Protein 2QSF (pdb70)

InterPro domains:
  IPR004583 DNA repair protein Rad4 [PTHR12135] (301-686)
  IPR018026 DNA repair protein Rad4-like [TIGR00605] (32-667)
  IPR018325 Rad4/PNGase transglutaminase-like fold [PF03835] (285-425)
  IPR018326 Rad4 beta-hairpin domain 1 [PF10403] (432-487)
  IPR018326 Rad4 beta-hairpin domain 1 [SM01030] (430-488)
  IPR018327 Rad4 beta-hairpin domain 2 [SM01031] (490-543)
  IPR018328 Rad4 beta-hairpin domain 3 [PF10405] (551-624)
  IPR018328 Rad4 beta-hairpin domain 3 [SM01032] (551-626)
  IPR036985 Transglutaminase-like superfamily [G3DSA:3.90.260.10] (126-432)
  IPR038765 Papain-like cysteine peptidase superfamily [SSF54001] (144-445)
  IPR042488 Rad4, beta-hairpin domain 3 superfamily [G3DSA:3.30.70.2460] (557-632)

Organism: Saccharomyces cerevisiae (strain ATCC 204508 / S288c) (NCBI:txid559292)

GO terms:
  GO:0005634 nucleus (C, IDA)
  GO:0005829 cytosol (C, IDA)
  GO:0003684 damaged DNA binding (F, IDA)
  GO:0000111 nucleotide-excision repair factor 2 complex (C, IDA)
  GO:0006265 DNA topological change (P, IDA)
  GO:1990165 single-strand break-containing DNA binding (F, IDA)
  GO:0043161 proteasome-mediated ubiquitin-dependent protein catabolic process (P, IMP)
  GO:0006289 nucleotide-excision repair (P, IMP)
  GO:0000122 negative regulation of transcription by RNA polymerase II (P, IMP)
  GO:0005515 protein binding (F, IPI)

Radius of gyration: 29.07 Å; Cα contacts (8 Å, |Δi|>4): 944; chains: 2; bounding box: 72×81×65 Å

Nearest PDB structures (foldseek):
  2qsf-assembly1_A  TM=1.002E+00  e=3.451E-100  Saccharomyces cerevisiae
  6uin-assembly1_A  TM=9.090E-01  e=3.561E-88  Saccharomyces cerevisiae
  6cfi-assembly1_A  TM=8.829E-01  e=2.215E-89  Saccharomyces cerevisiae S288C
  6ug1-assembly1_A  TM=8.942E-01  e=3.935E-86  Saccharomyces cerevisiae S288C
  6ubf-assembly1_A  TM=8.724E-01  e=1.276E-83  Saccharomyces cerevisiae

Sequence (590 aa):
RTSRNVCSNEERKRRKYFHMLYLVCLMVHGFIRNEWINSKRLSRKLSNLVPEKVFELLHPQKDEELPLRSTRKLLDGLKKCMELWQKHWKITKKYDNEGLYMRTWKEIEMSANNKRKFKTLKRSDFLRAVSKGHGDPDISVQGFVAMLRACNVNARLIMSCQPPDFTNMKIDTSLNAYKDMVKYPIFWCEVWDKFSKKWITVDPVNLKTIEQVRLHSKLAPKGVACCERNMLRYVIAYDRKYGCRDVTRRYAQWMNSKVRKRRITKDDFGEKWFRKVITALHHRKRTKIDDYEDQYFFQRDESEGIPDSVQDLKNHPYYVLEQDIKQTQIVKPGCKECGYLKVHGKVGKVLKVYAKRDIADLKSARQWYMNGRILKTGSRCKKVIKRDERLYSFEDTELYIPPLASASGEITKNTFGNIEVFAPTMIPGNCCLVENPVAIKAARFLGVEFAPAVTSFKFKPVLSGIVVAKWLREAIETAIDGIEFIIGLTVEDLLSLRQVVSGNPEALAPLLENISARYPQLREHIMANPEVFVSMLLEAVGSFQVDYTPEDDQAISRLCELGFERDLVIQVYFACDKNEEAAANILFSD

Structure (mmCIF, N/CA/C/O backbone):
data_2QSF
#
_entry.id   2QSF
#
_cell.length_a   83.167
_cell.length_b   115.711
_cell.length_c   113.947
_cell.angle_alpha   90.00
_cell.angle_beta   105.70
_cell.angle_gamma   90.00
#
_symmetry.space_group_name_H-M   'C 1 2 1'
#
loop_
_entity.id
_entity.type
_entity.pdbx_description
1 polymer 'DNA repair protein RAD4'
2 polymer 'UV excision repair protein RAD23'
3 water water
#
loop_
_atom_site.group_PDB
_atom_site.id
_atom_site.type_symbol
_atom_site.label_atom_id
_atom_site.label_alt_id
_atom_site.label_comp_id
_atom_site.label_asym_id
_atom_site.label_entity_id
_atom_site.label_seq_id
_atom_site.pdbx_PDB_ins_code
_atom_site.Cartn_x
_atom_site.Cartn_y
_atom_site.Cartn_z
_atom_site.occupancy
_atom_site.B_iso_or_equiv
_atom_site.auth_seq_id
_atom_site.auth_comp_id
_atom_site.auth_asym_id
_atom_site.auth_atom_id
_atom_site.pdbx_PDB_model_num
ATOM 1 N N . ARG A 1 27 ? 35.213 39.441 61.712 1.00 77.81 126 ARG A N 1
ATOM 2 C CA . ARG A 1 27 ? 35.709 39.104 60.343 1.00 79.86 126 ARG A CA 1
ATOM 3 C C . ARG A 1 27 ? 35.565 40.282 59.376 1.00 77.40 126 ARG A C 1
ATOM 4 O O . ARG A 1 27 ? 36.327 40.400 58.417 1.00 77.47 126 ARG A O 1
ATOM 12 N N . THR A 1 28 ? 34.593 41.155 59.628 1.00 72.95 127 THR A N 1
ATOM 13 C CA . THR A 1 28 ? 34.387 42.307 58.757 1.00 69.12 127 THR A CA 1
ATOM 14 C C . THR A 1 28 ? 34.067 43.594 59.522 1.00 62.79 127 THR A C 1
ATOM 15 O O . THR A 1 28 ? 33.523 43.552 60.632 1.00 56.10 127 THR A O 1
ATOM 19 N N . SER A 1 29 ? 34.423 44.731 58.924 1.00 56.50 128 SER A N 1
ATOM 20 C CA . SER A 1 29 ? 34.157 46.037 59.519 1.00 51.80 128 SER A CA 1
ATOM 21 C C . SER A 1 29 ? 32.653 46.274 59.596 1.00 54.21 128 SER A C 1
ATOM 22 O O . SER A 1 29 ? 31.910 45.894 58.693 1.00 58.68 128 SER A O 1
ATOM 25 N N . ARG A 1 30 ? 32.202 46.921 60.662 1.00 50.89 129 ARG A N 1
ATOM 26 C CA . ARG A 1 30 ? 30.774 47.164 60.839 1.00 48.76 129 ARG A CA 1
ATOM 27 C C . ARG A 1 30 ? 30.145 48.184 59.888 1.00 45.54 129 ARG A C 1
ATOM 28 O O . ARG A 1 30 ? 28.929 48.341 59.871 1.00 46.38 129 ARG A O 1
ATOM 36 N N . ASN A 1 31 ? 30.956 48.879 59.100 1.00 48.84 130 ASN A N 1
ATOM 37 C CA . ASN A 1 31 ? 30.413 49.881 58.184 1.00 54.56 130 ASN A CA 1
ATOM 38 C C . ASN A 1 31 ? 30.595 49.513 56.719 1.00 55.09 130 ASN A C 1
ATOM 39 O O . ASN A 1 31 ? 30.668 50.380 55.850 1.00 59.18 130 ASN A O 1
ATOM 44 N N . VAL A 1 32 ? 30.647 48.215 56.459 1.00 58.45 131 VAL A N 1
ATOM 45 C CA . VAL A 1 32 ? 30.836 47.682 55.118 1.00 52.45 131 VAL A CA 1
ATOM 46 C C . VAL A 1 32 ? 29.509 47.091 54.629 1.00 49.04 131 VAL A C 1
ATOM 47 O O . VAL A 1 32 ? 28.719 46.585 55.424 1.00 52.76 131 VAL A O 1
ATOM 51 N N . CYS A 1 33 ? 29.255 47.158 53.328 1.00 43.31 132 CYS A N 1
ATOM 52 C CA . CYS A 1 33 ? 28.013 46.619 52.781 1.00 43.78 132 CYS A CA 1
ATOM 53 C C . CYS A 1 33 ? 27.886 45.112 52.965 1.00 42.17 132 CYS A C 1
ATOM 54 O O . CYS A 1 33 ? 28.866 44.407 53.225 1.00 41.73 132 CYS A O 1
ATOM 57 N N . SER A 1 34 ? 26.662 44.626 52.809 1.00 43.82 133 SER A N 1
ATOM 58 C CA . SER A 1 34 ? 26.360 43.209 52.941 1.00 44.25 133 SER A CA 1
ATOM 59 C C . SER A 1 34 ? 27.244 42.381 52.024 1.00 49.39 133 SER A C 1
ATOM 60 O O . SER A 1 34 ? 28.058 42.917 51.266 1.00 52.70 133 SER A O 1
ATOM 63 N N . ASN A 1 35 ? 27.071 41.065 52.086 1.00 51.62 134 ASN A N 1
ATOM 64 C CA . ASN A 1 35 ? 27.842 40.162 51.250 1.00 49.44 134 ASN A CA 1
ATOM 65 C C . ASN A 1 35 ? 27.205 40.040 49.874 1.00 48.16 134 ASN A C 1
ATOM 66 O O . ASN A 1 35 ? 27.896 39.860 48.875 1.00 45.85 134 ASN A O 1
ATOM 71 N N . GLU A 1 36 ? 25.881 40.139 49.828 1.00 48.74 135 GLU A N 1
ATOM 72 C CA . GLU A 1 36 ? 25.162 40.055 48.568 1.00 52.20 135 GLU A CA 1
ATOM 73 C C . GLU A 1 36 ? 25.544 41.272 47.742 1.00 52.15 135 GLU A C 1
ATOM 74 O O . GLU A 1 36 ? 25.861 41.158 46.558 1.00 55.85 135 GLU A O 1
ATOM 80 N N . GLU A 1 37 ? 25.520 42.438 48.385 1.00 50.31 136 GLU A N 1
ATOM 81 C CA . GLU A 1 37 ? 25.862 43.686 47.721 1.00 43.10 136 GLU A CA 1
ATOM 82 C C . GLU A 1 37 ? 27.292 43.646 47.209 1.00 39.41 136 GLU A C 1
ATOM 83 O O . GLU A 1 37 ? 27.574 44.118 46.109 1.00 41.05 136 GLU A O 1
AT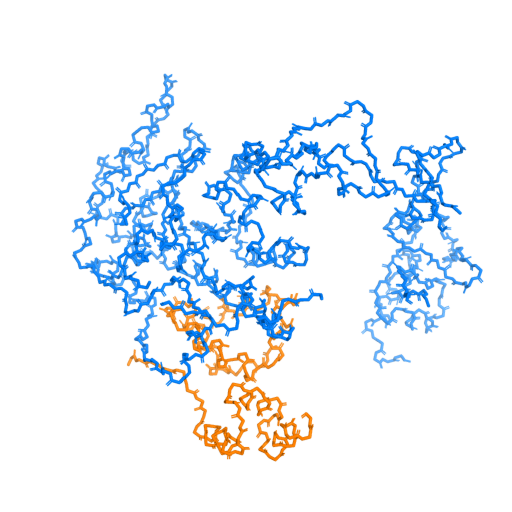OM 89 N N . ARG A 1 38 ? 28.203 43.082 47.992 1.00 38.73 137 ARG A N 1
ATOM 90 C CA . ARG A 1 38 ? 29.585 43.002 47.543 1.00 38.38 137 ARG A CA 1
ATOM 91 C C . ARG A 1 38 ? 29.643 42.216 46.227 1.00 41.79 137 ARG A C 1
ATOM 92 O O . ARG A 1 38 ? 30.408 42.558 45.318 1.00 39.01 137 ARG A O 1
ATOM 100 N N . LYS A 1 39 ? 28.825 41.168 46.138 1.00 40.70 138 LYS A N 1
ATOM 101 C CA . LYS A 1 39 ? 28.760 40.315 44.951 1.00 44.88 138 LYS A CA 1
ATOM 102 C C . LYS A 1 39 ? 28.024 40.997 43.795 1.00 43.48 138 LYS A C 1
ATOM 103 O O . LYS A 1 39 ? 28.435 40.897 42.636 1.00 44.15 138 LYS A O 1
ATOM 109 N N . ARG A 1 40 ? 26.922 41.669 44.110 1.00 34.98 139 ARG A N 1
ATOM 110 C CA . ARG A 1 40 ? 26.158 42.384 43.095 1.00 32.99 139 ARG A CA 1
ATOM 111 C C . ARG A 1 40 ? 27.050 43.443 42.427 1.00 36.90 139 ARG A C 1
ATOM 112 O O . ARG A 1 40 ? 26.921 43.693 41.230 1.00 39.64 139 ARG A O 1
ATOM 120 N N . ARG A 1 41 ? 27.967 44.040 43.195 1.00 30.20 140 ARG A N 1
ATOM 121 C CA . ARG A 1 41 ? 28.861 45.074 42.676 1.00 30.47 140 ARG A CA 1
ATOM 122 C C . ARG A 1 41 ? 29.929 44.521 41.753 1.00 37.03 140 ARG A C 1
ATOM 123 O O . ARG A 1 41 ? 30.336 45.181 40.796 1.00 42.42 140 ARG A O 1
ATOM 131 N N . LYS A 1 42 ? 30.386 43.307 42.042 1.00 39.23 141 LYS A N 1
ATOM 132 C CA . LYS A 1 42 ? 31.404 42.649 41.225 1.00 35.65 141 LYS A CA 1
ATOM 133 C C . LYS A 1 42 ? 30.759 42.387 39.853 1.00 31.82 141 LYS A C 1
ATOM 134 O O . LYS A 1 42 ? 31.301 42.745 38.811 1.00 35.99 141 LYS A O 1
ATOM 140 N N . TYR A 1 43 ? 29.583 41.774 39.885 1.00 24.88 142 TYR A N 1
ATOM 141 C CA . TYR A 1 43 ? 28.800 41.450 38.705 1.00 29.93 142 TYR A CA 1
ATOM 142 C C . TYR A 1 43 ? 28.438 42.684 37.883 1.00 39.27 142 TYR A C 1
ATOM 143 O O . TYR A 1 43 ? 28.626 42.705 36.662 1.00 42.01 142 TYR A O 1
ATOM 152 N N . PHE A 1 44 ? 27.899 43.703 38.550 1.00 38.63 143 PHE A N 1
ATOM 153 C CA . PHE A 1 44 ? 27.516 44.928 37.862 1.00 36.26 143 PHE A CA 1
ATOM 154 C C . PHE A 1 44 ? 28.760 45.555 37.264 1.00 31.96 143 PHE A C 1
ATOM 155 O O . PHE A 1 44 ? 28.724 46.098 36.165 1.00 39.17 143 PHE A O 1
ATOM 163 N N . HIS A 1 45 ? 29.865 45.471 37.990 1.00 29.62 144 HIS A N 1
ATOM 164 C CA . HIS A 1 45 ? 31.133 46.015 37.515 1.00 28.76 144 HIS A CA 1
ATOM 165 C C . HIS A 1 45 ? 31.527 45.307 36.236 1.00 31.10 144 HIS A C 1
ATOM 166 O O . HIS A 1 45 ? 32.052 45.911 35.304 1.00 37.84 144 HIS A O 1
ATOM 173 N N . MET A 1 46 ? 31.290 44.004 36.201 1.00 41.04 145 MET A N 1
ATOM 174 C CA . MET A 1 46 ? 31.657 43.206 35.044 1.00 38.19 145 MET A CA 1
ATOM 175 C C . MET A 1 46 ? 30.745 43.495 33.865 1.00 34.72 145 MET A C 1
ATOM 176 O O . MET A 1 46 ? 31.208 43.673 32.736 1.00 32.62 145 MET A O 1
ATOM 181 N N . LEU A 1 47 ? 29.450 43.547 34.144 1.00 27.82 146 LEU A N 1
ATOM 182 C CA . LEU A 1 47 ? 28.441 43.813 33.135 1.00 33.06 146 LEU A CA 1
ATOM 183 C C . LEU A 1 47 ? 28.717 45.164 32.469 1.00 40.05 146 LEU A C 1
ATOM 184 O O . LEU A 1 47 ? 28.708 45.286 31.241 1.00 42.76 146 LEU A O 1
ATOM 189 N N . TYR A 1 48 ? 28.971 46.171 33.298 1.00 36.49 147 TYR A N 1
ATOM 190 C CA . TYR A 1 48 ? 29.255 47.536 32.845 1.00 34.36 147 TYR A CA 1
ATOM 191 C C . TYR A 1 48 ? 30.547 47.587 32.026 1.00 26.22 147 TYR A C 1
ATOM 192 O O . TYR A 1 48 ? 30.620 48.253 31.001 1.00 34.13 147 TYR A O 1
ATOM 201 N N . LEU A 1 49 ? 31.565 46.869 32.486 1.00 32.44 148 LEU A N 1
ATOM 202 C CA . LEU A 1 49 ? 32.864 46.806 31.811 1.00 31.37 148 LEU A CA 1
ATOM 203 C C . LEU A 1 49 ? 32.765 46.272 30.382 1.00 33.98 148 LEU A C 1
ATOM 204 O O . LEU A 1 49 ? 33.321 46.860 29.457 1.00 37.04 148 LEU A O 1
ATOM 209 N N . VAL A 1 50 ? 32.095 45.133 30.216 1.00 34.61 149 VAL A N 1
ATOM 210 C CA . VAL A 1 50 ? 31.954 44.517 28.898 1.00 37.42 149 VAL A CA 1
ATOM 211 C C . VAL A 1 50 ? 31.360 45.530 27.948 1.00 31.05 149 VAL A C 1
ATOM 212 O O . VAL A 1 50 ? 31.920 45.810 26.897 1.00 35.60 149 VAL A O 1
ATOM 216 N N . CYS A 1 51 ? 30.221 46.085 28.341 1.00 36.84 150 CYS A N 1
ATOM 217 C CA . CYS A 1 51 ? 29.519 47.082 27.542 1.00 32.23 150 CYS A CA 1
ATOM 218 C C . CYS A 1 51 ? 30.407 48.242 27.113 1.00 29.47 150 CYS A C 1
ATOM 219 O O . CYS A 1 51 ? 30.365 48.663 25.955 1.00 38.72 150 CYS A O 1
ATOM 222 N N . LEU A 1 52 ? 31.222 48.751 28.031 1.00 30.18 151 LEU A N 1
ATOM 223 C CA . LEU A 1 52 ? 32.121 49.857 27.700 1.00 27.61 151 LEU A CA 1
ATOM 224 C C . LEU A 1 52 ? 33.181 49.443 26.695 1.00 28.92 151 LEU A C 1
ATOM 225 O O . LEU A 1 52 ? 33.596 50.243 25.856 1.00 33.23 151 LEU A O 1
ATOM 230 N N . MET A 1 53 ? 33.636 48.195 26.795 1.00 35.75 152 MET A N 1
ATOM 231 C CA . MET A 1 53 ? 34.668 47.680 25.902 1.00 35.20 152 MET A CA 1
ATOM 232 C C . MET A 1 53 ? 34.045 47.379 24.544 1.00 36.03 152 MET A C 1
ATOM 233 O O . MET A 1 53 ? 34.694 47.517 23.505 1.00 29.32 152 MET A O 1
ATOM 238 N N . VAL A 1 54 ? 32.781 46.969 24.562 1.00 34.17 153 VAL A N 1
ATOM 239 C CA . VAL A 1 54 ? 32.068 46.714 23.330 1.00 35.17 153 VAL A CA 1
ATOM 240 C C . VAL A 1 54 ? 31.846 48.077 22.690 1.00 38.65 153 VAL A C 1
ATOM 241 O O . VAL A 1 54 ? 32.016 48.235 21.476 1.00 45.33 153 VAL A O 1
ATOM 245 N N . HIS A 1 55 ? 31.480 49.071 23.501 1.00 34.15 154 HIS A N 1
ATOM 246 C CA . HIS A 1 55 ? 31.284 50.414 22.964 1.00 30.87 154 HIS A CA 1
ATOM 247 C C . HIS A 1 55 ? 32.533 50.912 22.270 1.00 26.20 154 HIS A C 1
ATOM 248 O O . HIS A 1 55 ? 32.462 51.462 21.182 1.00 32.09 154 HIS A O 1
ATOM 255 N N . GLY A 1 56 ? 33.686 50.737 22.904 1.00 29.22 155 GLY A N 1
ATOM 256 C CA . GLY A 1 56 ? 34.916 51.202 22.288 1.00 26.05 155 GLY A CA 1
ATOM 257 C C . GLY A 1 56 ? 35.225 50.471 20.997 1.00 31.33 155 GLY A C 1
ATOM 258 O O . GLY A 1 56 ? 35.864 51.005 20.087 1.00 30.61 155 GLY A O 1
ATOM 259 N N . PHE A 1 57 ? 34.782 49.225 20.928 1.00 37.98 156 PHE A N 1
ATOM 260 C CA . PHE A 1 57 ? 35.001 48.409 19.750 1.00 41.02 156 PHE A CA 1
ATOM 261 C C . PHE A 1 57 ? 34.199 48.968 18.585 1.00 41.40 156 PHE A C 1
ATOM 262 O O . PHE A 1 57 ? 34.731 49.166 17.496 1.00 41.67 156 PHE A O 1
ATOM 270 N N . ILE A 1 58 ? 32.910 49.198 18.820 1.00 35.02 157 ILE A N 1
ATOM 271 C CA . ILE A 1 58 ? 32.027 49.718 17.785 1.00 32.08 157 ILE A CA 1
ATOM 272 C C . ILE A 1 58 ? 32.451 51.107 17.355 1.00 38.73 157 ILE A C 1
ATOM 273 O O . ILE A 1 58 ? 32.420 51.432 16.166 1.00 37.57 157 ILE A O 1
ATOM 278 N N . ARG A 1 59 ? 32.840 51.929 18.328 1.00 40.00 158 ARG A N 1
ATOM 279 C CA . ARG A 1 59 ? 33.259 53.289 18.037 1.00 35.67 158 ARG A CA 1
ATOM 280 C C . ARG A 1 59 ? 34.504 53.241 17.173 1.00 34.06 158 ARG A C 1
ATOM 281 O O . ARG A 1 59 ? 34.738 54.125 16.352 1.00 43.97 158 ARG A O 1
ATOM 289 N N . ASN A 1 60 ? 35.295 52.189 17.354 1.00 40.93 159 ASN A N 1
ATOM 290 C CA . ASN A 1 60 ? 36.528 52.021 16.597 1.00 37.70 159 ASN A CA 1
ATOM 291 C C . ASN A 1 60 ? 36.188 51.759 15.133 1.00 38.58 159 ASN A C 1
ATOM 292 O O . ASN A 1 60 ? 36.909 52.198 14.248 1.00 39.95 159 ASN A O 1
ATOM 297 N N . GLU A 1 61 ? 35.092 51.040 14.891 1.00 42.44 160 GLU A N 1
ATOM 298 C CA . GLU A 1 61 ? 34.626 50.753 13.530 1.00 39.48 160 GLU A CA 1
ATOM 299 C C . GLU A 1 61 ? 34.142 52.035 12.883 1.00 37.39 160 GLU A C 1
ATOM 300 O O . GLU A 1 61 ? 34.482 52.317 11.742 1.00 41.74 160 GLU A O 1
ATOM 306 N N . TRP A 1 62 ? 33.334 52.804 13.608 1.00 37.63 161 TRP A N 1
ATOM 307 C CA . TRP A 1 62 ? 32.850 54.069 13.085 1.00 35.71 161 TRP A CA 1
ATOM 308 C C . TRP A 1 62 ? 34.034 54.918 12.657 1.00 39.13 161 TRP A C 1
ATOM 309 O O . TRP A 1 62 ? 33.994 55.556 11.610 1.00 45.03 161 TRP A O 1
ATOM 320 N N . ILE A 1 63 ? 35.097 54.923 13.453 1.00 42.41 162 ILE A N 1
ATOM 321 C CA . ILE A 1 63 ? 36.282 55.711 13.111 1.00 40.96 162 ILE A CA 1
ATOM 322 C C . ILE A 1 63 ? 36.905 55.322 11.758 1.00 39.51 162 ILE A C 1
ATOM 323 O O . ILE A 1 63 ? 37.560 56.140 11.118 1.00 38.49 162 ILE A O 1
ATOM 328 N N . ASN A 1 64 ? 36.702 54.081 11.324 1.00 45.01 163 ASN A N 1
ATOM 329 C CA . ASN A 1 64 ? 37.234 53.620 10.040 1.00 48.50 163 ASN A CA 1
ATOM 330 C C . ASN A 1 64 ? 36.312 53.916 8.854 1.00 52.11 163 ASN A C 1
ATOM 331 O O . ASN A 1 64 ? 36.521 53.396 7.759 1.00 57.76 163 ASN A O 1
ATOM 336 N N . SER A 1 65 ? 35.294 54.743 9.072 1.00 51.88 164 SER A N 1
ATOM 337 C CA . SER A 1 65 ? 34.359 55.107 8.013 1.00 48.63 164 SER A CA 1
ATOM 338 C C . SER A 1 65 ? 35.057 55.619 6.758 1.00 47.13 164 SER A C 1
ATOM 339 O O . SER A 1 65 ? 35.901 56.517 6.819 1.00 39.93 164 SER A O 1
ATOM 342 N N . LYS A 1 66 ? 34.682 55.054 5.614 1.00 52.79 165 LYS A N 1
ATOM 343 C CA . LYS A 1 66 ? 35.259 55.451 4.331 1.00 52.26 165 LYS A CA 1
ATOM 344 C C . LYS A 1 66 ? 34.876 56.891 4.013 1.00 49.53 165 LYS A C 1
ATOM 345 O O . LYS A 1 66 ? 35.711 57.697 3.596 1.00 48.42 165 LYS A O 1
ATOM 351 N N . ARG A 1 67 ? 33.602 57.205 4.214 1.00 48.55 166 ARG A N 1
ATOM 352 C CA . ARG A 1 67 ? 33.109 58.545 3.952 1.00 51.83 166 ARG A CA 1
ATOM 353 C C . ARG A 1 67 ? 33.897 59.537 4.792 1.00 50.44 166 ARG A C 1
ATOM 354 O O . ARG A 1 67 ? 34.241 60.625 4.330 1.00 56.92 166 ARG A O 1
ATOM 362 N N . LEU A 1 68 ? 34.199 59.156 6.028 1.00 52.10 167 LEU A N 1
ATOM 363 C CA . LEU A 1 68 ? 34.940 60.042 6.909 1.00 47.89 167 LEU A CA 1
ATOM 364 C C . LEU A 1 68 ? 36.369 60.263 6.448 1.00 47.02 167 LEU A C 1
ATOM 365 O O . LEU A 1 68 ? 36.813 61.403 6.325 1.00 43.76 167 LEU A O 1
ATOM 370 N N . SER A 1 69 ? 37.088 59.176 6.179 1.00 45.25 168 SER A N 1
ATOM 371 C CA . SER A 1 69 ? 38.477 59.295 5.762 1.00 49.40 168 SER A CA 1
ATOM 372 C C . SER A 1 69 ? 38.657 60.220 4.573 1.00 53.63 168 SER A C 1
ATOM 373 O O . SER A 1 69 ? 39.456 61.152 4.637 1.00 57.24 168 SER A O 1
ATOM 376 N N . ARG A 1 70 ? 37.916 59.983 3.496 1.00 53.56 169 ARG A N 1
ATOM 377 C CA . ARG A 1 70 ? 38.061 60.820 2.312 1.00 58.77 169 ARG A CA 1
ATOM 378 C C . ARG A 1 70 ? 37.845 62.301 2.611 1.00 55.80 169 ARG A C 1
ATOM 379 O O . ARG A 1 70 ? 38.351 63.162 1.896 1.00 57.89 169 ARG A O 1
ATOM 387 N N . LYS A 1 71 ? 37.100 62.598 3.667 1.00 55.64 170 LYS A N 1
ATOM 388 C CA . LYS A 1 71 ? 36.840 63.989 4.020 1.00 58.23 170 LYS A CA 1
ATOM 389 C C . LYS A 1 71 ? 37.935 64.588 4.910 1.00 60.35 170 LYS A C 1
ATOM 390 O O . LYS A 1 71 ? 38.307 65.751 4.748 1.00 60.24 170 LYS A O 1
ATOM 396 N N . LEU A 1 72 ? 38.451 63.793 5.843 1.00 59.05 171 LEU A N 1
ATOM 397 C CA . LEU A 1 72 ? 39.502 64.257 6.747 1.00 55.45 171 LEU A CA 1
ATOM 398 C C . LEU A 1 72 ? 40.868 64.268 6.060 1.00 55.48 171 LEU A C 1
ATOM 399 O O . LEU A 1 72 ? 41.779 64.968 6.499 1.00 59.15 171 LEU A O 1
ATOM 404 N N . SER A 1 73 ? 41.011 63.494 4.989 1.00 55.83 172 SER A N 1
ATOM 405 C CA . SER A 1 73 ? 42.272 63.451 4.252 1.00 57.62 172 SER A CA 1
ATOM 406 C C . SER A 1 73 ? 42.633 64.826 3.708 1.00 53.70 172 SER A C 1
ATOM 407 O O . SER A 1 73 ? 43.803 65.151 3.551 1.00 56.12 172 SER A O 1
ATOM 410 N N . ASN A 1 74 ? 41.617 65.631 3.432 1.00 56.66 173 ASN A N 1
ATOM 411 C CA . ASN A 1 74 ? 41.799 66.980 2.902 1.00 60.55 173 ASN A CA 1
ATOM 412 C C . ASN A 1 74 ? 42.343 68.007 3.894 1.00 59.72 173 ASN A C 1
ATOM 413 O O . ASN A 1 74 ? 42.685 69.126 3.506 1.00 61.87 173 ASN A O 1
ATOM 418 N N . LEU A 1 75 ? 42.426 67.637 5.166 1.00 58.35 174 LEU A N 1
ATOM 419 C CA . LEU A 1 75 ? 42.916 68.557 6.189 1.00 56.51 174 LEU A CA 1
ATOM 420 C C . LEU A 1 75 ? 44.429 68.522 6.394 1.00 54.58 174 LEU A C 1
ATOM 421 O O . LEU A 1 75 ? 44.988 69.425 7.011 1.00 54.83 174 LEU A O 1
ATOM 426 N N . VAL A 1 76 ? 45.080 67.485 5.872 1.00 53.64 175 VAL A N 1
ATOM 427 C CA . VAL A 1 76 ? 46.524 67.304 6.030 1.00 55.66 175 VAL A CA 1
ATOM 428 C C . VAL A 1 76 ? 47.361 67.714 4.811 1.00 58.57 175 VAL A C 1
ATOM 429 O O . VAL A 1 76 ? 47.295 67.069 3.762 1.00 56.08 175 VAL A O 1
ATOM 433 N N . PRO A 1 77 ? 48.170 68.787 4.940 1.00 58.74 176 PRO A N 1
ATOM 434 C CA . PRO A 1 77 ? 49.015 69.257 3.837 1.00 60.10 176 PRO A CA 1
ATOM 435 C C . PRO A 1 77 ? 49.940 68.138 3.370 1.00 62.98 176 PRO A C 1
ATOM 436 O O . PRO A 1 77 ? 50.163 67.168 4.095 1.00 64.70 176 PRO A O 1
ATOM 440 N N . GLU A 1 78 ? 50.479 68.270 2.165 1.00 62.39 177 GLU A N 1
ATOM 441 C CA . GLU A 1 78 ? 51.363 67.242 1.634 1.00 63.88 177 GLU A CA 1
ATOM 442 C C . GLU A 1 78 ? 52.684 67.182 2.396 1.00 61.25 177 GLU A C 1
ATOM 443 O O . GLU A 1 78 ? 53.279 66.117 2.533 1.00 56.36 177 GLU A O 1
ATOM 449 N N . LYS A 1 79 ? 53.137 68.324 2.904 1.00 65.22 178 LYS A N 1
ATOM 450 C CA . LYS A 1 79 ? 54.390 68.365 3.656 1.00 65.68 178 LYS A CA 1
ATOM 451 C C . LYS A 1 79 ? 54.243 67.573 4.950 1.00 61.46 178 LYS A C 1
ATOM 452 O O . LYS A 1 79 ? 55.125 66.802 5.318 1.00 61.03 178 LYS A O 1
ATOM 458 N N . VAL A 1 80 ? 53.119 67.769 5.633 1.00 61.11 179 VAL A N 1
ATOM 459 C CA . VAL A 1 80 ? 52.848 67.078 6.885 1.00 53.71 179 VAL A CA 1
ATOM 460 C C . VAL A 1 80 ? 52.651 65.587 6.648 1.00 53.70 179 VAL A C 1
ATOM 461 O O . VAL A 1 80 ? 53.069 64.762 7.461 1.00 53.15 179 VAL A O 1
ATOM 465 N N . PHE A 1 81 ? 52.019 65.235 5.534 1.00 50.14 180 PHE A N 1
ATOM 466 C CA . PHE A 1 81 ? 51.798 63.827 5.240 1.00 52.28 180 PHE A CA 1
ATOM 467 C C . PHE A 1 81 ? 53.138 63.104 5.170 1.00 54.96 180 PHE A C 1
ATOM 468 O O . PHE A 1 81 ? 53.256 61.949 5.579 1.00 57.61 180 PHE A O 1
ATOM 476 N N . GLU A 1 82 ? 54.143 63.795 4.636 1.00 60.12 181 GLU A N 1
ATOM 477 C CA . GLU A 1 82 ? 55.489 63.239 4.490 1.00 61.42 181 GLU A CA 1
ATOM 478 C C . GLU A 1 82 ? 56.139 62.983 5.840 1.00 59.41 181 GLU A C 1
ATOM 479 O O . GLU A 1 82 ? 56.696 61.906 6.070 1.00 56.40 181 GLU A O 1
ATOM 485 N N . LEU A 1 83 ? 56.078 63.979 6.721 1.00 52.05 182 LEU A N 1
ATOM 486 C CA . LEU A 1 83 ? 56.640 63.836 8.056 1.00 49.97 182 LEU A CA 1
ATOM 487 C C . LEU A 1 83 ? 56.057 62.600 8.737 1.00 51.34 182 LEU A C 1
ATOM 488 O O . LEU A 1 83 ? 56.758 61.901 9.460 1.00 56.90 182 LEU A O 1
ATOM 493 N N . LEU A 1 84 ? 54.779 62.318 8.483 1.00 52.47 183 LEU A N 1
ATOM 494 C CA . LEU A 1 84 ? 54.116 61.163 9.087 1.00 48.80 183 LEU A CA 1
ATOM 495 C C . LEU A 1 84 ? 54.596 59.832 8.506 1.00 44.19 183 LEU A C 1
ATOM 496 O O . LEU A 1 84 ? 54.258 58.768 9.029 1.00 45.55 183 LEU A O 1
ATOM 501 N N . HIS A 1 85 ? 55.370 59.900 7.425 1.00 45.55 184 HIS A N 1
ATOM 502 C CA . HIS A 1 85 ? 55.928 58.712 6.766 1.00 52.29 184 HIS A CA 1
ATOM 503 C C . HIS A 1 85 ? 57.380 58.973 6.371 1.00 56.34 184 HIS A C 1
ATOM 504 O O . HIS A 1 85 ? 57.709 59.028 5.187 1.00 61.44 184 HIS A O 1
ATOM 511 N N . PRO A 1 86 ? 58.271 59.129 7.364 1.00 61.69 185 PRO A N 1
ATOM 512 C CA . PRO A 1 86 ? 59.692 59.392 7.121 1.00 63.91 185 PRO A CA 1
ATOM 513 C C . PRO A 1 86 ? 60.402 58.266 6.380 1.00 69.57 185 PRO A C 1
ATOM 514 O O . PRO A 1 86 ? 59.919 57.131 6.321 1.00 66.55 185 PRO A O 1
ATOM 518 N N . GLN A 1 87 ? 61.562 58.591 5.822 1.00 78.63 186 GLN A N 1
ATOM 519 C CA . GLN A 1 87 ? 62.370 57.608 5.115 1.00 84.45 186 GLN A CA 1
ATOM 520 C C . GLN A 1 87 ? 63.375 57.080 6.132 1.00 85.35 186 GLN A C 1
ATOM 521 O O . GLN A 1 87 ? 63.788 57.810 7.030 1.00 80.30 186 GLN A O 1
ATOM 527 N N . LYS A 1 88 ? 63.753 55.813 6.007 1.00 92.12 187 LYS A N 1
ATOM 528 C CA . LYS A 1 88 ? 64.727 55.223 6.922 1.00 99.80 187 LYS A CA 1
ATOM 529 C C . LYS A 1 88 ? 66.049 55.995 6.885 1.00 103.38 187 LYS A C 1
ATOM 530 O O . LYS A 1 88 ? 66.775 55.946 5.888 1.00 102.33 187 LYS A O 1
ATOM 536 N N . ASP A 1 89 ? 66.353 56.710 7.969 1.00 109.26 188 ASP A N 1
ATOM 537 C CA . ASP A 1 89 ? 67.593 57.486 8.064 1.00 111.39 188 ASP A CA 1
ATOM 538 C C . ASP A 1 89 ? 68.713 56.567 8.533 1.00 111.45 188 ASP A C 1
ATOM 539 O O . ASP A 1 89 ? 68.827 56.252 9.718 1.00 107.89 188 ASP A O 1
ATOM 544 N N . GLU A 1 90 ? 69.534 56.137 7.584 1.00 115.98 189 GLU A N 1
ATOM 545 C CA . GLU A 1 90 ? 70.638 55.233 7.867 1.00 119.47 189 GLU A CA 1
ATOM 546 C C . GLU A 1 90 ? 71.516 55.698 9.025 1.00 120.23 189 GLU A C 1
ATOM 547 O O . GLU A 1 90 ? 71.818 54.929 9.943 1.00 119.72 189 GLU A O 1
ATOM 553 N N . GLU A 1 91 ? 71.925 56.962 8.969 1.00 120.23 190 GLU A N 1
ATOM 554 C CA . GLU A 1 91 ? 72.797 57.532 9.987 1.00 119.01 190 GLU A CA 1
ATOM 555 C C . GLU A 1 91 ? 72.256 57.374 11.411 1.00 116.24 190 GLU A C 1
ATOM 556 O O . GLU A 1 91 ? 72.898 56.744 12.256 1.00 118.59 190 GLU A O 1
ATOM 562 N N . LEU A 1 92 ? 71.075 57.929 11.677 1.00 108.31 191 LEU A N 1
ATOM 563 C CA . LEU A 1 92 ? 70.496 57.850 13.014 1.00 100.32 191 LEU A CA 1
ATOM 564 C C . LEU A 1 92 ? 68.972 57.740 13.020 1.00 95.45 191 LEU A C 1
ATOM 565 O O . LEU A 1 92 ? 68.273 58.736 12.856 1.00 96.62 191 LEU A O 1
ATOM 570 N N . PRO A 1 93 ? 68.440 56.524 13.233 1.00 89.99 192 PRO A N 1
ATOM 571 C CA . PRO A 1 93 ? 66.990 56.300 13.259 1.00 87.43 192 PRO A CA 1
ATOM 572 C C . PRO A 1 93 ? 66.266 57.356 14.094 1.00 84.98 192 PRO A C 1
ATOM 573 O O . PRO A 1 93 ? 65.118 5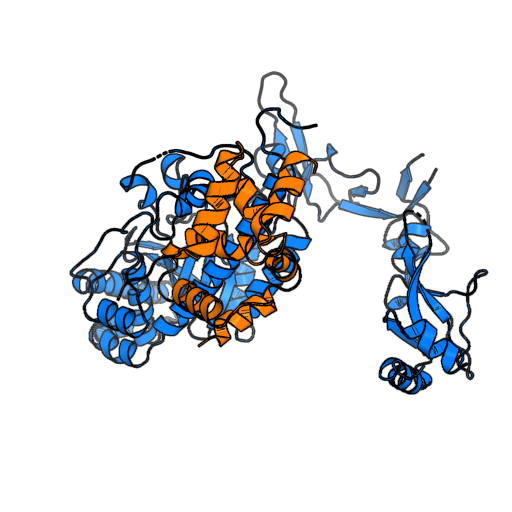7.712 13.816 1.00 83.57 192 PRO A O 1
ATOM 577 N N . LEU A 1 94 ? 66.954 57.846 15.121 1.00 82.06 193 LEU A N 1
ATOM 578 C CA . LEU A 1 94 ? 66.416 58.854 16.028 1.00 75.48 193 LEU A CA 1
ATOM 579 C C . LEU A 1 94 ? 65.939 60.124 15.304 1.00 72.03 193 LEU A C 1
ATOM 580 O O . LEU A 1 94 ? 65.027 60.804 15.781 1.00 73.28 193 LEU A O 1
ATOM 585 N N . ARG A 1 95 ? 66.550 60.447 14.162 1.00 68.17 194 ARG A N 1
ATOM 586 C CA . ARG A 1 95 ? 66.169 61.641 13.402 1.00 68.25 194 ARG A CA 1
ATOM 587 C C . ARG A 1 95 ? 64.948 61.470 12.499 1.00 65.37 194 ARG A C 1
ATOM 588 O O . ARG A 1 95 ? 64.449 62.450 11.940 1.00 58.85 194 ARG A O 1
ATOM 596 N N . SER A 1 96 ? 64.483 60.232 12.342 1.00 60.97 195 SER A N 1
ATOM 597 C CA . SER A 1 96 ? 63.312 59.951 11.521 1.00 64.03 195 SER A CA 1
ATOM 598 C C . SER A 1 96 ? 62.113 59.863 12.464 1.00 63.78 195 SER A C 1
ATOM 599 O O . SER A 1 96 ? 61.009 60.315 12.142 1.00 63.65 195 SER A O 1
ATOM 602 N N . THR A 1 97 ? 62.335 59.275 13.636 1.00 59.10 196 THR A N 1
ATOM 603 C CA . THR A 1 97 ? 61.283 59.182 14.631 1.00 52.66 196 THR A CA 1
ATOM 604 C C . THR A 1 97 ? 60.912 60.627 14.911 1.00 54.43 196 THR A C 1
ATOM 605 O O . THR A 1 97 ? 59.746 60.955 15.118 1.00 62.66 196 THR A O 1
ATOM 609 N N . ARG A 1 98 ? 61.920 61.491 14.875 1.00 50.08 197 ARG A N 1
ATOM 610 C CA . ARG A 1 98 ? 61.739 62.915 15.135 1.00 51.61 197 ARG A CA 1
ATOM 611 C C . ARG A 1 98 ? 60.824 63.596 14.122 1.00 53.13 197 ARG A C 1
ATOM 612 O O . ARG A 1 98 ? 60.081 64.518 14.467 1.00 53.23 197 ARG A O 1
ATOM 620 N N . LYS A 1 99 ? 60.886 63.159 12.869 1.00 56.65 198 LYS A N 1
ATOM 621 C CA . LYS A 1 99 ? 60.043 63.747 11.833 1.00 59.39 198 LYS A CA 1
ATOM 622 C C . LYS A 1 99 ? 58.609 63.258 12.029 1.00 55.04 198 LYS A C 1
ATOM 623 O O . LYS A 1 99 ? 57.658 63.999 11.769 1.00 51.76 198 LYS A O 1
ATOM 629 N N . LEU A 1 100 ? 58.471 62.017 12.503 1.00 51.73 199 LEU A N 1
ATOM 630 C CA . LEU A 1 100 ? 57.164 61.414 12.776 1.00 52.33 199 LEU A CA 1
ATOM 631 C C . LEU A 1 100 ? 56.495 62.255 13.862 1.00 55.06 199 LEU A C 1
ATOM 632 O O . LEU A 1 100 ? 55.344 62.669 13.728 1.00 56.24 199 LEU A O 1
ATOM 637 N N . LEU A 1 101 ? 57.238 62.495 14.940 1.00 53.11 200 LEU A N 1
ATOM 638 C CA . LEU A 1 101 ? 56.759 63.283 16.071 1.00 55.07 200 LEU A CA 1
ATOM 639 C C . LEU A 1 101 ? 56.468 64.709 15.626 1.00 54.30 200 LEU A C 1
ATOM 640 O O . LEU A 1 101 ? 55.575 65.374 16.149 1.00 53.16 200 LEU A O 1
ATOM 645 N N . ASP A 1 102 ? 57.239 65.173 14.654 1.00 57.22 201 ASP A N 1
ATOM 646 C CA . ASP A 1 102 ? 57.075 66.514 14.127 1.00 58.75 201 ASP A CA 1
ATOM 647 C C . ASP A 1 102 ? 55.771 66.542 13.322 1.00 60.45 201 ASP A C 1
ATOM 648 O O . ASP A 1 102 ? 55.052 67.546 13.304 1.00 56.92 201 ASP A O 1
ATOM 653 N N . GLY A 1 103 ? 55.476 65.424 12.662 1.00 52.25 202 GLY A N 1
ATOM 654 C CA . GLY A 1 103 ? 54.263 65.333 11.880 1.00 52.47 202 GLY A CA 1
ATOM 655 C C . GLY A 1 103 ? 53.053 65.316 12.794 1.00 55.42 202 GLY A C 1
ATOM 656 O O . GLY A 1 103 ? 52.084 66.053 12.578 1.00 56.56 202 GLY A O 1
ATOM 657 N N . LEU A 1 104 ? 53.111 64.477 13.823 1.00 47.53 203 LEU A N 1
ATOM 658 C CA . LEU A 1 104 ? 52.022 64.373 14.779 1.00 45.25 203 LEU A CA 1
ATOM 659 C C . LEU A 1 104 ? 51.775 65.732 15.425 1.00 45.21 203 LEU A C 1
ATOM 660 O O . LEU A 1 104 ? 50.637 66.174 15.559 1.00 48.28 203 LEU A O 1
ATOM 665 N N . LYS A 1 105 ? 52.841 66.409 15.822 1.00 46.38 204 LYS A N 1
ATOM 666 C CA . LYS A 1 105 ? 52.667 67.712 16.435 1.00 52.98 204 LYS A CA 1
ATOM 667 C C . LYS A 1 105 ? 51.927 68.610 15.438 1.00 53.64 204 LYS A C 1
ATOM 668 O O . LYS A 1 105 ? 51.051 69.384 15.817 1.00 57.74 204 LYS A O 1
ATOM 674 N N . LYS A 1 106 ? 52.276 68.494 14.161 1.00 55.60 205 LYS A N 1
ATOM 675 C CA . LYS A 1 106 ? 51.631 69.284 13.113 1.00 59.96 205 LYS A CA 1
ATOM 676 C C . LYS A 1 106 ? 50.129 68.981 13.027 1.00 57.68 205 LYS A C 1
ATOM 677 O O . LYS A 1 106 ? 49.300 69.894 12.986 1.00 51.66 205 LYS A O 1
ATOM 683 N N . CYS A 1 107 ? 49.793 67.694 12.993 1.00 51.78 206 CYS A N 1
ATOM 684 C CA . CYS A 1 107 ? 48.405 67.252 12.932 1.00 50.30 206 CYS A CA 1
ATOM 685 C C . CYS A 1 107 ? 47.632 67.732 14.155 1.00 53.72 206 CYS A C 1
ATOM 686 O O . CYS A 1 107 ? 46.464 68.112 14.065 1.00 52.41 206 CYS A O 1
ATOM 689 N N . MET A 1 108 ? 48.292 67.692 15.304 1.00 51.90 207 MET A N 1
ATOM 690 C CA . MET A 1 108 ? 47.683 68.114 16.552 1.00 52.36 207 MET A CA 1
ATOM 691 C C . MET A 1 108 ? 47.261 69.579 16.484 1.00 48.86 207 MET A C 1
ATOM 692 O O . MET A 1 108 ? 46.220 69.960 17.012 1.00 45.02 207 MET A O 1
ATOM 697 N N . GLU A 1 109 ? 48.067 70.386 15.805 1.00 52.80 208 GLU A N 1
ATOM 698 C CA . GLU A 1 109 ? 47.803 71.816 15.669 1.00 59.01 208 GLU A CA 1
ATOM 699 C C . GLU A 1 109 ? 46.691 72.152 14.687 1.00 57.46 208 GLU A C 1
ATOM 700 O O . GLU A 1 109 ? 45.807 72.953 14.991 1.00 58.02 208 GLU A O 1
ATOM 706 N N . LEU A 1 110 ? 46.742 71.554 13.504 1.00 51.87 209 LEU A N 1
ATOM 707 C CA . LEU A 1 110 ? 45.729 71.828 12.502 1.00 57.75 209 LEU A CA 1
ATOM 708 C C . LEU A 1 110 ? 44.363 71.303 12.942 1.00 58.97 209 LEU A C 1
ATOM 709 O O . LEU A 1 110 ? 43.327 71.818 12.522 1.00 62.27 209 LEU A O 1
ATOM 714 N N . TRP A 1 111 ? 44.368 70.293 13.807 1.00 59.44 210 TRP A N 1
ATOM 715 C CA . TRP A 1 111 ? 43.130 69.706 14.299 1.00 54.01 210 TRP A CA 1
ATOM 716 C C . TRP A 1 111 ? 42.433 70.637 15.279 1.00 54.59 210 TRP A C 1
ATOM 717 O O . TRP A 1 111 ? 41.208 70.680 15.341 1.00 60.79 210 TRP A O 1
ATOM 728 N N . GLN A 1 112 ? 43.214 71.384 16.046 1.00 56.81 211 GLN A N 1
ATOM 729 C CA . GLN A 1 112 ? 42.647 72.336 16.996 1.00 58.77 211 GLN A CA 1
ATOM 730 C C . GLN A 1 112 ? 41.954 73.471 16.236 1.00 60.64 211 GLN A C 1
ATOM 731 O O . GLN A 1 112 ? 41.083 74.156 16.777 1.00 61.81 211 GLN A O 1
ATOM 737 N N . LYS A 1 113 ? 42.356 73.661 14.982 1.00 62.66 212 LYS A N 1
ATOM 738 C CA . LYS A 1 113 ? 41.788 74.698 14.127 1.00 64.65 212 LYS A CA 1
ATOM 739 C C . LYS A 1 113 ? 40.509 74.165 13.497 1.00 63.04 212 LYS A C 1
ATOM 740 O O . LYS A 1 113 ? 39.544 74.906 13.299 1.00 63.17 212 LYS A O 1
ATOM 746 N N . HIS A 1 114 ? 40.517 72.871 13.188 1.00 59.91 213 HIS A N 1
ATOM 747 C CA . HIS A 1 114 ? 39.370 72.205 12.587 1.00 54.52 213 HIS A CA 1
ATOM 748 C C . HIS A 1 114 ? 38.226 72.049 13.573 1.00 50.79 2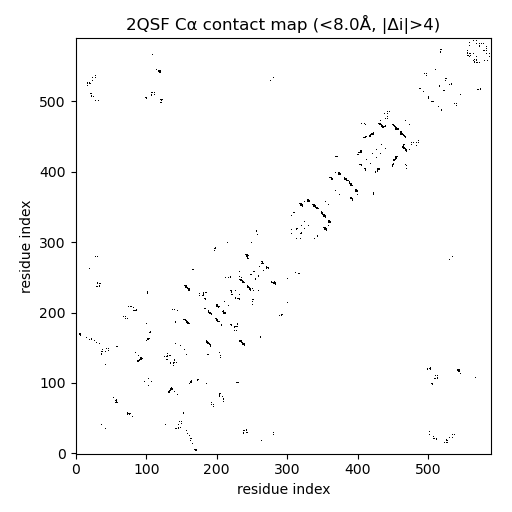13 HIS A C 1
ATOM 749 O O . HIS A 1 114 ? 37.065 72.143 13.200 1.00 50.49 213 HIS A O 1
ATOM 756 N N . TRP A 1 115 ? 38.561 71.792 14.832 1.00 52.21 214 TRP A N 1
ATOM 757 C CA . TRP A 1 115 ? 37.543 71.610 15.844 1.00 52.42 214 TRP A CA 1
ATOM 758 C C . TRP A 1 115 ? 37.102 72.973 16.349 1.00 57.48 214 TRP A C 1
ATOM 759 O O . TRP A 1 115 ? 37.655 73.508 17.308 1.00 59.19 214 TRP A O 1
ATOM 770 N N . LYS A 1 116 ? 36.095 73.523 15.678 1.00 62.94 215 LYS A N 1
ATOM 771 C CA . LYS A 1 116 ? 35.542 74.833 15.996 1.00 69.18 215 LYS A CA 1
ATOM 772 C C . LYS A 1 116 ? 34.815 74.863 17.331 1.00 72.53 215 LYS A C 1
ATOM 773 O O . LYS A 1 116 ? 35.206 75.587 18.246 1.00 75.36 215 LYS A O 1
ATOM 779 N N . ILE A 1 117 ? 33.752 74.072 17.435 1.00 74.67 216 ILE A N 1
ATOM 780 C CA . ILE A 1 117 ? 32.950 74.031 18.653 1.00 76.09 216 ILE A CA 1
ATOM 781 C C . ILE A 1 117 ? 33.259 72.848 19.559 1.00 71.61 216 ILE A C 1
ATOM 782 O O . ILE A 1 117 ? 33.220 71.694 19.131 1.00 66.13 216 ILE A O 1
ATOM 787 N N . THR A 1 118 ? 33.552 73.153 20.821 1.00 70.28 217 THR A N 1
ATOM 788 C CA . THR A 1 118 ? 33.860 72.135 21.817 1.00 71.01 217 THR A CA 1
ATOM 789 C C . THR A 1 118 ? 32.833 72.163 22.942 1.00 70.14 217 THR A C 1
ATOM 790 O O . THR A 1 118 ? 32.868 73.051 23.792 1.00 76.61 217 THR A O 1
ATOM 794 N N . LYS A 1 119 ? 31.924 71.193 22.956 1.00 68.48 218 LYS A N 1
ATOM 795 C CA . LYS A 1 119 ? 30.908 71.130 23.999 1.00 65.50 218 LYS A CA 1
ATOM 796 C C . LYS A 1 119 ? 31.406 70.404 25.240 1.00 62.68 218 LYS A C 1
ATOM 797 O O . LYS A 1 119 ? 32.335 69.604 25.180 1.00 64.09 218 LYS A O 1
ATOM 803 N N . LYS A 1 120 ? 30.797 70.712 26.376 1.00 61.21 219 LYS A N 1
ATOM 804 C CA . LYS A 1 120 ? 31.154 70.055 27.617 1.00 57.62 219 LYS A CA 1
ATOM 805 C C . LYS A 1 120 ? 30.308 68.797 27.668 1.00 56.94 219 LYS A C 1
ATOM 806 O O . LYS A 1 120 ? 29.398 68.626 26.858 1.00 60.32 219 LYS A O 1
ATOM 812 N N . TYR A 1 121 ? 30.604 67.907 28.603 1.00 58.81 220 TYR A N 1
ATOM 813 C CA . TYR A 1 121 ? 29.812 66.696 28.710 1.00 56.14 220 TYR A CA 1
ATOM 814 C C . TYR A 1 121 ? 28.506 67.095 29.368 1.00 55.45 220 TYR A C 1
ATOM 815 O O . TYR A 1 121 ? 28.516 67.859 30.330 1.00 54.94 220 TYR A O 1
ATOM 824 N N . ASP A 1 122 ? 27.393 66.593 28.837 1.00 56.25 221 ASP A N 1
ATOM 825 C CA . ASP A 1 122 ? 26.077 66.893 29.388 1.00 59.96 221 ASP A CA 1
ATOM 826 C C . ASP A 1 122 ? 26.170 66.696 30.894 1.00 65.76 221 ASP A C 1
ATOM 8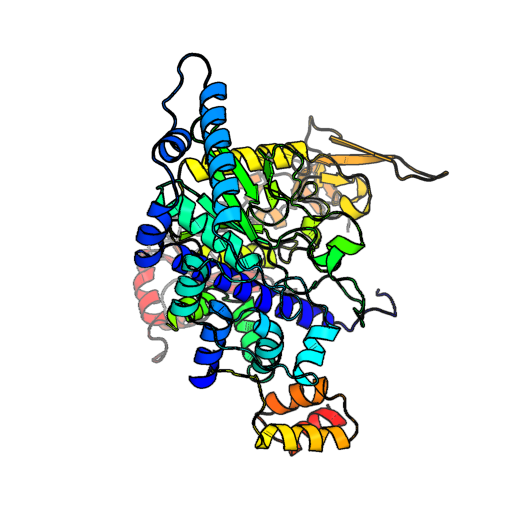27 O O . ASP A 1 122 ? 25.738 67.543 31.680 1.00 67.98 221 ASP A O 1
ATOM 832 N N . ASN A 1 123 ? 26.750 65.565 31.286 1.00 62.86 222 ASN A N 1
ATOM 833 C CA . ASN A 1 123 ? 26.897 65.238 32.692 1.00 59.87 222 ASN A CA 1
ATOM 834 C C . ASN A 1 123 ? 28.323 64.843 33.032 1.00 58.96 222 ASN A C 1
ATOM 835 O O . ASN A 1 123 ? 29.184 65.708 33.193 1.00 62.70 222 ASN A O 1
ATOM 840 N N . GLU A 1 124 ? 28.587 63.545 33.129 1.00 54.75 223 GLU A N 1
ATOM 841 C CA . GLU A 1 124 ? 29.932 63.104 33.476 1.00 50.44 223 GLU A CA 1
ATOM 842 C C . GLU A 1 124 ? 30.636 62.354 32.364 1.00 43.92 223 GLU A C 1
ATOM 843 O O . GLU A 1 124 ? 31.676 61.758 32.602 1.00 47.21 223 GLU A O 1
ATOM 849 N N . GLY A 1 125 ? 30.080 62.386 31.156 1.00 40.33 224 GLY A N 1
ATOM 850 C CA . GLY A 1 125 ? 30.696 61.674 30.046 1.00 35.38 224 GLY A CA 1
ATOM 851 C C . GLY A 1 125 ? 30.840 60.203 30.398 1.00 39.67 224 GLY A C 1
ATOM 852 O O . GLY A 1 125 ? 29.916 59.605 30.959 1.00 39.25 224 GLY A O 1
ATOM 853 N N . LEU A 1 126 ? 31.989 59.612 30.080 1.00 36.05 225 LEU A N 1
ATOM 854 C CA . LEU A 1 126 ? 32.215 58.209 30.406 1.00 34.10 225 LEU A CA 1
ATOM 855 C C . LEU A 1 126 ? 33.149 58.043 31.604 1.00 33.29 225 LEU A C 1
ATOM 856 O O . LEU A 1 126 ? 33.824 57.025 31.750 1.00 38.52 225 LEU A O 1
ATOM 861 N N . TYR A 1 127 ? 33.183 59.058 32.459 1.00 31.15 226 TYR A N 1
ATOM 862 C CA . TYR A 1 127 ? 33.984 59.009 33.672 1.00 30.39 226 TYR A CA 1
ATOM 863 C C . TYR A 1 127 ? 33.273 58.103 34.683 1.00 25.69 226 TYR A C 1
ATOM 864 O O . TYR A 1 127 ? 32.102 57.807 34.536 1.00 28.09 226 TYR A O 1
ATOM 873 N N . MET A 1 128 ? 33.975 57.665 35.718 1.00 28.89 227 MET A N 1
ATOM 874 C CA . MET A 1 128 ? 33.365 56.772 36.691 1.00 29.92 227 MET A CA 1
ATOM 875 C C . MET A 1 128 ? 32.228 57.383 37.504 1.00 33.01 227 MET A C 1
ATOM 876 O O . MET A 1 128 ? 32.309 58.512 37.958 1.00 37.64 227 MET A O 1
ATOM 881 N N . ARG A 1 129 ? 31.163 56.612 37.676 1.00 37.26 228 ARG A N 1
ATOM 882 C CA . ARG A 1 129 ? 30.010 57.034 38.451 1.00 32.96 228 ARG A CA 1
ATOM 883 C C . ARG A 1 129 ? 30.107 56.296 39.773 1.00 36.90 228 ARG A C 1
ATOM 884 O O . ARG A 1 129 ? 30.846 55.324 39.877 1.00 37.67 228 ARG A O 1
ATOM 892 N N . THR A 1 130 ? 29.376 56.760 40.783 1.00 38.86 229 THR A N 1
ATOM 893 C CA . THR A 1 130 ? 29.396 56.131 42.099 1.00 29.50 229 THR A CA 1
ATOM 894 C C . THR A 1 130 ? 28.236 55.160 42.167 1.00 33.07 229 THR A C 1
ATOM 895 O O . THR A 1 130 ? 27.328 55.217 41.338 1.00 34.07 229 THR A O 1
ATOM 899 N N . TRP A 1 131 ? 28.254 54.275 43.158 1.00 29.58 230 TRP A N 1
ATOM 900 C CA . TRP A 1 131 ? 27.176 53.315 43.300 1.00 31.36 230 TRP A CA 1
ATOM 901 C C . TRP A 1 131 ? 25.878 54.012 43.671 1.00 33.79 230 TRP A C 1
ATOM 902 O O . TRP A 1 131 ? 24.795 53.517 43.366 1.00 39.90 230 TRP A O 1
ATOM 913 N N . LYS A 1 132 ? 25.988 55.156 44.342 1.00 36.31 231 LYS A N 1
ATOM 914 C CA . LYS A 1 132 ? 24.810 55.920 44.752 1.00 39.59 231 LYS A CA 1
ATOM 915 C C . LYS A 1 132 ? 24.159 56.534 43.514 1.00 36.91 231 LYS A C 1
ATOM 916 O O . LYS A 1 132 ? 22.936 56.487 43.357 1.00 32.89 231 LYS A O 1
ATOM 922 N N . GLU A 1 133 ? 24.993 57.102 42.642 1.00 38.41 232 GLU A N 1
ATOM 923 C CA . GLU A 1 133 ? 24.539 57.703 41.389 1.00 44.25 232 GLU A CA 1
ATOM 924 C C . GLU A 1 133 ? 23.868 56.659 40.493 1.00 44.83 232 GLU A C 1
ATOM 925 O O . GLU A 1 133 ? 22.822 56.919 39.889 1.00 46.54 232 GLU A O 1
ATOM 931 N N . ILE A 1 134 ? 24.489 55.485 40.390 1.00 43.52 233 ILE A N 1
ATOM 932 C CA . ILE A 1 134 ? 23.949 54.408 39.566 1.00 39.52 233 ILE A CA 1
ATOM 933 C C . ILE A 1 134 ? 22.618 53.905 40.112 1.00 39.11 233 ILE A C 1
ATOM 934 O O . ILE A 1 134 ? 21.725 53.546 39.348 1.00 44.31 233 ILE A O 1
ATOM 939 N N . GLU A 1 135 ? 22.474 53.889 41.431 1.00 40.36 234 GLU A N 1
ATOM 940 C CA . GLU A 1 135 ? 21.226 53.438 42.044 1.00 41.87 234 GLU A CA 1
ATOM 941 C C . GLU A 1 135 ? 20.121 54.486 41.854 1.00 42.02 234 GLU A C 1
ATOM 942 O O . GLU A 1 135 ? 18.955 54.148 41.659 1.00 39.28 234 GLU A O 1
ATOM 948 N N . MET A 1 136 ? 20.492 55.762 41.916 1.00 42.94 235 MET A N 1
ATOM 949 C CA . MET A 1 136 ? 19.522 56.837 41.761 1.00 45.41 235 MET A CA 1
ATOM 950 C C . MET A 1 136 ? 19.177 57.161 40.310 1.00 50.82 235 MET A C 1
ATOM 951 O O . MET A 1 136 ? 18.221 57.889 40.057 1.00 53.88 235 MET A O 1
ATOM 956 N N . SER A 1 137 ? 19.936 56.627 39.357 1.00 49.83 236 SER A N 1
ATOM 957 C CA . SER A 1 137 ? 19.671 56.915 37.952 1.00 50.10 236 SER A CA 1
ATOM 958 C C . SER A 1 137 ? 18.253 56.539 37.522 1.00 53.17 236 SER A C 1
ATOM 959 O O . SER A 1 137 ? 17.802 56.933 36.449 1.00 53.18 236 SER A O 1
ATOM 962 N N . ALA A 1 138 ? 17.539 55.791 38.359 1.00 58.90 237 ALA A N 1
ATOM 963 C CA . ALA A 1 138 ? 16.163 55.413 38.038 1.00 60.70 237 ALA A CA 1
ATOM 964 C C . ALA A 1 138 ? 15.187 56.473 38.572 1.00 65.72 237 ALA A C 1
ATOM 965 O O . ALA A 1 138 ? 14.198 56.802 37.918 1.00 65.02 237 ALA A O 1
ATOM 967 N N . ASN A 1 139 ? 15.480 57.013 39.753 1.00 66.50 238 ASN A N 1
ATOM 968 C CA . ASN A 1 139 ? 14.634 58.035 40.370 1.00 70.40 238 ASN A CA 1
ATOM 969 C C . ASN A 1 139 ? 14.890 59.417 39.790 1.00 67.10 238 ASN A C 1
ATOM 970 O O . ASN A 1 139 ? 14.010 60.271 39.790 1.00 69.91 238 ASN A O 1
ATOM 975 N N . ASN A 1 140 ? 16.113 59.641 39.328 1.00 62.56 239 ASN A N 1
ATOM 976 C CA . ASN A 1 140 ? 16.493 60.912 38.730 1.00 58.25 239 ASN A CA 1
ATOM 977 C C . ASN A 1 140 ? 16.606 60.684 37.225 1.00 54.96 239 ASN A C 1
ATOM 978 O O . ASN A 1 140 ? 17.663 60.895 36.630 1.00 54.92 239 ASN A O 1
ATOM 983 N N . LYS A 1 141 ? 15.503 60.243 36.622 1.00 50.92 240 LYS A N 1
ATOM 984 C CA . LYS A 1 141 ? 15.467 59.964 35.194 1.00 47.53 240 LYS A CA 1
ATOM 985 C C . LYS A 1 141 ? 16.043 61.049 34.308 1.00 45.46 240 LYS A C 1
ATOM 986 O O . LYS A 1 141 ? 15.817 62.235 34.525 1.00 46.77 240 LYS A O 1
ATOM 992 N N . ARG A 1 142 ? 16.804 60.616 33.309 1.00 45.24 241 ARG A N 1
ATOM 993 C CA . ARG A 1 142 ? 17.399 61.510 32.338 1.00 39.56 241 ARG A CA 1
ATOM 994 C C . ARG A 1 142 ? 16.823 61.143 30.980 1.00 41.61 241 ARG A C 1
ATOM 995 O O . ARG A 1 142 ? 16.283 60.060 30.789 1.00 44.23 241 ARG A O 1
ATOM 1003 N N . LYS A 1 143 ? 16.924 62.079 30.053 1.00 43.19 242 LYS A N 1
ATOM 1004 C CA . LYS A 1 143 ? 16.434 61.916 28.698 1.00 42.06 242 LYS A CA 1
ATOM 1005 C C . LYS A 1 143 ? 17.740 61.894 27.904 1.00 39.95 242 LYS A C 1
ATOM 1006 O O . LYS A 1 143 ? 18.669 62.620 28.239 1.00 42.02 242 LYS A O 1
ATOM 1012 N N . PHE A 1 144 ? 17.824 61.065 26.872 1.00 37.98 243 PHE A N 1
ATOM 1013 C CA . PHE A 1 144 ? 19.038 60.997 26.084 1.00 33.78 243 PHE A CA 1
ATOM 1014 C C . PHE A 1 144 ? 18.747 61.293 24.621 1.00 41.06 243 PHE A C 1
ATOM 1015 O O . PHE A 1 144 ? 17.741 60.851 24.072 1.00 42.84 243 PHE A O 1
ATOM 1023 N N . LYS A 1 145 ? 19.645 62.050 24.002 1.00 43.70 244 LYS A N 1
ATOM 1024 C CA . LYS A 1 145 ? 19.541 62.417 22.598 1.00 47.40 244 LYS A CA 1
ATOM 1025 C C . LYS A 1 145 ? 20.108 61.272 21.747 1.00 39.76 244 LYS A C 1
ATOM 1026 O O . LYS A 1 145 ? 21.317 61.094 21.668 1.00 46.41 244 LYS A O 1
ATOM 1032 N N . THR A 1 146 ? 19.236 60.487 21.125 1.00 40.55 245 THR A N 1
ATOM 1033 C CA . THR A 1 146 ? 19.682 59.374 20.296 1.00 44.10 245 THR A CA 1
ATOM 1034 C C . THR A 1 146 ? 20.813 59.838 19.388 1.00 46.96 245 THR A C 1
ATOM 1035 O O . THR A 1 146 ? 20.713 60.885 18.751 1.00 54.54 245 THR A O 1
ATOM 1039 N N . LEU A 1 147 ? 21.892 59.064 19.340 1.00 45.54 246 LEU A N 1
ATOM 1040 C CA . LEU A 1 147 ? 23.038 59.414 18.509 1.00 43.14 246 LEU A CA 1
ATOM 1041 C C . LEU A 1 147 ? 23.423 58.196 17.677 1.00 41.35 246 LEU A C 1
ATOM 1042 O O . LEU A 1 147 ? 23.774 57.154 18.216 1.00 41.42 246 LEU A O 1
ATOM 1047 N N . LYS A 1 148 ? 23.336 58.330 16.359 1.00 42.66 247 LYS A N 1
ATOM 1048 C CA . LYS A 1 148 ? 23.652 57.234 15.456 1.00 39.91 247 LYS A CA 1
ATOM 1049 C C . LYS A 1 148 ? 24.961 57.443 14.711 1.00 40.49 247 LYS A C 1
ATOM 1050 O O . LYS A 1 148 ? 25.544 58.532 14.746 1.00 37.26 247 LYS A O 1
ATOM 1056 N N . ARG A 1 149 ? 25.408 56.387 14.030 1.00 32.76 248 ARG A N 1
ATOM 1057 C CA . ARG A 1 149 ? 26.647 56.406 13.265 1.00 33.65 248 ARG A CA 1
ATOM 1058 C C . ARG A 1 149 ? 26.774 57.632 12.366 1.00 38.91 248 ARG A C 1
ATOM 1059 O O . ARG A 1 149 ? 27.832 58.274 12.315 1.00 39.80 248 ARG A O 1
ATOM 1067 N N . SER A 1 150 ? 25.690 57.951 11.663 1.00 37.61 249 SER A N 1
ATOM 1068 C CA . SER A 1 150 ? 25.652 59.097 10.762 1.00 40.99 249 SER A CA 1
ATOM 1069 C C . SER A 1 150 ? 25.805 60.443 11.483 1.00 40.53 249 SER A C 1
ATOM 1070 O O . SER A 1 150 ? 26.299 61.403 10.900 1.00 46.62 249 SER A O 1
ATOM 1073 N N . ASP A 1 151 ? 25.385 60.524 12.742 1.00 41.86 250 ASP A N 1
ATOM 1074 C CA . ASP A 1 151 ? 25.516 61.774 13.497 1.00 49.01 250 ASP A CA 1
ATOM 1075 C C . ASP A 1 151 ? 26.966 61.956 13.944 1.00 50.01 250 ASP A C 1
ATOM 1076 O O . ASP A 1 151 ? 27.463 63.082 14.073 1.00 46.35 250 ASP A O 1
ATOM 1081 N N . PHE A 1 152 ? 27.638 60.834 14.181 1.00 44.67 251 PHE A N 1
ATOM 1082 C CA . PHE A 1 152 ? 29.025 60.869 14.594 1.00 43.11 251 PHE A CA 1
ATOM 1083 C C . PHE A 1 152 ? 29.848 61.363 13.417 1.00 44.03 251 PHE A C 1
ATOM 1084 O O . PHE A 1 152 ? 30.724 62.215 13.571 1.00 44.22 251 PHE A O 1
ATOM 1092 N N . LEU A 1 153 ? 29.558 60.837 12.232 1.00 45.58 252 LEU A N 1
ATOM 1093 C CA . LEU A 1 153 ? 30.292 61.249 11.041 1.00 45.27 252 LEU A CA 1
ATOM 1094 C C . LEU A 1 153 ? 30.092 62.736 10.763 1.00 45.74 252 LEU A C 1
ATOM 1095 O O . LEU A 1 153 ? 31.037 63.443 10.429 1.00 47.45 252 LEU A O 1
ATOM 1100 N N . ARG A 1 154 ? 28.861 63.209 10.914 1.00 46.81 253 ARG A N 1
ATOM 1101 C CA . ARG A 1 154 ? 28.559 64.615 10.682 1.00 50.08 253 ARG A CA 1
ATOM 1102 C C . ARG A 1 154 ? 29.321 65.485 11.661 1.00 44.72 253 ARG A C 1
ATOM 1103 O O . ARG A 1 154 ? 29.953 66.457 11.268 1.00 47.72 253 ARG A O 1
ATOM 1111 N N . ALA A 1 155 ? 29.238 65.127 12.940 1.00 46.37 254 ALA A N 1
ATOM 1112 C CA . ALA A 1 155 ? 29.893 65.861 14.014 1.00 41.98 254 ALA A CA 1
ATOM 1113 C C . ALA A 1 155 ? 31.394 65.983 13.819 1.00 42.53 254 ALA A C 1
ATOM 1114 O O . ALA A 1 155 ? 31.967 67.049 14.044 1.00 45.37 254 ALA A O 1
ATOM 1116 N N . VAL A 1 156 ? 32.025 64.893 13.396 1.00 42.80 255 VAL A N 1
ATOM 1117 C CA . VAL A 1 156 ? 33.470 64.880 13.185 1.00 46.21 255 VAL A CA 1
ATOM 1118 C C . VAL A 1 156 ? 33.889 65.719 11.980 1.00 47.36 255 VAL A C 1
ATOM 1119 O O . VAL A 1 156 ? 34.887 66.434 12.037 1.00 46.96 255 VAL A O 1
ATOM 1123 N N . SER A 1 157 ? 33.117 65.642 10.899 1.00 52.47 256 SER A N 1
ATOM 1124 C CA . SER A 1 157 ? 33.421 66.403 9.688 1.00 52.57 256 SER A CA 1
ATOM 1125 C C . SER A 1 157 ? 33.184 67.911 9.855 1.00 52.44 256 SER A C 1
ATOM 1126 O O . SER A 1 157 ? 33.856 68.724 9.216 1.00 52.66 256 SER A O 1
ATOM 1129 N N . LYS A 1 158 ? 32.236 68.284 10.711 1.00 48.50 257 LYS A N 1
ATOM 1130 C CA . LYS A 1 158 ? 31.951 69.693 10.963 1.00 52.51 257 LYS A CA 1
ATOM 1131 C C . LYS A 1 158 ? 32.833 70.212 12.092 1.00 52.27 257 LYS A C 1
ATOM 1132 O O . LYS A 1 158 ? 33.018 71.419 12.245 1.00 52.56 257 LYS A O 1
ATOM 1138 N N . GLY A 1 159 ? 33.370 69.299 12.893 1.00 50.58 258 GLY A N 1
ATOM 1139 C CA . GLY A 1 159 ? 34.225 69.712 13.989 1.00 40.98 258 GLY A CA 1
ATOM 1140 C C . GLY A 1 159 ? 33.472 70.217 15.203 1.00 47.09 258 GLY A C 1
ATOM 1141 O O . GLY A 1 159 ? 33.892 71.188 15.832 1.00 54.21 258 GLY A O 1
ATOM 1142 N N . HIS A 1 160 ? 32.369 69.555 15.547 1.00 48.76 259 HIS A N 1
ATOM 1143 C CA . HIS A 1 160 ? 31.550 69.937 16.699 1.00 55.91 259 HIS A CA 1
ATOM 1144 C C . HIS A 1 160 ? 31.284 68.723 17.586 1.00 55.02 259 HIS A C 1
ATOM 1145 O O . HIS A 1 160 ? 30.890 67.664 17.093 1.00 60.76 259 HIS A O 1
ATOM 1152 N N . GLY A 1 161 ? 31.478 68.881 18.891 1.00 51.64 260 GLY A N 1
ATOM 1153 C CA . GLY A 1 161 ? 31.246 67.774 19.804 1.00 47.75 260 GLY A CA 1
ATOM 1154 C C . GLY A 1 161 ? 32.087 67.812 21.068 1.00 46.76 260 GLY A C 1
ATOM 1155 O O . GLY A 1 161 ? 32.998 68.639 21.187 1.00 46.46 260 GLY A O 1
ATOM 1156 N N . ASP A 1 162 ? 31.785 66.921 22.016 1.00 46.52 261 ASP A N 1
ATOM 1157 C CA . ASP A 1 162 ? 32.534 66.869 23.272 1.00 44.14 261 ASP A CA 1
ATOM 1158 C C . ASP A 1 162 ? 33.983 66.399 23.044 1.00 43.87 261 ASP A C 1
ATOM 1159 O O . ASP A 1 162 ? 34.358 66.004 21.929 1.00 43.26 261 ASP A O 1
ATOM 1164 N N . PRO A 1 163 ? 34.825 66.470 24.087 1.00 39.04 262 PRO A N 1
ATOM 1165 C CA . PRO A 1 163 ? 36.220 66.047 23.951 1.00 40.00 262 PRO A CA 1
ATOM 1166 C C . PRO A 1 163 ? 36.421 64.594 23.517 1.00 37.25 262 PRO A C 1
ATOM 1167 O O . PRO A 1 163 ? 37.428 64.276 22.902 1.00 37.25 262 PRO A O 1
ATOM 1171 N N . ASP A 1 164 ? 35.474 63.714 23.831 1.00 38.32 263 ASP A N 1
ATOM 1172 C CA . ASP A 1 164 ? 35.594 62.312 23.436 1.00 39.46 263 ASP A CA 1
ATOM 1173 C C . ASP A 1 164 ? 35.482 62.163 21.932 1.00 38.55 263 ASP A C 1
ATOM 1174 O O . ASP A 1 164 ? 36.257 61.451 21.310 1.00 45.85 263 ASP A O 1
ATOM 1179 N N . ILE A 1 165 ? 34.490 62.825 21.355 1.00 41.60 264 ILE A N 1
ATOM 1180 C CA . ILE A 1 165 ? 34.265 62.754 19.926 1.00 36.45 264 ILE A CA 1
ATOM 1181 C C . ILE A 1 165 ? 35.400 63.425 19.177 1.00 37.03 264 ILE A C 1
ATOM 1182 O O . ILE A 1 165 ? 35.768 62.999 18.082 1.00 39.61 264 ILE A O 1
ATOM 1187 N N . SER A 1 166 ? 35.967 64.467 19.771 1.00 37.26 265 SER A N 1
ATOM 1188 C CA . SER A 1 166 ? 37.070 65.175 19.131 1.00 35.15 265 SER A CA 1
ATOM 1189 C C . SER A 1 166 ? 38.291 64.294 18.930 1.00 35.04 265 SER A C 1
ATOM 1190 O O . SER A 1 166 ? 38.911 64.330 17.868 1.00 42.66 265 SER A O 1
ATOM 1193 N N . VAL A 1 167 ? 38.645 63.504 19.942 1.00 39.90 266 VAL A N 1
ATOM 1194 C CA . VAL A 1 167 ? 39.813 62.631 19.827 1.00 37.69 266 VAL A CA 1
ATOM 1195 C C . VAL A 1 167 ? 39.528 61.536 18.835 1.00 34.76 266 VAL A C 1
ATOM 1196 O O . VAL A 1 167 ? 40.352 61.239 17.980 1.00 45.78 266 VAL A O 1
ATOM 1200 N N . GLN A 1 168 ? 38.361 60.917 18.977 1.00 31.88 267 GLN A N 1
ATOM 1201 C CA . GLN A 1 168 ? 37.963 59.834 18.096 1.00 31.83 267 GLN A CA 1
ATOM 1202 C C . GLN A 1 168 ? 38.091 60.286 16.640 1.00 40.37 267 GLN A C 1
ATOM 1203 O O . GLN A 1 168 ? 38.486 59.506 15.765 1.00 43.20 267 GLN A O 1
ATOM 1209 N N . GLY A 1 169 ? 37.783 61.557 16.388 1.00 38.18 268 GLY A N 1
ATOM 1210 C CA . GLY A 1 169 ? 37.886 62.072 15.039 1.00 34.69 268 GLY A CA 1
ATOM 1211 C C . GLY A 1 169 ? 39.346 62.217 14.667 1.00 43.25 268 GLY A C 1
ATOM 1212 O O . GLY A 1 169 ? 39.739 61.951 13.519 1.00 42.95 268 GLY A O 1
ATOM 1213 N N . PHE A 1 170 ? 40.157 62.640 15.637 1.00 38.29 269 PHE A N 1
ATOM 1214 C CA . PHE A 1 170 ? 41.588 62.819 15.404 1.00 35.11 269 PHE A CA 1
ATOM 1215 C C . PHE A 1 170 ? 42.187 61.509 14.923 1.00 33.29 269 PHE A C 1
ATOM 1216 O O . PHE A 1 170 ? 42.974 61.488 13.977 1.00 37.95 269 PHE A O 1
ATOM 1224 N N . VAL A 1 171 ? 41.820 60.414 15.579 1.00 32.11 270 VAL A N 1
ATOM 1225 C CA . VAL A 1 171 ? 42.320 59.100 15.186 1.00 33.68 270 VAL A CA 1
ATOM 1226 C C . VAL A 1 171 ? 41.885 58.799 13.759 1.00 33.95 270 VAL A C 1
ATOM 1227 O O . VAL A 1 171 ? 42.657 58.247 12.975 1.00 37.13 270 VAL A O 1
ATOM 1231 N N . ALA A 1 172 ? 40.646 59.162 13.424 1.00 40.18 271 ALA A N 1
ATOM 1232 C CA . ALA A 1 172 ? 40.117 58.932 12.074 1.00 36.68 271 ALA A CA 1
ATOM 1233 C C . ALA A 1 172 ? 40.971 59.658 11.045 1.00 35.06 271 ALA A C 1
ATOM 1234 O O . ALA A 1 172 ? 41.306 59.098 10.005 1.00 37.88 271 ALA A O 1
ATOM 1236 N N . MET A 1 173 ? 41.332 60.904 11.339 1.00 35.68 272 MET A N 1
ATOM 1237 C CA . MET A 1 173 ? 42.166 61.675 10.425 1.00 35.51 272 MET A CA 1
ATOM 1238 C C . MET A 1 173 ? 43.520 61.017 10.199 1.00 37.02 272 MET A C 1
ATOM 1239 O O . MET A 1 173 ? 43.968 60.916 9.068 1.00 48.18 272 MET A O 1
ATOM 1244 N N . LEU A 1 174 ? 44.184 60.580 11.265 1.00 40.91 273 LEU A N 1
ATOM 1245 C CA . LEU A 1 174 ? 45.482 59.920 11.111 1.00 41.31 273 LEU A CA 1
ATOM 1246 C C . LEU A 1 174 ? 45.318 58.640 10.308 1.00 39.46 273 LEU A C 1
ATOM 1247 O O . LEU A 1 174 ? 46.167 58.308 9.479 1.00 41.93 273 LEU A O 1
ATOM 1252 N N . ARG A 1 175 ? 44.239 57.906 10.554 1.00 36.89 274 ARG A N 1
ATOM 1253 C CA . ARG A 1 175 ? 44.023 56.685 9.793 1.00 40.62 274 ARG A CA 1
ATOM 1254 C C . ARG A 1 175 ? 43.756 57.011 8.318 1.00 46.36 274 ARG A C 1
ATOM 1255 O O . ARG A 1 175 ? 44.043 56.192 7.440 1.00 47.30 274 ARG A O 1
ATOM 1263 N N . ALA A 1 176 ? 43.223 58.206 8.052 1.00 44.91 275 ALA A N 1
ATOM 1264 C CA . ALA A 1 176 ? 42.942 58.650 6.683 1.00 45.72 275 ALA A CA 1
ATOM 1265 C C . ALA A 1 176 ? 44.259 58.903 5.953 1.00 50.30 275 ALA A C 1
ATOM 1266 O O . ALA A 1 176 ? 44.324 58.865 4.722 1.00 52.27 275 ALA A O 1
ATOM 1268 N N . CYS A 1 177 ? 45.308 59.168 6.726 1.00 46.32 276 CYS A N 1
ATOM 1269 C CA . CYS A 1 177 ? 46.629 59.417 6.170 1.00 38.87 276 CYS A CA 1
ATOM 1270 C C . CYS A 1 177 ? 47.427 58.125 6.223 1.00 42.74 276 CYS A C 1
ATOM 1271 O O . CYS A 1 177 ? 48.637 58.114 6.026 1.00 49.40 276 CYS A O 1
ATOM 1274 N N . ASN A 1 178 ? 46.739 57.031 6.515 1.00 41.40 277 ASN A N 1
ATOM 1275 C CA . ASN A 1 178 ? 47.379 55.730 6.561 1.00 45.83 277 ASN A CA 1
ATOM 1276 C C . ASN A 1 178 ? 48.462 55.569 7.638 1.00 52.13 277 ASN A C 1
ATOM 1277 O O . ASN A 1 178 ? 49.519 54.988 7.376 1.00 56.08 277 ASN A O 1
ATOM 1282 N N . VAL A 1 179 ? 48.223 56.089 8.842 1.00 49.72 278 VAL A N 1
ATOM 1283 C CA . VAL A 1 179 ? 49.198 55.904 9.911 1.00 44.95 278 VAL A CA 1
ATOM 1284 C C . VAL A 1 179 ? 48.543 54.924 10.868 1.00 41.53 278 VAL A C 1
ATOM 1285 O O . VAL A 1 179 ? 47.351 55.022 11.147 1.00 42.14 278 VAL A O 1
ATOM 1289 N N . ASN A 1 180 ? 49.307 53.949 11.334 1.00 40.38 279 ASN A N 1
ATOM 1290 C CA . ASN A 1 180 ? 48.769 52.967 12.257 1.00 43.86 279 ASN A CA 1
ATOM 1291 C C . ASN A 1 180 ? 48.502 53.692 13.585 1.00 48.34 279 ASN A C 1
ATOM 1292 O O . ASN A 1 180 ? 49.382 53.780 14.451 1.00 46.22 279 ASN A O 1
ATOM 1297 N N . ALA A 1 181 ? 47.291 54.230 13.730 1.00 42.62 280 ALA A N 1
ATOM 1298 C CA . ALA A 1 181 ? 46.933 54.963 14.932 1.00 39.39 280 ALA A CA 1
ATOM 1299 C C . ALA A 1 181 ? 45.792 54.298 15.679 1.00 37.99 280 ALA A C 1
ATOM 1300 O O . ALA A 1 181 ? 44.707 54.120 15.139 1.00 45.83 280 ALA A O 1
ATOM 1302 N N . ARG A 1 182 ? 46.056 53.943 16.932 1.00 39.38 281 ARG A N 1
ATOM 1303 C CA . ARG A 1 182 ? 45.088 53.290 17.801 1.00 38.36 281 ARG A CA 1
ATOM 1304 C C . ARG A 1 182 ? 44.178 54.260 18.528 1.00 39.87 281 ARG A C 1
ATOM 1305 O O . ARG A 1 182 ? 44.526 55.425 18.722 1.00 40.49 281 ARG A O 1
ATOM 1313 N N . LEU A 1 183 ? 43.017 53.748 18.930 1.00 36.55 282 LEU A N 1
ATOM 1314 C CA . LEU A 1 183 ? 42.061 54.501 19.721 1.00 38.12 282 LEU A CA 1
ATOM 1315 C C . LEU A 1 183 ? 42.243 53.915 21.113 1.00 36.20 282 LEU A C 1
ATOM 1316 O O . LEU A 1 183 ? 42.101 52.706 21.303 1.00 36.92 282 LEU A O 1
ATOM 1321 N N . ILE A 1 184 ? 42.579 54.762 22.074 1.00 36.39 283 ILE A N 1
ATOM 1322 C CA . ILE A 1 184 ? 42.774 54.315 23.446 1.00 34.12 283 ILE A CA 1
ATOM 1323 C C . ILE A 1 184 ? 41.589 54.760 24.280 1.00 31.02 283 ILE A C 1
ATOM 1324 O O . ILE A 1 184 ? 41.176 55.918 24.217 1.00 36.88 283 ILE A O 1
ATOM 1329 N N . MET A 1 185 ? 41.035 53.839 25.051 1.00 25.65 284 MET A N 1
ATOM 1330 C CA . MET A 1 185 ? 39.911 54.147 25.911 1.00 26.31 284 MET A CA 1
ATOM 1331 C C . MET A 1 185 ? 40.181 53.616 27.309 1.00 29.01 284 MET A C 1
ATOM 1332 O O . MET A 1 185 ? 40.442 52.433 27.478 1.00 35.48 284 MET A O 1
ATOM 1337 N N . SER A 1 186 ? 40.121 54.485 28.309 1.00 33.45 285 SER A N 1
ATOM 1338 C CA . SER A 1 186 ? 40.319 54.051 29.686 1.00 30.46 285 SER A CA 1
ATOM 1339 C C . SER A 1 186 ? 38.921 53.843 30.251 1.00 33.68 285 SER A C 1
ATOM 1340 O O . SER A 1 186 ? 38.212 54.800 30.561 1.00 38.51 285 SER A O 1
ATOM 1343 N N . CYS A 1 187 ? 38.531 52.580 30.372 1.00 31.14 286 CYS A N 1
ATOM 1344 C CA . CYS A 1 187 ? 37.209 52.218 30.856 1.00 31.38 286 CYS A CA 1
ATOM 1345 C C . CYS A 1 187 ? 37.015 52.488 32.342 1.00 34.28 286 CYS A C 1
ATOM 1346 O O . CYS A 1 187 ? 37.855 52.130 33.179 1.00 33.41 286 CYS A O 1
ATOM 1349 N N . GLN A 1 188 ? 35.884 53.105 32.655 1.00 24.47 287 GLN A N 1
ATOM 1350 C CA . GLN A 1 188 ? 35.574 53.479 34.020 1.00 21.86 287 GLN A CA 1
ATOM 1351 C C . GLN A 1 188 ? 34.289 52.917 34.586 1.00 27.23 287 GLN A C 1
ATOM 1352 O O . GLN A 1 188 ? 33.320 53.646 34.790 1.00 33.39 287 GLN A O 1
ATOM 1358 N N . PRO A 1 189 ? 34.249 51.603 34.827 1.00 29.48 288 PRO A N 1
ATOM 1359 C CA . PRO A 1 189 ? 33.029 51.033 35.392 1.00 24.88 288 PRO A CA 1
ATOM 1360 C C . PRO A 1 189 ? 33.037 51.424 36.865 1.00 28.23 288 PRO A C 1
ATOM 1361 O O . PRO A 1 189 ? 34.039 51.929 37.366 1.00 25.71 288 PRO A O 1
ATOM 1365 N N . PRO A 1 190 ? 31.922 51.226 37.576 1.00 27.05 289 PRO A N 1
ATOM 1366 C CA . PRO A 1 190 ? 31.978 51.607 38.983 1.00 23.58 289 PRO A CA 1
ATOM 1367 C C . PRO A 1 190 ? 32.951 50.684 39.729 1.00 37.66 289 PRO A C 1
ATOM 1368 O O . PRO A 1 190 ? 33.158 49.542 39.317 1.00 43.02 289 PRO A O 1
ATOM 1372 N N . ASP A 1 191 ? 33.547 51.184 40.812 1.00 40.40 290 ASP A N 1
ATOM 1373 C CA . ASP A 1 191 ? 34.543 50.452 41.606 1.00 34.48 290 ASP A CA 1
ATOM 1374 C C . ASP A 1 191 ? 33.979 49.359 42.496 1.00 37.35 290 ASP A C 1
ATOM 1375 O O . ASP A 1 191 ? 33.405 49.633 43.553 1.00 35.39 290 ASP A O 1
ATOM 1380 N N . PHE A 1 192 ? 34.181 48.110 42.081 1.00 38.07 291 PHE A N 1
ATOM 1381 C CA . PHE A 1 192 ? 33.662 46.966 42.832 1.00 41.81 291 PHE A CA 1
ATOM 1382 C C . PHE A 1 192 ? 34.424 46.658 44.124 1.00 40.56 291 PHE A C 1
ATOM 1383 O O . PHE A 1 192 ? 33.937 45.901 44.955 1.00 35.48 291 PHE A O 1
ATOM 1391 N N . THR A 1 193 ? 35.615 47.228 44.292 1.00 38.85 292 THR A N 1
ATOM 1392 C CA . THR A 1 193 ? 36.386 47.001 45.513 1.00 39.41 292 THR A CA 1
ATOM 1393 C C . THR A 1 193 ? 35.955 48.019 46.577 1.00 44.31 292 THR A C 1
ATOM 1394 O O . THR A 1 193 ? 36.462 48.016 47.700 1.00 46.96 292 THR A O 1
ATOM 1398 N N . ASN A 1 194 ? 35.030 48.900 46.211 1.00 44.50 293 ASN A N 1
ATOM 1399 C CA . ASN A 1 194 ? 34.523 49.903 47.135 1.00 38.89 293 ASN A CA 1
ATOM 1400 C C . ASN A 1 194 ? 33.402 49.235 47.931 1.00 43.32 293 ASN A C 1
ATOM 1401 O O . ASN A 1 194 ? 32.336 48.942 47.394 1.00 44.68 293 ASN A O 1
ATOM 1406 N N . MET A 1 195 ? 33.647 48.999 49.214 1.00 46.81 294 MET A N 1
ATOM 1407 C CA . MET A 1 195 ? 32.673 48.344 50.072 1.00 51.41 294 MET A CA 1
ATOM 1408 C C . MET A 1 195 ? 31.829 49.303 50.910 1.00 51.29 294 MET A C 1
ATOM 1409 O O . MET A 1 195 ? 30.994 48.871 51.702 1.00 49.33 294 MET A O 1
ATOM 1414 N N . LYS A 1 196 ? 32.035 50.603 50.721 1.00 50.41 295 LYS A N 1
ATOM 1415 C CA . LYS A 1 196 ? 31.279 51.609 51.462 1.00 53.25 295 LYS A CA 1
ATOM 1416 C C . LYS A 1 196 ? 29.817 51.624 51.039 1.00 55.00 295 LYS A C 1
ATOM 1417 O O . LYS A 1 196 ? 29.503 51.703 49.851 1.00 56.79 295 LYS A O 1
ATOM 1423 N N . ILE A 1 197 ? 28.925 51.564 52.019 1.00 59.96 296 ILE A N 1
ATOM 1424 C CA . ILE A 1 197 ? 27.499 51.560 51.744 1.00 67.76 296 ILE A CA 1
ATOM 1425 C C . ILE A 1 197 ? 27.046 52.874 51.130 1.00 67.94 296 ILE A C 1
ATOM 1426 O O . ILE A 1 197 ? 25.888 53.017 50.767 1.00 71.39 296 ILE A O 1
ATOM 1431 N N . ASP A 1 198 ? 27.944 53.843 51.019 1.00 74.12 297 ASP A N 1
ATOM 1432 C CA . ASP A 1 198 ? 27.561 55.103 50.401 1.00 80.73 297 ASP A CA 1
ATOM 1433 C C . ASP A 1 198 ? 28.726 55.866 49.806 1.00 89.10 297 ASP A C 1
ATOM 1434 O O . ASP A 1 198 ? 29.523 56.468 50.527 1.00 88.96 297 ASP A O 1
ATOM 1439 N N . THR A 1 199 ? 28.804 55.840 48.478 1.00 98.65 298 THR A N 1
ATOM 1440 C CA . THR A 1 199 ? 29.860 56.521 47.735 1.00 107.27 298 THR A CA 1
ATOM 1441 C C . THR A 1 199 ? 29.312 57.809 47.130 1.00 109.49 298 THR A C 1
ATOM 1442 O O . THR A 1 199 ? 28.661 57.785 46.084 1.00 114.34 298 THR A O 1
ATOM 1446 N N . SER A 1 200 ? 29.577 58.932 47.786 1.00 109.86 299 SER A N 1
ATOM 1447 C CA . SER A 1 200 ? 29.104 60.216 47.293 1.00 109.35 299 SER A CA 1
ATOM 1448 C C . SER A 1 200 ? 30.285 61.158 47.063 1.00 110.48 299 SER A C 1
ATOM 1449 O O . SER A 1 200 ? 31.440 60.754 47.190 1.00 109.87 299 SER A O 1
ATOM 1452 N N . LEU A 1 201 ? 29.998 62.407 46.709 1.00 111.63 300 LEU A N 1
ATOM 1453 C CA . LEU A 1 201 ? 31.052 63.388 46.468 1.00 113.14 300 LEU A CA 1
ATOM 1454 C C . LEU A 1 201 ? 30.607 64.782 46.911 1.00 113.13 300 LEU A C 1
ATOM 1455 O O . LEU A 1 201 ? 30.994 65.265 47.973 1.00 111.82 300 LEU A O 1
ATOM 1460 N N . ASN A 1 205 ? 34.209 66.769 44.128 1.00 103.16 304 ASN A N 1
ATOM 1461 C CA . ASN A 1 205 ? 33.050 66.931 43.256 1.00 104.62 304 ASN A CA 1
ATOM 1462 C C . ASN A 1 205 ? 33.149 68.244 42.471 1.00 99.84 304 ASN A C 1
ATOM 1463 O O . ASN A 1 205 ? 32.416 69.202 42.738 1.00 104.17 304 ASN A O 1
ATOM 1468 N N . ALA A 1 206 ? 34.066 68.278 41.504 1.00 90.01 305 ALA A N 1
ATOM 1469 C CA . ALA A 1 206 ? 34.280 69.466 40.673 1.00 82.61 305 ALA A CA 1
ATOM 1470 C C . ALA A 1 206 ? 34.541 69.084 39.217 1.00 79.02 305 ALA A C 1
ATOM 1471 O O . ALA A 1 206 ? 35.301 68.157 38.934 1.00 77.51 305 ALA A O 1
ATOM 1473 N N . TYR A 1 207 ? 33.930 69.824 38.294 1.00 73.73 306 TYR A N 1
ATOM 1474 C CA . TYR A 1 207 ? 34.065 69.522 36.872 1.00 66.36 306 TYR A CA 1
ATOM 1475 C C . TYR A 1 207 ? 35.479 69.678 36.348 1.00 69.04 306 TYR A C 1
ATOM 1476 O O . TYR A 1 207 ? 35.937 68.887 35.527 1.00 72.17 306 TYR A O 1
ATOM 1485 N N . LYS A 1 208 ? 36.173 70.702 36.819 1.00 69.46 307 LYS A N 1
ATOM 1486 C CA . LYS A 1 208 ? 37.530 70.967 36.378 1.00 70.77 307 LYS A CA 1
ATOM 1487 C C . LYS A 1 208 ? 38.490 69.841 36.732 1.00 68.64 307 LYS A C 1
ATOM 1488 O O . LYS A 1 208 ? 39.474 69.626 36.030 1.00 63.70 307 LYS A O 1
ATOM 1494 N N . ASP A 1 209 ? 38.213 69.132 37.824 1.00 67.58 308 ASP A N 1
ATOM 1495 C CA . ASP A 1 209 ? 39.086 68.044 38.259 1.00 64.73 308 ASP A CA 1
ATOM 1496 C C . ASP A 1 209 ? 38.867 66.782 37.449 1.00 56.06 308 ASP A C 1
ATOM 1497 O O . ASP A 1 209 ? 39.813 66.093 37.083 1.00 51.10 308 ASP A O 1
ATOM 1502 N N . MET A 1 210 ? 37.603 66.484 37.182 1.00 49.23 309 MET A N 1
ATOM 1503 C CA . MET A 1 210 ? 37.235 65.305 36.422 1.00 42.95 309 MET A CA 1
ATOM 1504 C C . MET A 1 210 ? 37.912 65.308 35.053 1.00 45.30 309 MET A C 1
ATOM 1505 O O . MET A 1 210 ? 38.530 64.324 34.653 1.00 56.77 309 MET A O 1
ATOM 1510 N N . VAL A 1 211 ? 37.825 66.434 34.357 1.00 44.43 310 VAL A N 1
ATOM 1511 C CA . VAL A 1 211 ? 38.368 66.560 33.014 1.00 45.13 310 VAL A CA 1
ATOM 1512 C C . VAL A 1 211 ? 39.861 66.875 32.910 1.00 40.99 310 VAL A C 1
ATOM 1513 O O . VAL A 1 211 ? 40.358 67.148 31.821 1.00 50.08 310 VAL A O 1
ATOM 1517 N N . LYS A 1 212 ? 40.592 66.822 34.015 1.00 46.11 311 LYS A N 1
ATOM 1518 C CA . LYS A 1 212 ? 42.019 67.121 33.949 1.00 45.40 311 LYS A CA 1
ATOM 1519 C C . LYS A 1 212 ? 42.740 66.059 33.121 1.00 40.34 311 LYS A C 1
ATOM 1520 O O . LYS A 1 212 ? 43.756 66.343 32.486 1.00 42.99 311 LYS A O 1
ATOM 1526 N N . TYR A 1 213 ? 42.195 64.843 33.129 1.00 41.89 312 TYR A N 1
ATOM 1527 C CA . TYR A 1 213 ? 42.748 63.718 32.382 1.00 37.77 312 TYR A CA 1
ATOM 1528 C C . TYR A 1 213 ? 41.652 63.084 31.542 1.00 38.11 312 TYR A C 1
ATOM 1529 O O . TYR A 1 213 ? 40.538 62.871 32.022 1.00 41.25 312 TYR A O 1
ATOM 1538 N N . PRO A 1 214 ? 41.969 62.744 30.282 1.00 35.45 313 PRO A N 1
ATOM 1539 C CA . PRO A 1 214 ? 41.058 62.137 29.314 1.00 31.03 313 PRO A CA 1
ATOM 1540 C C . PRO A 1 214 ? 40.696 60.683 29.525 1.00 31.85 313 PRO A C 1
ATOM 1541 O O . PRO A 1 214 ? 41.405 59.953 30.194 1.00 37.23 313 PRO A O 1
ATOM 1545 N N . ILE A 1 215 ? 39.567 60.291 28.940 1.00 30.69 314 ILE A N 1
ATOM 1546 C CA . ILE A 1 215 ? 39.084 58.924 28.977 1.00 27.59 314 ILE A CA 1
ATOM 1547 C C . ILE A 1 215 ? 39.562 58.279 27.681 1.00 31.97 314 ILE A C 1
ATOM 1548 O O . ILE A 1 215 ? 39.895 57.094 27.660 1.00 30.71 314 ILE A O 1
ATOM 1553 N N . PHE A 1 216 ? 39.599 59.073 26.607 1.00 28.58 315 PHE A N 1
ATOM 1554 C CA . PHE A 1 216 ? 40.036 58.598 25.294 1.00 24.34 315 PHE A CA 1
ATOM 1555 C C . PHE A 1 216 ? 41.275 59.311 24.811 1.00 28.34 315 PHE A C 1
ATOM 1556 O O . PHE A 1 216 ? 41.467 60.490 25.092 1.00 32.64 315 PHE A O 1
ATOM 1564 N N . TRP A 1 217 ? 42.114 58.600 24.067 1.00 30.95 316 TRP A N 1
ATOM 1565 C CA . TRP A 1 217 ? 43.272 59.241 23.467 1.00 29.87 316 TRP A CA 1
ATOM 1566 C C . TRP A 1 217 ? 43.823 58.438 22.301 1.00 30.48 316 TRP A C 1
ATOM 1567 O O . TRP A 1 217 ? 43.178 57.500 21.837 1.00 28.63 316 TRP A O 1
ATOM 1578 N N . CYS A 1 218 ? 44.997 58.813 21.813 1.00 31.88 317 CYS A N 1
ATOM 1579 C CA . CYS A 1 218 ? 45.564 58.159 20.646 1.00 33.17 317 CYS A CA 1
ATOM 1580 C C . CYS A 1 218 ? 46.944 57.562 20.846 1.00 38.80 317 CYS A C 1
ATOM 1581 O O . CYS A 1 218 ? 47.704 57.988 21.714 1.00 41.79 317 CYS A O 1
ATOM 1584 N N . GLU A 1 219 ? 47.258 56.566 20.026 1.00 43.20 318 GLU A N 1
ATOM 1585 C CA . GLU A 1 219 ? 48.555 55.913 20.068 1.00 40.90 318 GLU A CA 1
ATOM 1586 C C . GLU A 1 219 ? 49.002 55.620 18.638 1.00 46.58 318 GLU A C 1
ATOM 1587 O O . GLU A 1 219 ? 48.329 54.901 17.901 1.00 49.35 318 GLU A O 1
ATOM 1593 N N . VAL A 1 220 ? 50.132 56.198 18.247 1.00 47.48 319 VAL A N 1
ATOM 1594 C CA . VAL A 1 220 ? 50.681 56.019 16.909 1.00 46.31 319 VAL A CA 1
ATOM 1595 C C . VAL A 1 220 ? 51.913 55.118 16.957 1.00 49.98 319 VAL A C 1
ATOM 1596 O O . VAL A 1 220 ? 52.760 55.260 17.834 1.00 51.95 319 VAL A O 1
ATOM 1600 N N . TRP A 1 221 ? 52.017 54.197 16.006 1.00 50.41 320 TRP A N 1
ATOM 1601 C CA . TRP A 1 221 ? 53.157 53.287 15.971 1.00 50.02 320 TRP A CA 1
ATOM 1602 C C . TRP A 1 221 ? 54.394 53.850 15.275 1.00 49.73 320 TRP A C 1
ATOM 1603 O O . TRP A 1 221 ? 54.310 54.399 14.180 1.00 50.70 320 TRP A O 1
ATOM 1614 N N . ASP A 1 222 ? 55.545 53.697 15.924 1.00 52.38 321 ASP A N 1
ATOM 1615 C CA . ASP A 1 222 ? 56.822 54.176 15.392 1.00 53.39 321 ASP A CA 1
ATOM 1616 C C . ASP A 1 222 ? 57.685 52.992 14.948 1.00 52.95 321 ASP A C 1
ATOM 1617 O O . ASP A 1 222 ? 58.227 52.265 15.783 1.00 51.47 321 ASP A O 1
ATOM 1622 N N . LYS A 1 223 ? 57.802 52.814 13.634 1.00 53.39 322 LYS A N 1
ATOM 1623 C CA . LYS A 1 223 ? 58.576 51.726 13.035 1.00 60.96 322 LYS A CA 1
ATOM 1624 C C . LYS A 1 223 ? 60.074 51.853 13.314 1.00 60.61 322 LYS A C 1
ATOM 1625 O O . LYS A 1 223 ? 60.776 50.855 13.480 1.00 60.48 322 LYS A O 1
ATOM 1631 N N . PHE A 1 224 ? 60.559 53.088 13.346 1.00 61.88 323 PHE A N 1
ATOM 1632 C CA . PHE A 1 224 ? 61.970 53.349 13.578 1.00 62.48 323 PHE A CA 1
ATOM 1633 C C . PHE A 1 224 ? 62.446 52.983 14.982 1.00 63.96 323 PHE A C 1
ATOM 1634 O O . PHE A 1 224 ? 63.531 52.422 15.134 1.00 67.85 323 PHE A O 1
ATOM 1642 N N . SER A 1 225 ? 61.650 53.290 16.004 1.00 60.09 324 SER A N 1
ATOM 1643 C CA . SER A 1 225 ? 62.033 52.952 17.374 1.00 54.31 324 SER A CA 1
ATOM 1644 C C . SER A 1 225 ? 61.263 51.742 17.908 1.00 53.08 324 SER A C 1
ATOM 1645 O O . SER A 1 225 ? 61.510 51.283 19.022 1.00 50.94 324 SER A O 1
ATOM 1648 N N . LYS A 1 226 ? 60.333 51.227 17.108 1.00 51.13 325 LYS A N 1
ATOM 1649 C CA . LYS A 1 226 ? 59.536 50.070 17.505 1.00 52.60 325 LYS A CA 1
ATOM 1650 C C . LYS A 1 226 ? 58.772 50.303 18.807 1.00 50.94 325 LYS A C 1
ATOM 1651 O O . LYS A 1 226 ? 58.630 49.390 19.624 1.00 47.14 325 LYS A O 1
ATOM 1657 N N . LYS A 1 227 ? 58.269 51.519 18.990 1.00 53.08 326 LYS A N 1
ATOM 1658 C CA . LYS A 1 227 ? 57.519 51.866 20.195 1.00 54.44 326 LYS A CA 1
ATOM 1659 C C . LYS A 1 227 ? 56.238 52.611 19.843 1.00 51.63 326 LYS A C 1
ATOM 1660 O O . LYS A 1 227 ? 56.205 53.406 18.905 1.00 48.16 326 LYS A O 1
ATOM 1666 N N . TRP A 1 228 ? 55.186 52.361 20.6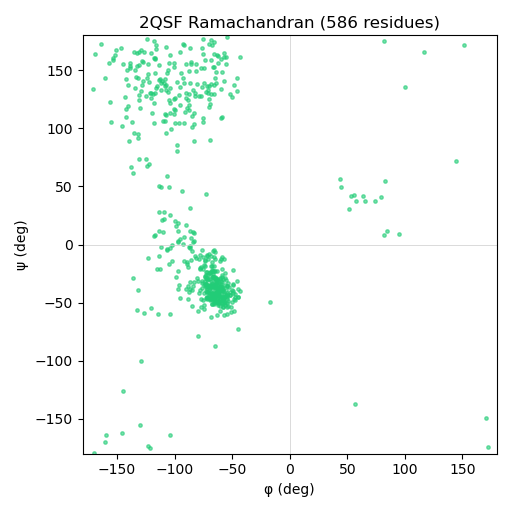13 1.00 47.62 327 TRP A N 1
ATOM 1667 C CA . TRP A 1 228 ? 53.927 53.051 20.412 1.00 41.61 327 TRP A CA 1
ATOM 1668 C C . TRP A 1 228 ? 54.054 54.433 21.044 1.00 42.74 327 TRP A C 1
ATOM 1669 O O . TRP A 1 228 ? 54.449 54.553 22.200 1.00 47.01 327 TRP A O 1
ATOM 1680 N N . ILE A 1 229 ? 53.744 55.475 20.286 1.00 41.20 328 ILE A N 1
ATOM 1681 C CA . ILE A 1 229 ? 53.820 56.837 20.804 1.00 42.30 328 ILE A CA 1
ATOM 1682 C C . ILE A 1 229 ? 52.446 57.281 21.312 1.00 40.89 328 ILE A C 1
ATOM 1683 O O . ILE A 1 229 ? 51.438 57.055 20.657 1.00 47.33 328 ILE A O 1
ATOM 1688 N N . THR A 1 230 ? 52.412 57.905 22.483 1.00 40.22 329 THR A N 1
ATOM 1689 C CA . THR A 1 230 ? 51.167 58.372 23.073 1.00 35.89 329 THR A CA 1
ATOM 1690 C C . THR A 1 230 ? 50.864 59.796 22.627 1.00 40.03 329 THR A C 1
ATOM 1691 O O . THR A 1 230 ? 51.717 60.679 22.712 1.00 44.47 329 THR A O 1
ATOM 1695 N N . VAL A 1 231 ? 49.638 60.011 22.154 1.00 41.98 330 VAL A N 1
ATOM 1696 C CA . VAL A 1 231 ? 49.203 61.319 21.665 1.00 37.95 330 VAL A CA 1
ATOM 1697 C C . VAL A 1 231 ? 47.860 61.756 22.243 1.00 42.87 330 VAL A C 1
ATOM 1698 O O . VAL A 1 231 ? 46.885 61.003 22.217 1.00 42.05 330 VAL A O 1
ATOM 1702 N N . ASP A 1 232 ? 47.820 62.970 22.782 1.00 43.86 331 ASP A N 1
ATOM 1703 C CA . ASP A 1 232 ? 46.582 63.533 23.301 1.00 44.97 331 ASP A CA 1
ATOM 1704 C C . ASP A 1 232 ? 46.496 64.932 22.707 1.00 44.61 331 ASP A C 1
ATOM 1705 O O . ASP A 1 232 ? 47.011 65.889 23.274 1.00 41.08 331 ASP A O 1
ATOM 1710 N N . PRO A 1 233 ? 45.846 65.059 21.542 1.00 46.36 332 PRO A N 1
ATOM 1711 C CA . PRO A 1 233 ? 45.680 66.327 20.828 1.00 45.99 332 PRO A CA 1
ATOM 1712 C C . PRO A 1 233 ? 44.593 67.236 21.368 1.00 47.42 332 PRO A C 1
ATOM 1713 O O . PRO A 1 233 ? 44.535 68.414 21.017 1.00 56.31 332 PRO A O 1
ATOM 1717 N N . VAL A 1 234 ? 43.756 66.688 22.239 1.00 49.52 333 VAL A N 1
ATOM 1718 C CA . VAL A 1 234 ? 42.620 67.413 22.788 1.00 44.96 333 VAL A CA 1
ATOM 1719 C C . VAL A 1 234 ? 42.741 67.926 24.226 1.00 50.46 333 VAL A C 1
ATOM 1720 O O . VAL A 1 234 ? 42.645 69.131 24.479 1.00 51.81 333 VAL A O 1
ATOM 1724 N N . ASN A 1 235 ? 42.945 67.014 25.167 1.00 53.30 334 ASN A N 1
ATOM 1725 C CA . ASN A 1 235 ? 43.027 67.383 26.576 1.00 53.86 334 ASN A CA 1
ATOM 1726 C C . ASN A 1 235 ? 44.378 67.966 27.021 1.00 54.27 334 ASN A C 1
ATOM 1727 O O . ASN A 1 235 ? 44.511 69.183 27.186 1.00 49.33 334 ASN A O 1
ATOM 1732 N N . LEU A 1 236 ? 45.365 67.095 27.229 1.00 50.44 335 LEU A N 1
ATOM 1733 C CA . LEU A 1 236 ? 46.693 67.526 27.660 1.00 48.89 335 LEU A CA 1
ATOM 1734 C C . LEU A 1 236 ? 47.452 68.157 26.499 1.00 54.34 335 LEU A C 1
ATOM 1735 O O . LEU A 1 236 ? 48.510 68.757 26.688 1.00 57.51 335 LEU A O 1
ATOM 1740 N N . LYS A 1 237 ? 46.899 68.010 25.296 1.00 58.29 336 LYS A N 1
ATOM 1741 C CA . LYS A 1 237 ? 47.481 68.574 24.083 1.00 53.30 336 LYS A CA 1
ATOM 1742 C C . LYS A 1 237 ? 48.985 68.369 24.026 1.00 56.75 336 LYS A C 1
ATOM 1743 O O . LYS A 1 237 ? 49.750 69.325 23.895 1.00 62.37 336 LYS A O 1
ATOM 1749 N N . THR A 1 238 ? 49.408 67.114 24.121 1.00 55.77 337 THR A N 1
ATOM 1750 C CA . THR A 1 238 ? 50.826 66.790 24.080 1.00 59.92 337 THR A CA 1
ATOM 1751 C C . THR A 1 238 ? 51.090 65.388 23.529 1.00 52.47 337 THR A C 1
ATOM 1752 O O . THR A 1 238 ? 50.189 64.557 23.461 1.00 50.28 337 THR A O 1
ATOM 1756 N N . ILE A 1 239 ? 52.339 65.151 23.132 1.00 51.37 338 ILE A N 1
ATOM 1757 C CA . ILE A 1 239 ? 52.793 63.878 22.571 1.00 50.51 338 ILE A CA 1
ATOM 1758 C C . ILE A 1 239 ? 53.927 63.347 23.447 1.00 55.08 338 ILE A C 1
ATOM 1759 O O . ILE A 1 239 ? 54.878 64.076 23.746 1.00 53.95 338 ILE A O 1
ATOM 1764 N N . GLU A 1 240 ? 53.843 62.087 23.860 1.00 51.19 339 GLU A N 1
ATOM 1765 C CA . GLU A 1 240 ? 54.901 61.542 24.694 1.00 55.40 339 GLU A CA 1
ATOM 1766 C C . GLU A 1 240 ? 55.258 60.100 24.399 1.00 53.64 339 GLU A C 1
ATOM 1767 O O . GLU A 1 240 ? 54.396 59.275 24.105 1.00 50.43 339 GLU A O 1
ATOM 1773 N N . GLN A 1 241 ? 56.553 59.811 24.494 1.00 56.42 340 GLN A N 1
ATOM 1774 C CA . GLN A 1 241 ? 57.070 58.470 24.272 1.00 53.06 340 GLN A CA 1
ATOM 1775 C C . GLN A 1 241 ? 57.245 57.804 25.632 1.00 49.77 340 GLN A C 1
ATOM 1776 O O . GLN A 1 241 ? 58.344 57.756 26.173 1.00 56.73 340 GLN A O 1
ATOM 1782 N N . VAL A 1 242 ? 56.149 57.291 26.180 1.00 50.51 341 VAL A N 1
ATOM 1783 C CA . VAL A 1 242 ? 56.156 56.645 27.488 1.00 51.18 341 VAL A CA 1
ATOM 1784 C C . VAL A 1 242 ? 57.232 55.583 27.684 1.00 55.04 341 VAL A C 1
ATOM 1785 O O . VAL A 1 242 ? 57.368 54.657 26.883 1.00 57.75 341 VAL A O 1
ATOM 1789 N N . ARG A 1 243 ? 58.000 55.737 28.758 1.00 54.06 342 ARG A N 1
ATOM 1790 C CA . ARG A 1 243 ? 59.041 54.785 29.102 1.00 53.91 342 ARG A CA 1
ATOM 1791 C C . ARG A 1 243 ? 58.705 54.251 30.485 1.00 56.48 342 ARG A C 1
ATOM 1792 O O . ARG A 1 243 ? 58.584 53.043 30.687 1.00 64.14 342 ARG A O 1
ATOM 1800 N N . LEU A 1 244 ? 58.527 55.154 31.438 1.00 57.22 343 LEU A N 1
ATOM 1801 C CA . LEU A 1 244 ? 58.197 54.741 32.790 1.00 60.17 343 LEU A CA 1
ATOM 1802 C C . LEU A 1 244 ? 57.094 55.609 33.364 1.00 58.45 343 LEU A C 1
ATOM 1803 O O . LEU A 1 244 ? 56.302 55.158 34.188 1.00 62.49 343 LEU A O 1
ATOM 1808 N N . HIS A 1 245 ? 57.018 56.851 32.908 1.00 61.73 344 HIS A N 1
ATOM 1809 C CA . HIS A 1 245 ? 55.994 57.755 33.410 1.00 63.74 344 HIS A CA 1
ATOM 1810 C C . HIS A 1 245 ? 55.132 58.348 32.298 1.00 60.94 344 HIS A C 1
ATOM 1811 O O . HIS A 1 245 ? 55.645 58.886 31.309 1.00 59.93 344 HIS A O 1
ATOM 1818 N N . SER A 1 246 ? 53.817 58.229 32.460 1.00 57.65 345 SER A N 1
ATOM 1819 C CA . SER A 1 246 ? 52.871 58.772 31.494 1.00 54.50 345 SER A CA 1
ATOM 1820 C C . SER A 1 246 ? 52.107 59.943 32.109 1.00 52.00 345 SER A C 1
ATOM 1821 O O . SER A 1 246 ? 51.618 59.855 33.238 1.00 43.61 345 SER A O 1
ATOM 1824 N N . LYS A 1 247 ? 52.016 61.039 31.361 1.00 52.80 346 LYS A N 1
ATOM 1825 C CA . LYS A 1 247 ? 51.301 62.232 31.812 1.00 52.40 346 LYS A CA 1
ATOM 1826 C C . LYS A 1 247 ? 49.781 62.033 31.771 1.00 48.45 346 LYS A C 1
ATOM 1827 O O . LYS A 1 247 ? 49.039 62.834 32.331 1.00 53.83 346 LYS A O 1
ATOM 1833 N N . LEU A 1 248 ? 49.319 60.975 31.107 1.00 44.51 347 LEU A N 1
ATOM 1834 C CA . LEU A 1 248 ? 47.881 60.732 30.975 1.00 43.76 347 LEU A CA 1
ATOM 1835 C C . LEU A 1 248 ? 47.222 59.976 32.109 1.00 39.90 347 LEU A C 1
ATOM 1836 O O . LEU A 1 248 ? 45.995 59.930 32.186 1.00 42.44 347 LEU A O 1
ATOM 1841 N N . ALA A 1 249 ? 48.021 59.372 32.980 1.00 43.28 348 ALA A N 1
ATOM 1842 C CA . ALA A 1 249 ? 47.470 58.636 34.114 1.00 39.67 348 ALA A CA 1
ATOM 1843 C C . ALA A 1 249 ? 47.042 59.671 35.149 1.00 42.30 348 ALA A C 1
ATOM 1844 O O . ALA A 1 249 ? 47.825 60.547 35.522 1.00 40.22 348 ALA A O 1
ATOM 1846 N N . PRO A 1 250 ? 45.791 59.591 35.622 1.00 41.37 349 PRO A N 1
ATOM 1847 C CA . PRO A 1 250 ? 45.296 60.548 36.615 1.00 43.33 349 PRO A CA 1
ATOM 1848 C C . PRO A 1 250 ? 46.124 60.619 37.907 1.00 48.85 349 PRO A C 1
ATOM 1849 O O . PRO A 1 250 ? 46.596 59.604 38.423 1.00 44.35 349 PRO A O 1
ATOM 1853 N N . LYS A 1 251 ? 46.287 61.836 38.419 1.00 51.89 350 LYS A N 1
ATOM 1854 C CA . LYS A 1 251 ? 47.057 62.073 39.634 1.00 56.47 350 LYS A CA 1
ATOM 1855 C C . LYS A 1 251 ? 46.335 63.020 40.588 1.00 57.24 350 LYS A C 1
ATOM 1856 O O . LYS A 1 251 ? 45.816 64.057 40.166 1.00 59.75 350 LYS A O 1
ATOM 1862 N N . GLY A 1 252 ? 46.315 62.664 41.871 1.00 55.87 351 GLY A N 1
ATOM 1863 C CA . GLY A 1 252 ? 45.658 63.497 42.862 1.00 60.47 351 GLY A CA 1
ATOM 1864 C C . GLY A 1 252 ? 44.278 62.998 43.246 1.00 64.55 351 GLY A C 1
ATOM 1865 O O . GLY A 1 252 ? 43.481 62.636 42.375 1.00 67.84 351 GLY A O 1
ATOM 1866 N N . VAL A 1 253 ? 43.988 62.992 44.545 1.00 60.57 352 VAL A N 1
ATOM 1867 C CA . VAL A 1 253 ? 42.702 62.523 45.055 1.00 61.94 352 VAL A CA 1
ATOM 1868 C C . VAL A 1 253 ? 41.493 63.034 44.275 1.00 61.40 352 VAL A C 1
ATOM 1869 O O . VAL A 1 253 ? 40.580 62.271 43.966 1.00 59.25 352 VAL A O 1
ATOM 1873 N N . ALA A 1 254 ? 41.495 64.325 43.964 1.00 60.22 353 ALA A N 1
ATOM 1874 C CA . ALA A 1 254 ? 40.385 64.940 43.248 1.00 59.56 353 ALA A CA 1
ATOM 1875 C C . ALA A 1 254 ? 40.208 64.414 41.829 1.00 62.11 353 ALA A C 1
ATOM 1876 O O . ALA A 1 254 ? 39.087 64.133 41.400 1.00 66.53 353 ALA A O 1
ATOM 1878 N N . CYS A 1 255 ? 41.317 64.291 41.104 1.00 62.00 354 CYS A N 1
ATOM 1879 C CA . CYS A 1 255 ? 41.305 63.820 39.720 1.00 57.17 354 CYS A CA 1
ATOM 1880 C C . CYS A 1 255 ? 41.031 62.333 39.555 1.00 54.75 354 CYS A C 1
ATOM 1881 O O . CYS A 1 255 ? 40.581 61.905 38.496 1.00 59.57 354 CYS A O 1
ATOM 1884 N N . CYS A 1 256 ? 41.310 61.544 40.588 1.00 51.87 355 CYS A N 1
ATOM 1885 C CA . CYS A 1 256 ? 41.090 60.104 40.526 1.00 49.18 355 CYS A CA 1
ATOM 1886 C C . CYS A 1 256 ? 39.713 59.728 41.053 1.00 48.57 355 CYS A C 1
ATOM 1887 O O . CYS A 1 256 ? 39.347 58.558 41.092 1.00 52.72 355 CYS A O 1
ATOM 1890 N N . GLU A 1 257 ? 38.953 60.733 41.455 1.00 47.55 356 GLU A N 1
ATOM 1891 C CA . GLU A 1 257 ? 37.620 60.523 42.008 1.00 52.96 356 GLU A CA 1
ATOM 1892 C C . GLU A 1 257 ? 36.693 59.843 40.996 1.00 48.22 356 GLU A C 1
ATOM 1893 O O . GLU A 1 257 ? 35.951 58.918 41.327 1.00 47.14 356 GLU A O 1
ATOM 1899 N N . ARG A 1 258 ? 36.749 60.311 39.757 1.00 41.96 357 ARG A N 1
ATOM 1900 C CA . ARG A 1 258 ? 35.936 59.753 38.691 1.00 38.99 357 ARG A CA 1
ATOM 1901 C C . ARG A 1 258 ? 36.835 59.138 37.618 1.00 38.33 357 ARG A C 1
ATOM 1902 O O . ARG A 1 258 ? 36.374 58.743 36.550 1.00 35.28 357 ARG A O 1
ATOM 1910 N N . ASN A 1 259 ? 38.126 59.058 37.908 1.00 33.55 358 ASN A N 1
ATOM 1911 C CA . ASN A 1 259 ? 39.056 58.486 36.962 1.00 32.74 358 ASN A CA 1
ATOM 1912 C C . ASN A 1 259 ? 40.083 57.612 37.666 1.00 35.61 358 ASN A C 1
ATOM 1913 O O . ASN A 1 259 ? 41.152 58.062 38.077 1.00 32.16 358 ASN A O 1
ATOM 1918 N N . MET A 1 260 ? 39.726 56.345 37.796 1.00 33.76 359 MET A N 1
ATOM 1919 C CA . MET A 1 260 ? 40.566 55.348 38.424 1.00 36.01 359 MET A CA 1
ATOM 1920 C C . MET A 1 260 ? 41.091 54.448 37.308 1.00 37.07 359 MET A C 1
ATOM 1921 O O . MET A 1 260 ? 40.411 53.506 36.890 1.00 44.10 359 MET A O 1
ATOM 1926 N N . LEU A 1 261 ? 42.292 54.744 36.821 1.00 33.08 360 LEU A N 1
ATOM 1927 C CA . LEU A 1 261 ? 42.906 53.981 35.732 1.00 38.02 360 LEU A CA 1
ATOM 1928 C C . LEU A 1 261 ? 43.088 52.495 36.085 1.00 40.63 360 LEU A C 1
ATOM 1929 O O . LEU A 1 261 ? 43.942 52.134 36.898 1.00 38.63 360 LEU A O 1
ATOM 1934 N N . ARG A 1 262 ? 42.285 51.649 35.443 1.00 39.03 361 ARG A N 1
ATOM 1935 C CA . ARG A 1 262 ? 42.281 50.206 35.674 1.00 34.94 361 ARG A CA 1
ATOM 1936 C C . ARG A 1 262 ? 42.333 49.351 34.408 1.00 37.50 361 ARG A C 1
ATOM 1937 O O . ARG A 1 262 ? 42.988 48.317 34.388 1.00 42.95 361 ARG A O 1
ATOM 1945 N N . TYR A 1 263 ? 41.627 49.773 33.364 1.00 38.65 362 TYR A N 1
ATOM 1946 C CA . TYR A 1 263 ? 41.582 49.039 32.100 1.00 28.27 362 TYR A CA 1
ATOM 1947 C C . TYR A 1 263 ? 41.751 49.987 30.935 1.00 28.83 362 TYR A C 1
ATOM 1948 O O . TYR A 1 263 ? 40.780 50.585 30.485 1.00 33.36 362 TYR A O 1
ATOM 1957 N N . VAL A 1 264 ? 42.971 50.115 30.433 1.00 30.28 363 VAL A N 1
ATOM 1958 C CA . VAL A 1 264 ? 43.239 50.988 29.310 1.00 23.66 363 VAL A CA 1
ATOM 1959 C C . VAL A 1 264 ? 43.304 50.075 28.080 1.00 38.25 363 VAL A C 1
ATOM 1960 O O . VAL A 1 264 ? 44.279 49.345 27.871 1.00 38.62 363 VAL A O 1
ATOM 1964 N N . ILE A 1 265 ? 42.235 50.118 27.285 1.00 38.32 364 ILE A N 1
ATOM 1965 C CA . ILE A 1 265 ? 42.086 49.302 26.083 1.00 37.15 364 ILE A CA 1
ATOM 1966 C C . ILE A 1 265 ? 42.448 50.054 24.800 1.00 33.35 364 ILE A C 1
ATOM 1967 O O . ILE A 1 265 ? 42.118 51.227 24.644 1.00 33.02 364 ILE A O 1
ATOM 1972 N N . ALA A 1 266 ? 43.119 49.367 23.879 1.00 32.25 365 ALA A N 1
ATOM 1973 C CA . ALA A 1 266 ? 43.521 49.967 22.605 1.00 32.86 365 ALA A CA 1
ATOM 1974 C C . ALA A 1 266 ? 42.930 49.228 21.399 1.00 32.89 365 ALA A C 1
ATOM 1975 O O . ALA A 1 266 ? 43.090 48.015 21.277 1.00 36.88 365 ALA A O 1
ATOM 1977 N N . TYR A 1 267 ? 42.249 49.959 20.517 1.00 34.45 366 TYR A N 1
ATOM 1978 C CA . TYR A 1 267 ? 41.661 49.363 19.309 1.00 32.15 366 TYR A CA 1
ATOM 1979 C C . TYR A 1 267 ? 42.397 49.874 18.075 1.00 33.42 366 TYR A C 1
ATOM 1980 O O . TYR A 1 267 ? 42.733 51.054 17.986 1.00 36.06 366 TYR A O 1
ATOM 1989 N N . ASP A 1 268 ? 42.656 48.991 17.119 1.00 39.84 367 ASP A N 1
ATOM 1990 C CA . ASP A 1 268 ? 43.371 49.405 15.917 1.00 38.30 367 ASP A CA 1
ATOM 1991 C C . ASP A 1 268 ? 42.587 49.251 14.614 1.00 39.89 367 ASP A C 1
ATOM 1992 O O . ASP A 1 268 ? 41.476 48.727 14.606 1.00 38.99 367 ASP A O 1
ATOM 1997 N N . ARG A 1 269 ? 43.190 49.719 13.522 1.00 42.11 368 ARG A N 1
ATOM 1998 C CA . ARG A 1 269 ? 42.611 49.665 12.175 1.00 46.02 368 ARG A CA 1
ATOM 1999 C C . ARG A 1 269 ? 42.097 48.300 11.767 1.00 46.50 368 ARG A C 1
ATOM 2000 O O . ARG A 1 269 ? 41.076 48.194 11.099 1.00 48.26 368 ARG A O 1
ATOM 2008 N N . LYS A 1 270 ? 42.832 47.261 12.141 1.00 46.00 369 LYS A N 1
ATOM 2009 C CA . LYS A 1 270 ? 42.480 45.900 11.773 1.00 45.44 369 LYS A CA 1
ATOM 2010 C C . LYS A 1 270 ? 41.581 45.200 12.780 1.00 49.43 369 LYS A C 1
ATOM 2011 O O . LYS A 1 270 ? 41.456 43.974 12.771 1.00 49.68 369 LYS A O 1
ATOM 2017 N N . TYR A 1 271 ? 40.960 45.990 13.652 1.00 47.33 370 TYR A N 1
ATOM 2018 C CA . TYR A 1 271 ? 40.040 45.482 14.667 1.00 44.82 370 TYR A CA 1
ATOM 2019 C C . TYR A 1 271 ? 40.669 44.590 15.733 1.00 43.48 370 TYR A C 1
ATOM 2020 O O . TYR A 1 271 ? 40.079 43.606 16.201 1.00 36.66 370 TYR A O 1
ATOM 2029 N N . GLY A 1 272 ? 41.880 44.963 16.119 1.00 43.99 371 GLY A N 1
ATOM 2030 C CA . GLY A 1 272 ? 42.568 44.258 17.173 1.00 45.38 371 GLY A CA 1
ATOM 2031 C C . GLY A 1 272 ? 42.187 44.956 18.473 1.00 49.68 371 GLY A C 1
ATOM 2032 O O . GLY A 1 272 ? 41.806 46.138 18.476 1.00 38.96 371 GLY A O 1
ATOM 2033 N N . CYS A 1 273 ? 42.275 44.222 19.577 1.00 49.21 372 CYS A N 1
ATOM 2034 C CA . CYS A 1 273 ? 41.942 44.754 20.885 1.00 44.56 372 CYS A CA 1
ATOM 2035 C C . CYS A 1 273 ? 42.901 44.214 21.935 1.00 45.70 372 CYS A C 1
ATOM 2036 O O . CYS A 1 273 ? 42.866 43.029 22.273 1.00 46.40 372 CYS A O 1
ATOM 2039 N N . ARG A 1 274 ? 43.768 45.082 22.443 1.00 44.06 373 ARG A N 1
ATOM 2040 C CA . ARG A 1 274 ? 44.719 44.671 23.466 1.00 45.89 373 ARG A CA 1
ATOM 2041 C C . ARG A 1 274 ? 44.589 45.524 24.721 1.00 45.08 373 ARG A C 1
ATOM 2042 O O . ARG A 1 274 ? 44.284 46.717 24.643 1.00 42.93 373 ARG A O 1
ATOM 2050 N N . ASP A 1 275 ? 44.831 44.904 25.872 1.00 42.92 374 ASP A N 1
ATOM 2051 C CA . ASP A 1 275 ? 44.808 45.597 27.154 1.00 36.55 374 ASP A CA 1
ATOM 2052 C C . ASP A 1 275 ? 46.182 46.241 27.280 1.00 34.55 374 ASP A C 1
ATOM 2053 O O . ASP A 1 275 ? 47.186 45.552 27.397 1.00 41.85 374 ASP A O 1
ATOM 2058 N N . VAL A 1 276 ? 46.229 47.566 27.252 1.00 36.47 375 VAL A N 1
ATOM 2059 C CA . VAL A 1 276 ? 47.502 48.268 27.323 1.00 30.33 375 VAL A CA 1
ATOM 2060 C C . VAL A 1 276 ? 47.743 49.054 28.632 1.00 28.32 375 VAL A C 1
ATOM 2061 O O . VAL A 1 276 ? 48.572 49.959 28.683 1.00 29.49 375 VAL A O 1
ATOM 2065 N N . THR A 1 277 ? 47.027 48.690 29.690 1.00 32.40 376 THR A N 1
ATOM 2066 C CA . THR A 1 277 ? 47.163 49.363 30.981 1.00 36.40 376 THR A CA 1
ATOM 2067 C C . THR A 1 277 ? 48.612 49.444 31.449 1.00 39.56 376 THR A C 1
ATOM 2068 O O . THR A 1 277 ? 49.062 50.464 31.985 1.00 37.91 376 THR A O 1
ATOM 2072 N N . ARG A 1 278 ? 49.326 48.345 31.229 1.00 43.12 377 ARG A N 1
ATOM 2073 C CA . ARG A 1 278 ? 50.726 48.187 31.594 1.00 32.04 377 ARG A CA 1
ATOM 2074 C C . ARG A 1 278 ? 51.573 49.415 31.271 1.00 36.18 377 ARG A C 1
ATOM 2075 O O . ARG A 1 278 ? 52.451 49.791 32.049 1.00 42.88 377 ARG A O 1
ATOM 2083 N N . ARG A 1 279 ? 51.324 50.032 30.119 1.00 33.80 378 ARG A N 1
ATOM 2084 C CA . ARG A 1 279 ? 52.088 51.202 29.691 1.00 33.38 378 ARG A CA 1
ATOM 2085 C C . ARG A 1 279 ? 51.771 52.459 30.480 1.00 37.95 378 ARG A C 1
ATOM 2086 O O . ARG A 1 279 ? 52.631 53.317 30.672 1.00 42.96 378 ARG A O 1
ATOM 2094 N N . TYR A 1 280 ? 50.532 52.555 30.938 1.00 39.85 379 TYR A N 1
ATOM 2095 C CA . TYR A 1 280 ? 50.078 53.733 31.645 1.00 42.52 379 TYR A CA 1
ATOM 2096 C C . TYR A 1 280 ? 50.064 53.625 33.165 1.00 45.88 379 TYR A C 1
ATOM 2097 O O . TYR A 1 280 ? 50.212 54.633 33.854 1.00 42.08 379 TYR A O 1
ATOM 2106 N N . ALA A 1 281 ? 49.889 52.415 33.688 1.00 44.36 380 ALA A N 1
ATOM 2107 C CA . ALA A 1 281 ? 49.888 52.228 35.133 1.00 45.19 380 ALA A CA 1
ATOM 2108 C C . ALA A 1 281 ? 51.331 52.011 35.582 1.00 45.90 380 ALA A C 1
ATOM 2109 O O . ALA A 1 281 ? 51.971 51.038 35.196 1.00 51.95 380 ALA A O 1
ATOM 2111 N N . GLN A 1 282 ? 51.849 52.933 36.384 1.00 48.05 381 GLN A N 1
ATOM 2112 C CA . GLN A 1 282 ? 53.218 52.840 36.875 1.00 47.43 381 GLN A CA 1
ATOM 2113 C C . GLN A 1 282 ? 53.351 51.742 37.936 1.00 45.36 381 GLN A C 1
ATOM 2114 O O . GLN A 1 282 ? 54.374 51.069 38.021 1.00 45.26 381 GLN A O 1
ATOM 2120 N N . TRP A 1 283 ? 52.312 51.577 38.747 1.00 40.42 382 TRP A N 1
ATOM 2121 C CA . TRP A 1 283 ? 52.295 50.546 39.774 1.00 40.36 382 TRP A CA 1
ATOM 2122 C C . TRP A 1 283 ? 51.227 49.517 39.422 1.00 36.10 382 TRP A C 1
ATOM 2123 O O . TRP A 1 283 ? 50.383 49.154 40.232 1.00 39.69 382 TRP A O 1
ATOM 2134 N N . MET A 1 284 ? 51.295 49.060 38.183 1.00 38.35 383 MET A N 1
ATOM 2135 C CA . MET A 1 284 ? 50.385 48.073 37.641 1.00 40.35 383 MET A CA 1
ATOM 2136 C C . MET A 1 284 ? 50.215 46.882 38.568 1.00 45.06 383 MET A C 1
ATOM 2137 O O . MET A 1 284 ? 49.102 46.567 38.994 1.00 49.85 383 MET A O 1
ATOM 2142 N N . ASN A 1 285 ? 51.335 46.238 38.895 1.00 48.17 384 ASN A N 1
ATOM 2143 C CA . ASN A 1 285 ? 51.323 45.030 39.718 1.00 47.04 384 ASN A CA 1
ATOM 2144 C C . ASN A 1 285 ? 51.042 45.161 41.211 1.00 44.29 384 ASN A C 1
ATOM 2145 O O . ASN A 1 285 ? 50.674 44.184 41.854 1.00 45.14 384 ASN A O 1
ATOM 2150 N N . SER A 1 286 ? 51.193 46.353 41.773 1.00 49.75 385 SER A N 1
ATOM 2151 C CA . SER A 1 286 ? 50.939 46.512 43.199 1.00 50.25 385 SER A CA 1
ATOM 2152 C C . SER A 1 286 ? 49.761 47.414 43.562 1.00 52.73 385 SER A C 1
ATOM 2153 O O . SER A 1 286 ? 49.220 47.304 44.659 1.00 61.35 385 SER A O 1
ATOM 2156 N N . LYS A 1 287 ? 49.351 48.296 42.657 1.00 49.74 386 LYS A N 1
ATOM 2157 C CA . LYS A 1 287 ? 48.241 49.194 42.953 1.00 44.58 386 LYS A CA 1
ATOM 2158 C C . LYS A 1 287 ? 47.030 48.922 42.080 1.00 46.90 386 LYS A C 1
ATOM 2159 O O . LYS A 1 287 ? 45.945 48.627 42.576 1.00 46.10 386 LYS A O 1
ATOM 2165 N N . VAL A 1 288 ? 47.225 49.035 40.772 1.00 42.56 387 VAL A N 1
ATOM 2166 C CA . VAL A 1 288 ? 46.151 48.830 39.828 1.00 42.05 387 VAL A CA 1
ATOM 2167 C C . VAL A 1 288 ? 45.564 47.428 39.894 1.00 46.75 387 VAL A C 1
ATOM 2168 O O . VAL A 1 288 ? 44.347 47.262 39.913 1.00 48.14 387 VAL A O 1
ATOM 2172 N N . ARG A 1 289 ? 46.433 46.425 39.939 1.00 44.86 388 ARG A N 1
ATOM 2173 C CA . ARG A 1 289 ? 46.009 45.027 39.980 1.00 45.37 388 ARG A CA 1
ATOM 2174 C C . ARG A 1 289 ? 44.872 44.682 40.941 1.00 48.20 388 ARG A C 1
ATOM 2175 O O . ARG A 1 289 ? 43.947 43.959 40.575 1.00 52.66 388 ARG A O 1
ATOM 2183 N N . LYS A 1 290 ? 44.927 45.184 42.169 1.00 54.89 389 LYS A N 1
ATOM 2184 C CA . LYS A 1 290 ? 43.882 44.867 43.140 1.00 58.08 389 LYS A CA 1
ATOM 2185 C C . LYS A 1 290 ? 42.533 45.528 42.849 1.00 52.87 389 LYS A C 1
ATOM 2186 O O . LYS A 1 290 ? 41.512 45.154 43.439 1.00 49.09 389 LYS A O 1
ATOM 2192 N N . ARG A 1 291 ? 42.534 46.493 41.930 1.00 50.42 390 ARG A N 1
ATOM 2193 C CA . ARG A 1 291 ? 41.320 47.217 41.536 1.00 48.88 390 ARG A CA 1
ATOM 2194 C C . ARG A 1 291 ? 40.655 46.551 40.343 1.00 45.13 390 ARG A C 1
ATOM 2195 O O . ARG A 1 291 ? 39.509 46.845 40.014 1.00 41.94 390 ARG A O 1
ATOM 2203 N N . ARG A 1 292 ? 41.384 45.662 39.683 1.00 43.57 391 ARG A N 1
ATOM 2204 C CA . ARG A 1 292 ? 40.850 44.967 38.527 1.00 40.72 391 ARG A CA 1
ATOM 2205 C C . ARG A 1 292 ? 40.114 43.705 38.907 1.00 39.93 391 ARG A C 1
ATOM 2206 O O . ARG A 1 292 ? 40.442 43.059 39.888 1.00 41.59 391 ARG A O 1
ATOM 2214 N N . ILE A 1 293 ? 39.114 43.362 38.111 1.00 41.64 392 ILE A N 1
ATOM 2215 C CA . ILE A 1 293 ? 38.330 42.160 38.338 1.00 44.51 392 ILE A CA 1
ATOM 2216 C C . ILE A 1 293 ? 39.278 40.993 38.070 1.00 49.27 392 ILE A C 1
ATOM 2217 O O . ILE A 1 293 ? 39.024 39.854 38.449 1.00 52.77 392 ILE A O 1
ATOM 2222 N N . THR A 1 294 ? 40.387 41.322 37.418 1.00 49.36 393 THR A N 1
ATOM 2223 C CA . THR A 1 294 ? 41.404 40.370 37.011 1.00 48.71 393 THR A CA 1
ATOM 2224 C C . THR A 1 294 ? 42.430 40.026 38.106 1.00 55.11 393 THR A C 1
ATOM 2225 O O . THR A 1 294 ? 43.439 39.370 37.846 1.00 54.13 393 THR A O 1
ATOM 2229 N N . LYS A 1 295 ? 42.162 40.445 39.337 1.00 60.90 394 LYS A N 1
ATOM 2230 C CA . LYS A 1 295 ? 43.085 40.187 40.432 1.00 62.29 394 LYS A CA 1
ATOM 2231 C C . LYS A 1 295 ? 43.027 38.763 40.951 1.00 67.67 394 LYS A C 1
ATOM 2232 O O . LYS A 1 295 ? 43.956 38.307 41.617 1.00 66.28 394 LYS A O 1
ATOM 2238 N N . ASP A 1 296 ? 41.932 38.067 40.668 1.00 69.05 395 ASP A N 1
ATOM 2239 C CA . ASP A 1 296 ? 41.819 36.680 41.083 1.00 73.62 395 ASP A CA 1
ATOM 2240 C C . ASP A 1 296 ? 42.032 35.816 39.837 1.00 76.02 395 ASP A C 1
ATOM 2241 O O . ASP A 1 296 ? 42.544 36.302 38.828 1.00 75.80 395 ASP A O 1
ATOM 2246 N N . ASP A 1 297 ? 41.660 34.542 39.900 1.00 80.15 396 ASP A N 1
ATOM 2247 C CA . ASP A 1 297 ? 41.854 33.654 38.760 1.00 80.06 396 ASP A CA 1
ATOM 2248 C C . ASP A 1 297 ? 40.683 33.675 37.786 1.00 74.86 396 ASP A C 1
ATOM 2249 O O . ASP A 1 297 ? 40.880 33.768 36.575 1.00 72.87 396 ASP A O 1
ATOM 2254 N N . PHE A 1 298 ? 39.469 33.575 38.314 1.00 69.63 397 PHE A N 1
ATOM 2255 C CA . PHE A 1 298 ? 38.279 33.591 37.477 1.00 69.53 397 PHE A CA 1
ATOM 2256 C C . PHE A 1 298 ? 38.149 34.904 36.708 1.00 70.67 397 PHE A C 1
ATOM 2257 O O . PHE A 1 298 ? 37.649 34.921 35.582 1.00 77.63 397 PHE A O 1
ATOM 2265 N N . GLY A 1 299 ? 38.590 35.998 37.325 1.00 63.91 398 GLY A N 1
ATOM 2266 C CA . GLY A 1 299 ? 38.521 37.300 36.687 1.00 53.57 398 GLY A CA 1
ATOM 2267 C C . GLY A 1 299 ? 39.555 37.420 35.590 1.00 52.95 398 GLY A C 1
ATOM 2268 O O . GLY A 1 299 ? 39.341 38.110 34.595 1.00 56.97 398 GLY A O 1
ATOM 2269 N N . GLU A 1 300 ? 40.682 36.745 35.781 1.00 52.05 399 GLU A N 1
ATOM 2270 C CA . GLU A 1 300 ? 41.770 36.726 34.808 1.00 54.58 399 GLU A CA 1
ATOM 2271 C C . GLU A 1 300 ? 41.317 35.945 33.579 1.00 57.60 399 GLU A C 1
ATOM 2272 O O . GLU A 1 300 ? 41.641 36.291 32.445 1.00 58.89 399 GLU A O 1
ATOM 2278 N N . LYS A 1 301 ? 40.555 34.887 33.820 1.00 63.77 400 LYS A N 1
ATOM 2279 C CA . LYS A 1 301 ? 40.034 34.039 32.756 1.00 64.80 400 LYS A CA 1
ATOM 2280 C C . LYS A 1 301 ? 38.889 34.767 32.047 1.00 60.03 400 LYS A C 1
ATOM 2281 O O . LYS A 1 301 ? 38.877 34.901 30.819 1.00 58.15 400 LYS A O 1
ATOM 2287 N N . TRP A 1 302 ? 37.935 35.236 32.844 1.00 53.53 401 TRP A N 1
ATOM 2288 C CA . TRP A 1 302 ? 36.774 35.969 32.352 1.00 46.65 401 TRP A CA 1
ATOM 2289 C C . TRP A 1 302 ? 37.215 37.107 31.435 1.00 45.03 401 TRP A C 1
ATOM 2290 O O . TRP A 1 302 ? 36.775 37.218 30.296 1.00 47.50 401 TRP A O 1
ATOM 2301 N N . PHE A 1 303 ? 38.101 37.947 31.944 1.00 42.65 402 PHE A N 1
ATOM 2302 C CA . PHE A 1 303 ? 38.585 39.092 31.190 1.00 44.55 402 PHE A CA 1
ATOM 2303 C C . PHE A 1 303 ? 39.288 38.692 29.903 1.00 46.33 402 PHE A C 1
ATOM 2304 O O . PHE A 1 303 ? 39.275 39.434 28.920 1.00 49.81 402 PHE A O 1
ATOM 2312 N N . ARG A 1 304 ? 39.907 37.520 29.907 1.00 52.69 403 ARG A N 1
ATOM 2313 C CA . ARG A 1 304 ? 40.625 37.071 28.729 1.00 50.68 403 ARG A CA 1
ATOM 2314 C C . ARG A 1 304 ? 39.655 36.642 27.640 1.00 47.43 403 ARG A C 1
ATOM 2315 O O . ARG A 1 304 ? 39.972 36.729 26.455 1.00 52.41 403 ARG A O 1
ATOM 2323 N N . LYS A 1 305 ? 38.465 36.197 28.034 1.00 46.18 404 LYS A N 1
ATOM 2324 C CA . LYS A 1 305 ? 37.456 35.803 27.054 1.00 46.19 404 LYS A CA 1
ATOM 2325 C C . LYS A 1 305 ? 36.900 37.053 26.361 1.00 52.57 404 LYS A C 1
ATOM 2326 O O . LYS A 1 305 ? 36.678 37.056 25.150 1.00 59.85 404 LYS A O 1
ATOM 2332 N N . VAL A 1 306 ? 36.678 38.109 27.145 1.00 51.97 405 VAL A N 1
ATOM 2333 C CA . VAL A 1 306 ? 36.140 39.369 26.634 1.00 45.42 405 VAL A CA 1
ATOM 2334 C C . VAL A 1 306 ? 37.071 40.027 25.624 1.00 46.34 405 VAL A C 1
ATOM 2335 O O . VAL A 1 306 ? 36.628 40.476 24.570 1.00 52.76 405 VAL A O 1
ATOM 2339 N N . ILE A 1 307 ? 38.358 40.098 25.939 1.00 45.88 406 ILE A N 1
ATOM 2340 C CA . ILE A 1 307 ? 39.294 40.705 25.010 1.00 45.70 406 ILE A CA 1
ATOM 2341 C C . ILE A 1 307 ? 39.398 39.853 23.750 1.00 51.80 406 ILE A C 1
ATOM 2342 O O . ILE A 1 307 ? 39.539 40.380 22.644 1.00 50.99 406 ILE A O 1
ATOM 2347 N N . THR A 1 308 ? 39.311 38.536 23.915 1.00 56.15 407 THR A N 1
ATOM 2348 C CA . THR A 1 308 ? 39.394 37.626 22.777 1.00 55.15 407 THR A CA 1
ATOM 2349 C C . THR A 1 308 ? 38.213 37.874 21.853 1.00 49.20 407 THR A C 1
ATOM 2350 O O . THR A 1 308 ? 38.379 38.035 20.646 1.00 46.95 407 THR A O 1
ATOM 2354 N N . ALA A 1 309 ? 37.024 37.923 22.438 1.00 39.97 408 ALA A N 1
ATOM 2355 C CA . ALA A 1 309 ? 35.805 38.159 21.683 1.00 39.91 408 ALA A CA 1
ATOM 2356 C C . ALA A 1 309 ? 35.813 39.498 20.948 1.00 43.32 408 ALA A C 1
ATOM 2357 O O . ALA A 1 309 ? 34.966 39.736 20.090 1.00 50.82 408 ALA A O 1
ATOM 2359 N N . LEU A 1 310 ? 36.762 40.369 21.281 1.00 44.28 409 LEU A N 1
ATOM 2360 C CA . LEU A 1 310 ? 36.857 41.684 20.650 1.00 39.59 409 LEU A CA 1
ATOM 2361 C C . LEU A 1 310 ? 38.107 41.818 19.808 1.00 41.06 409 LEU A C 1
ATOM 2362 O O . LEU A 1 310 ? 38.268 42.805 19.092 1.00 41.92 409 LEU A O 1
ATOM 2367 N N . HIS A 1 311 ? 39.008 40.848 19.916 1.00 45.34 410 HIS A N 1
ATOM 2368 C CA . HIS A 1 311 ? 40.241 40.881 19.129 1.00 50.33 410 HIS A CA 1
ATOM 2369 C C . HIS A 1 311 ? 39.947 40.114 17.843 1.00 54.38 410 HIS A C 1
ATOM 2370 O O . HIS A 1 311 ? 39.885 38.883 17.844 1.00 60.17 410 HIS A O 1
ATOM 2377 N N . HIS A 1 312 ? 39.762 40.851 16.753 1.00 52.87 411 HIS A N 1
ATOM 2378 C CA . HIS A 1 312 ? 39.432 40.245 15.469 1.00 51.89 411 HIS A CA 1
ATOM 2379 C C . HIS A 1 312 ? 40.564 40.200 14.450 1.00 50.91 411 HIS A C 1
ATOM 2380 O O . HIS A 1 312 ? 40.397 40.597 13.296 1.00 54.77 411 HIS A O 1
ATOM 2387 N N . ARG A 1 313 ? 41.720 39.718 14.878 1.00 45.83 412 ARG A N 1
ATOM 2388 C CA . ARG A 1 313 ? 42.847 39.597 13.975 1.00 51.82 412 ARG A CA 1
ATOM 2389 C C . ARG A 1 313 ? 43.872 38.670 14.599 1.00 56.01 412 ARG A C 1
ATOM 2390 O O . ARG A 1 313 ? 43.721 38.260 15.749 1.00 60.80 412 ARG A O 1
ATOM 2398 N N . LYS A 1 314 ? 44.906 38.326 13.841 1.00 60.77 413 LYS A N 1
ATOM 2399 C CA . LYS A 1 314 ? 45.930 37.425 14.345 1.00 63.67 413 LYS A CA 1
ATOM 2400 C C . LYS A 1 314 ? 47.172 38.175 14.797 1.00 63.17 413 LYS A C 1
ATOM 2401 O O . LYS A 1 314 ? 47.456 39.265 14.296 1.00 64.05 413 LYS A O 1
ATOM 2407 N N . ARG A 1 315 ? 47.903 37.592 15.747 1.00 58.07 414 ARG A N 1
ATOM 2408 C CA . ARG A 1 315 ? 49.112 38.218 16.279 1.00 59.45 414 ARG A CA 1
ATOM 2409 C C . ARG A 1 315 ? 49.967 38.828 15.178 1.00 57.78 414 ARG A C 1
ATOM 2410 O O . ARG A 1 315 ? 49.820 38.493 14.008 1.00 63.25 414 ARG A O 1
ATOM 2418 N N . THR A 1 316 ? 50.863 39.727 15.564 1.00 56.37 415 THR A N 1
ATOM 2419 C CA . THR A 1 316 ? 51.729 40.414 14.613 1.00 57.17 415 THR A CA 1
ATOM 2420 C C . THR A 1 316 ? 53.092 40.690 15.242 1.00 58.04 415 THR A C 1
ATOM 2421 O O . THR A 1 316 ? 53.268 40.515 16.445 1.00 54.46 415 THR A O 1
ATOM 2425 N N . LYS A 1 317 ? 54.058 41.109 14.428 1.00 60.15 416 LYS A N 1
ATOM 2426 C CA . LYS A 1 317 ? 55.378 41.421 14.956 1.00 63.96 416 LYS A CA 1
ATOM 2427 C C . LYS A 1 317 ? 55.196 42.586 15.929 1.00 62.07 416 LYS A C 1
ATOM 2428 O O . LYS A 1 317 ? 55.810 42.611 16.999 1.00 64.45 416 LYS A O 1
ATOM 2434 N N . ILE A 1 318 ? 54.332 43.534 15.559 1.00 58.97 417 ILE A N 1
ATOM 2435 C CA . ILE A 1 318 ? 54.047 44.696 16.397 1.00 53.65 417 ILE A CA 1
ATOM 2436 C C . ILE A 1 318 ? 53.616 44.235 17.795 1.00 50.91 417 ILE A C 1
ATOM 2437 O O . ILE A 1 318 ? 54.050 44.794 18.796 1.00 50.25 417 ILE A O 1
ATOM 2442 N N . ASP A 1 319 ? 52.764 43.214 17.858 1.00 51.21 418 ASP A N 1
ATOM 2443 C CA . ASP A 1 319 ? 52.294 42.685 19.136 1.00 54.39 418 ASP A CA 1
ATOM 2444 C C . ASP A 1 319 ? 53.404 42.036 19.951 1.00 57.18 418 ASP A C 1
ATOM 2445 O O . ASP A 1 319 ? 53.260 41.830 21.154 1.00 62.83 418 ASP A O 1
ATOM 2450 N N . ASP A 1 320 ? 54.509 41.697 19.298 1.00 60.98 419 ASP A N 1
ATOM 2451 C CA . ASP A 1 320 ? 55.623 41.090 20.005 1.00 60.46 419 ASP A CA 1
ATOM 2452 C C . ASP A 1 320 ? 56.521 42.185 20.553 1.00 57.75 419 ASP A C 1
ATOM 2453 O O . ASP A 1 320 ? 57.006 42.087 21.673 1.00 55.68 419 ASP A O 1
ATOM 2458 N N . TYR A 1 321 ? 56.743 43.231 19.765 1.00 58.03 420 TYR A N 1
ATOM 2459 C CA . TYR A 1 321 ? 57.566 44.344 20.221 1.00 57.00 420 TYR A CA 1
ATOM 2460 C C . TYR A 1 321 ? 56.936 44.963 21.463 1.00 56.14 420 TYR A C 1
ATOM 2461 O O . TYR A 1 321 ? 57.633 45.389 22.382 1.00 59.35 420 TYR A O 1
ATOM 2470 N N . GLU A 1 322 ? 55.610 45.015 21.474 1.00 56.43 421 GLU A N 1
ATOM 2471 C CA . GLU A 1 322 ? 54.877 45.579 22.593 1.00 54.17 421 GLU A CA 1
ATOM 2472 C C . GLU A 1 322 ? 54.944 44.649 23.791 1.00 50.80 421 GLU A C 1
ATOM 2473 O O . GLU A 1 322 ? 55.196 45.096 24.908 1.00 52.06 421 GLU A O 1
ATOM 2479 N N . ASP A 1 323 ? 54.728 43.358 23.571 1.00 46.90 422 ASP A N 1
ATOM 2480 C CA . ASP A 1 323 ? 54.797 42.411 24.673 1.00 49.56 422 ASP A CA 1
ATOM 2481 C C . ASP A 1 323 ? 56.176 42.443 25.323 1.00 52.91 422 ASP A C 1
ATOM 2482 O O . ASP A 1 323 ? 56.308 42.233 26.528 1.00 56.80 422 ASP A O 1
ATOM 2487 N N . GLN A 1 324 ? 57.204 42.712 24.528 1.00 52.72 423 GLN A N 1
ATOM 2488 C CA . GLN A 1 324 ? 58.556 42.789 25.057 1.00 55.82 423 GLN A CA 1
ATOM 2489 C C . GLN A 1 324 ? 58.616 43.984 25.988 1.00 59.69 423 GLN A C 1
ATOM 2490 O O . GLN A 1 324 ? 59.082 43.885 27.121 1.00 66.80 423 GLN A O 1
ATOM 2496 N N . TYR A 1 325 ? 58.139 45.121 25.491 1.00 60.07 424 TYR A N 1
ATOM 2497 C CA . TYR A 1 325 ? 58.122 46.357 26.254 1.00 48.83 424 TYR A CA 1
ATOM 2498 C C . TYR A 1 325 ? 57.375 46.166 27.565 1.00 48.21 424 TYR A C 1
ATOM 2499 O O . TYR A 1 325 ? 57.823 46.636 28.610 1.00 48.25 424 TYR A O 1
ATOM 2508 N N . PHE A 1 326 ? 56.247 45.466 27.516 1.00 42.45 425 PHE A N 1
ATOM 2509 C CA . PHE A 1 326 ? 55.477 45.233 28.726 1.00 43.18 425 PHE A CA 1
ATOM 2510 C C . PHE A 1 326 ? 56.277 44.377 29.674 1.00 45.83 425 PHE A C 1
ATOM 2511 O O . PHE A 1 326 ? 56.192 44.537 30.891 1.00 49.37 425 PHE A O 1
ATOM 2519 N N . PHE A 1 327 ? 57.058 43.463 29.113 1.00 51.80 426 PHE A N 1
ATOM 2520 C CA . PHE A 1 327 ? 57.875 42.573 29.924 1.00 52.06 426 PHE A CA 1
ATOM 2521 C C . PHE A 1 327 ? 58.873 43.395 30.724 1.00 48.08 426 PHE A C 1
ATOM 2522 O O . PHE A 1 327 ? 58.987 43.254 31.938 1.00 53.84 426 PHE A O 1
ATOM 2530 N N . GLN A 1 328 ? 59.585 44.272 30.034 1.00 48.43 427 GLN A N 1
ATOM 2531 C CA . GLN A 1 328 ? 60.581 45.116 30.676 1.00 53.81 427 GLN A CA 1
ATOM 2532 C C . GLN A 1 328 ? 59.986 46.074 31.706 1.00 52.76 427 GLN A C 1
ATOM 2533 O O . GLN A 1 328 ? 60.686 46.537 32.599 1.00 56.16 427 GLN A O 1
ATOM 2539 N N . ARG A 1 329 ? 58.695 46.369 31.577 1.00 53.85 428 ARG A N 1
ATOM 2540 C CA . ARG A 1 329 ? 58.008 47.261 32.507 1.00 45.74 428 ARG A CA 1
ATOM 2541 C C . ARG A 1 329 ? 57.659 46.481 33.773 1.00 48.64 428 ARG A C 1
ATOM 2542 O O . ARG A 1 329 ? 57.596 47.044 34.874 1.00 43.65 428 ARG A O 1
ATOM 2550 N N . ASP A 1 330 ? 57.410 45.186 33.616 1.00 46.99 429 ASP A N 1
ATOM 2551 C CA . ASP A 1 330 ? 57.077 44.360 34.765 1.00 50.97 429 ASP A CA 1
ATOM 2552 C C . ASP A 1 330 ? 58.332 44.066 35.576 1.00 52.45 429 ASP A C 1
ATOM 2553 O O . ASP A 1 330 ? 58.249 43.733 36.751 1.00 54.64 429 ASP A O 1
ATOM 2558 N N . GLU A 1 331 ? 59.495 44.200 34.946 1.00 52.89 430 GLU A N 1
ATOM 2559 C CA . GLU A 1 331 ? 60.761 43.966 35.627 1.00 55.60 430 GLU A CA 1
ATOM 2560 C C . GLU A 1 331 ? 61.152 45.246 36.345 1.00 57.92 430 GLU A C 1
ATOM 2561 O O . GLU A 1 331 ? 61.670 45.212 37.459 1.00 61.20 430 GLU A O 1
ATOM 2567 N N . SER A 1 332 ? 60.891 46.372 35.685 1.00 53.49 431 SER A N 1
ATOM 2568 C CA . SER A 1 332 ? 61.229 47.693 36.205 1.00 50.57 431 SER A CA 1
ATOM 2569 C C . SER A 1 332 ? 60.363 48.220 37.336 1.00 47.50 431 SER A C 1
ATOM 2570 O O . SER A 1 332 ? 60.830 49.022 38.137 1.00 47.99 431 SER A O 1
ATOM 2573 N N . GLU A 1 333 ? 59.106 47.794 37.406 1.00 44.82 432 GLU A N 1
ATOM 2574 C CA . GLU A 1 333 ? 58.223 48.302 38.449 1.00 47.06 432 GLU A CA 1
ATOM 2575 C C . GLU A 1 333 ? 58.907 48.225 39.812 1.00 49.81 432 GLU A C 1
ATOM 2576 O O . GLU A 1 333 ? 58.900 49.194 40.571 1.00 56.46 432 GLU A O 1
ATOM 2582 N N . GLY A 1 334 ? 59.510 47.084 40.123 1.00 51.53 433 GLY A N 1
ATOM 2583 C CA . GLY A 1 334 ? 60.197 46.957 41.396 1.00 49.70 433 GLY A CA 1
ATOM 2584 C C . GLY A 1 334 ? 59.305 46.631 42.575 1.00 49.59 433 GLY A C 1
ATOM 2585 O O . GLY A 1 334 ? 58.083 46.590 42.460 1.00 54.02 433 GLY A O 1
ATOM 2586 N N . ILE A 1 335 ? 59.931 46.406 43.722 1.00 52.66 434 ILE A N 1
ATOM 2587 C CA . ILE A 1 335 ? 59.225 46.060 44.948 1.00 51.94 434 ILE A CA 1
ATOM 2588 C C . ILE A 1 335 ? 58.451 47.255 45.515 1.00 51.74 434 ILE A C 1
ATOM 2589 O O . ILE A 1 335 ? 58.990 48.359 45.633 1.00 49.64 434 ILE A O 1
ATOM 2594 N N . PRO A 1 336 ? 57.163 47.052 45.849 1.00 51.31 435 PRO A N 1
ATOM 2595 C CA . PRO A 1 336 ? 56.358 48.143 46.403 1.00 53.28 435 PRO A CA 1
ATOM 2596 C C . PRO A 1 336 ? 56.888 48.560 47.780 1.00 57.49 435 PRO A C 1
ATOM 2597 O O . PRO A 1 336 ? 57.799 47.926 48.320 1.00 52.92 435 PRO A O 1
ATOM 2601 N N . ASP A 1 337 ? 56.322 49.618 48.350 1.00 60.72 436 ASP A N 1
ATOM 2602 C CA . ASP A 1 337 ? 56.792 50.097 49.646 1.00 62.16 436 ASP A CA 1
ATOM 2603 C C . ASP A 1 337 ? 55.857 49.875 50.835 1.00 60.56 436 ASP A C 1
ATOM 2604 O O . ASP A 1 337 ? 55.975 50.559 51.848 1.00 64.83 436 ASP A O 1
ATOM 2609 N N . SER A 1 338 ? 54.939 48.922 50.730 1.00 52.77 437 SER A N 1
ATOM 2610 C CA . SER A 1 338 ? 54.044 48.659 51.847 1.00 54.15 437 SER A CA 1
ATOM 2611 C C . SER A 1 338 ? 53.723 47.176 51.960 1.00 52.39 437 SER A C 1
ATOM 2612 O O . SER A 1 338 ? 53.793 46.441 50.977 1.00 50.20 437 SER A O 1
ATOM 2615 N N . VAL A 1 339 ? 53.368 46.751 53.170 1.00 46.76 438 VAL A N 1
ATOM 2616 C CA . VAL A 1 339 ? 53.025 45.365 53.445 1.00 47.39 438 VAL A CA 1
ATOM 2617 C C . VAL A 1 339 ? 51.823 44.909 52.617 1.00 49.98 438 VAL A C 1
ATOM 2618 O O . VAL A 1 339 ? 51.884 43.889 51.933 1.00 57.79 438 VAL A O 1
ATOM 2622 N N . GLN A 1 340 ? 50.735 45.668 52.684 1.00 50.77 439 GLN A N 1
ATOM 2623 C CA . GLN A 1 340 ? 49.511 45.349 51.956 1.00 50.11 439 GLN A CA 1
ATOM 2624 C C . GLN A 1 340 ? 49.715 45.187 50.451 1.00 45.67 439 GLN A C 1
ATOM 2625 O O . GLN A 1 340 ? 49.009 44.420 49.800 1.00 46.75 439 GLN A O 1
ATOM 2631 N N . ASP A 1 341 ? 50.681 45.908 49.900 1.00 47.62 440 ASP A N 1
ATOM 2632 C CA . ASP A 1 341 ? 50.956 45.835 48.473 1.00 48.07 440 ASP A CA 1
ATOM 2633 C C . ASP A 1 341 ? 51.738 44.586 48.072 1.00 51.67 440 ASP A C 1
ATOM 2634 O O . ASP A 1 341 ? 51.743 44.198 46.901 1.00 53.21 440 ASP A O 1
ATOM 2639 N N . LEU A 1 342 ? 52.407 43.970 49.041 1.00 55.13 441 LEU A N 1
ATOM 2640 C CA . LEU A 1 342 ? 53.179 42.757 48.795 1.00 56.81 441 LEU A CA 1
ATOM 2641 C C . LEU A 1 342 ? 52.334 41.540 49.122 1.00 59.32 441 LEU A C 1
ATOM 2642 O O . LEU A 1 342 ? 52.808 40.406 49.076 1.00 64.64 441 LEU A O 1
ATOM 2647 N N . LYS A 1 343 ? 51.075 41.790 49.456 1.00 59.56 442 LYS A N 1
ATOM 2648 C CA . LYS A 1 343 ? 50.139 40.725 49.769 1.00 60.21 442 LYS A CA 1
ATOM 2649 C C . LYS A 1 343 ? 49.506 40.272 48.464 1.00 59.83 442 LYS A C 1
ATOM 2650 O O . LYS A 1 343 ? 48.873 41.064 47.771 1.00 62.86 442 LYS A O 1
ATOM 2656 N N . ASN A 1 344 ? 49.684 38.994 48.143 1.00 61.04 443 ASN A N 1
ATOM 2657 C CA . ASN A 1 344 ? 49.155 38.407 46.918 1.00 54.75 443 ASN A CA 1
ATOM 2658 C C . ASN A 1 344 ? 49.583 39.193 45.685 1.00 51.81 443 ASN A C 1
ATOM 2659 O O . ASN A 1 344 ? 48.803 39.433 44.767 1.00 57.84 443 ASN A O 1
ATOM 2664 N N . HIS A 1 345 ? 50.846 39.597 45.684 1.00 50.64 444 HIS A N 1
ATOM 2665 C CA . HIS A 1 345 ? 51.426 40.317 44.566 1.00 44.18 444 HIS A CA 1
ATOM 2666 C C . HIS A 1 345 ? 51.793 39.212 43.570 1.00 49.72 444 HIS A C 1
ATOM 2667 O O . HIS A 1 345 ? 52.081 38.082 43.973 1.00 52.38 444 HIS A O 1
ATOM 2674 N N . PRO A 1 346 ? 51.758 39.510 42.261 1.00 50.95 445 PRO A N 1
ATOM 2675 C CA . PRO A 1 346 ? 52.086 38.531 41.217 1.00 49.71 445 PRO A CA 1
ATOM 2676 C C . PRO A 1 346 ? 53.540 38.079 41.066 1.00 48.29 445 PRO A C 1
ATOM 2677 O O . PRO A 1 346 ? 53.794 36.996 40.547 1.00 54.28 445 PRO A O 1
ATOM 2681 N N . TYR A 1 347 ? 54.496 38.892 41.494 1.00 44.54 446 TYR A N 1
ATOM 2682 C CA . TYR A 1 347 ? 55.893 38.504 41.338 1.00 42.05 446 TYR A CA 1
ATOM 2683 C C . TYR A 1 347 ? 56.741 38.441 42.614 1.00 41.43 446 TYR A C 1
ATOM 2684 O O . TYR A 1 347 ? 57.856 37.929 42.580 1.00 41.85 446 TYR A O 1
ATOM 2693 N N . TYR A 1 348 ? 56.231 38.965 43.725 1.00 40.48 447 TYR A N 1
ATOM 2694 C CA . TYR A 1 348 ? 56.984 38.954 44.975 1.00 36.52 447 TYR A CA 1
ATOM 2695 C C . TYR A 1 348 ? 56.152 38.445 46.131 1.00 37.04 447 TYR A C 1
ATOM 2696 O O . TYR A 1 348 ? 54.926 38.532 46.112 1.00 43.52 447 TYR A O 1
ATOM 2705 N N . VAL A 1 349 ? 56.832 37.904 47.138 1.00 35.93 448 VAL A N 1
ATOM 2706 C CA . VAL A 1 349 ? 56.181 37.394 48.337 1.00 38.05 448 VAL A CA 1
ATOM 2707 C C . VAL A 1 349 ? 57.046 37.821 49.515 1.00 42.98 448 VAL A C 1
ATOM 2708 O O . VAL A 1 349 ? 58.252 38.041 49.362 1.00 45.18 448 VAL A O 1
ATOM 2712 N N . LEU A 1 350 ? 56.425 37.955 50.681 1.00 44.54 449 LEU A N 1
ATOM 2713 C CA . LEU A 1 350 ? 57.145 38.309 51.896 1.00 45.55 449 LEU A CA 1
ATOM 2714 C C . LEU A 1 350 ? 57.487 36.975 52.536 1.00 49.07 449 LEU A C 1
ATOM 2715 O O . LEU A 1 350 ? 56.692 36.037 52.487 1.00 48.07 449 LEU A O 1
ATOM 2720 N N . GLU A 1 351 ? 58.661 36.883 53.139 1.00 52.71 450 GLU A N 1
ATOM 2721 C CA . GLU A 1 351 ? 59.050 35.641 53.773 1.00 57.33 450 GLU A CA 1
ATOM 2722 C C . GLU A 1 351 ? 57.936 35.019 54.619 1.00 57.29 450 GLU A C 1
ATOM 2723 O O . GLU A 1 351 ? 57.773 33.806 54.621 1.00 64.28 450 GLU A O 1
ATOM 2729 N N . GLN A 1 352 ? 57.163 35.833 55.330 1.00 59.24 451 GLN A N 1
ATOM 2730 C CA . GLN A 1 352 ? 56.096 35.292 56.179 1.00 62.02 451 GLN A CA 1
ATOM 2731 C C . GLN A 1 352 ? 54.961 34.640 55.407 1.00 66.66 451 GLN A C 1
ATOM 2732 O O . GLN A 1 352 ? 54.288 33.744 55.922 1.00 67.49 451 GLN A O 1
ATOM 2738 N N . ASP A 1 353 ? 54.735 35.099 54.181 1.00 67.52 452 ASP A N 1
ATOM 2739 C CA . ASP A 1 353 ? 53.651 34.570 53.366 1.00 69.86 452 ASP A CA 1
ATOM 2740 C C . ASP A 1 353 ? 54.029 33.344 52.553 1.00 67.14 452 ASP A C 1
ATOM 2741 O O . ASP A 1 353 ? 53.194 32.788 51.839 1.00 66.71 452 ASP A O 1
ATOM 2746 N N . ILE A 1 354 ? 55.289 32.933 52.647 1.00 62.47 453 ILE A N 1
ATOM 2747 C CA . ILE A 1 354 ? 55.749 31.746 51.943 1.00 60.36 453 ILE A CA 1
ATOM 2748 C C . ILE A 1 354 ? 55.074 30.588 52.665 1.00 62.17 453 ILE A C 1
ATOM 2749 O O . ILE A 1 354 ? 55.293 30.395 53.858 1.00 59.58 453 ILE A O 1
ATOM 2754 N N . LYS A 1 355 ? 54.243 29.832 51.949 1.00 66.83 454 LYS A N 1
ATOM 2755 C CA . LYS A 1 355 ? 53.516 28.718 52.554 1.00 67.82 454 LYS A CA 1
ATOM 2756 C C . LYS A 1 355 ? 54.388 27.629 53.164 1.00 67.14 454 LYS A C 1
ATOM 2757 O O . LYS A 1 355 ? 55.567 27.493 52.833 1.00 62.57 454 LYS A O 1
ATOM 2763 N N . GLN A 1 356 ? 53.788 26.858 54.064 1.00 69.14 455 GLN A N 1
ATOM 2764 C CA . GLN A 1 356 ? 54.487 25.780 54.752 1.00 72.58 455 GLN A CA 1
ATOM 2765 C C . GLN A 1 356 ? 54.832 24.659 53.782 1.00 70.33 455 GLN A C 1
ATOM 2766 O O . GLN A 1 356 ? 55.696 23.826 54.053 1.00 68.00 455 GLN A O 1
ATOM 2772 N N . THR A 1 357 ? 54.145 24.655 52.646 1.00 68.22 456 THR A N 1
ATOM 2773 C CA . THR A 1 357 ? 54.359 23.652 51.619 1.00 61.75 456 THR A CA 1
ATOM 2774 C C . THR A 1 357 ? 55.307 24.168 50.537 1.00 57.29 456 THR A C 1
ATOM 2775 O O . THR A 1 357 ? 55.351 23.630 49.430 1.00 54.47 456 THR A O 1
ATOM 2779 N N . GLN A 1 358 ? 56.066 25.211 50.868 1.00 54.83 457 GLN A N 1
ATOM 2780 C CA . GLN A 1 358 ? 57.021 25.804 49.934 1.00 51.40 457 GLN A CA 1
ATOM 2781 C C . GLN A 1 358 ? 58.372 26.017 50.592 1.00 51.36 457 GLN A C 1
ATOM 2782 O O . GLN A 1 358 ? 58.501 25.977 51.819 1.00 53.51 457 GLN A O 1
ATOM 2788 N N . ILE A 1 359 ? 59.381 26.250 49.763 1.00 44.93 458 ILE A N 1
ATOM 2789 C CA . ILE A 1 359 ? 60.724 26.498 50.247 1.00 44.07 458 ILE A CA 1
ATOM 2790 C C . ILE A 1 359 ? 61.491 27.271 49.194 1.00 42.01 458 ILE A C 1
ATOM 2791 O O . ILE A 1 359 ? 61.177 27.211 48.008 1.00 41.18 458 ILE A O 1
ATOM 2796 N N . VAL A 1 360 ? 62.513 27.986 49.638 1.00 45.40 459 VAL A N 1
ATOM 2797 C CA . VAL A 1 360 ? 63.333 28.771 48.736 1.00 47.30 459 VAL A CA 1
ATOM 2798 C C . VAL A 1 360 ? 64.197 27.820 47.931 1.00 49.80 459 VAL A C 1
ATOM 2799 O O . VAL A 1 360 ? 64.823 26.921 48.487 1.00 54.25 459 VAL A O 1
ATOM 2803 N N . LYS A 1 361 ? 64.222 28.006 46.620 1.00 54.76 460 LYS A N 1
ATOM 2804 C CA . LYS A 1 361 ? 65.032 27.152 45.771 1.00 56.96 460 LYS A CA 1
ATOM 2805 C C . LYS A 1 361 ? 66.497 27.359 46.129 1.00 65.60 460 LYS A C 1
ATOM 2806 O O . LYS A 1 361 ? 66.897 28.443 46.545 1.00 68.18 460 LYS A O 1
ATOM 2812 N N . PRO A 1 362 ? 67.319 26.311 45.984 1.00 72.49 461 PRO A N 1
ATOM 2813 C CA . PRO A 1 362 ? 68.747 26.422 46.304 1.00 70.26 461 PRO A CA 1
ATOM 2814 C C . PRO A 1 362 ? 69.457 27.408 45.378 1.00 70.42 461 PRO A C 1
ATOM 2815 O O . PRO A 1 362 ? 69.195 27.440 44.171 1.00 65.79 461 PRO A O 1
ATOM 2819 N N . GLY A 1 363 ? 70.354 28.208 45.951 1.00 69.53 462 GLY A N 1
ATOM 2820 C CA . GLY A 1 363 ? 71.084 29.191 45.168 1.00 71.76 462 GLY A CA 1
ATOM 2821 C C . GLY A 1 363 ? 70.319 30.495 44.984 1.00 74.94 462 GLY A C 1
ATOM 2822 O O . GLY A 1 363 ? 70.706 31.345 44.175 1.00 70.92 462 GLY A O 1
ATOM 2823 N N . CYS A 1 364 ? 69.233 30.651 45.741 1.00 74.64 463 CYS A N 1
ATOM 2824 C CA . CYS A 1 364 ? 68.388 31.844 45.676 1.00 72.41 463 CYS A CA 1
ATOM 2825 C C . CYS A 1 364 ? 68.176 32.439 47.061 1.00 71.40 463 CYS A C 1
ATOM 2826 O O . CYS A 1 364 ? 67.994 31.713 48.038 1.00 67.80 463 CYS A O 1
ATOM 2829 N N . LYS A 1 365 ? 68.182 33.764 47.140 1.00 70.91 464 LYS A N 1
ATOM 2830 C CA . LYS A 1 365 ? 67.982 34.445 48.412 1.00 70.84 464 LYS A CA 1
ATOM 2831 C C . LYS A 1 365 ? 66.907 35.521 48.265 1.00 67.34 464 LYS A C 1
ATOM 2832 O O . LYS A 1 365 ? 66.048 35.423 47.394 1.00 62.47 464 LYS A O 1
ATOM 2838 N N . GLU A 1 366 ? 66.960 36.539 49.123 1.00 70.37 465 GLU A N 1
ATOM 2839 C CA . GLU A 1 366 ? 66.001 37.642 49.086 1.00 58.84 465 GLU A CA 1
ATOM 2840 C C . GLU A 1 366 ? 66.186 38.422 47.801 1.00 54.41 465 GLU A C 1
ATOM 2841 O O . GLU A 1 366 ? 67.277 38.468 47.229 1.00 50.01 465 GLU A O 1
ATOM 2847 N N . CYS A 1 367 ? 65.105 39.046 47.366 1.00 48.50 466 CYS A N 1
ATOM 2848 C CA . CYS A 1 367 ? 65.109 39.843 46.156 1.00 54.33 466 CYS A CA 1
ATOM 2849 C C . CYS A 1 367 ? 65.291 41.307 46.561 1.00 53.77 466 CYS A C 1
ATOM 2850 O O . CYS A 1 367 ? 65.732 42.147 45.771 1.00 49.55 466 CYS A O 1
ATOM 2853 N N . GLY A 1 368 ? 64.937 41.588 47.811 1.00 46.48 467 GLY A N 1
ATOM 2854 C CA . GLY A 1 368 ? 65.035 42.927 48.341 1.00 44.60 467 GLY A CA 1
ATOM 2855 C C . GLY A 1 368 ? 64.397 42.976 49.711 1.00 42.47 467 GLY A C 1
ATOM 2856 O O . GLY A 1 368 ? 63.980 41.945 50.250 1.00 40.12 467 GLY A O 1
ATOM 2857 N N . TYR A 1 369 ? 64.306 44.175 50.277 1.00 42.37 468 TYR A N 1
ATOM 2858 C CA . TYR A 1 369 ? 63.728 44.326 51.607 1.00 45.26 468 TYR A CA 1
ATOM 2859 C C . TYR A 1 369 ? 62.641 45.389 51.676 1.00 45.85 468 TYR A C 1
ATOM 2860 O O . TYR A 1 369 ? 62.467 46.187 50.771 1.00 50.85 468 TYR A O 1
ATOM 2869 N N . LEU A 1 370 ? 61.909 45.382 52.775 1.00 49.37 469 LEU A N 1
ATOM 2870 C CA . LEU A 1 370 ? 60.820 46.308 52.989 1.00 49.15 469 LEU A CA 1
ATOM 2871 C C . LEU A 1 370 ? 60.870 46.665 54.456 1.00 53.35 469 LEU A C 1
ATOM 2872 O O . LEU A 1 370 ? 60.712 45.790 55.305 1.00 50.60 469 LEU A O 1
ATOM 2877 N N . LYS A 1 371 ? 61.108 47.938 54.758 1.00 54.70 470 LYS A N 1
ATOM 2878 C CA . LYS A 1 371 ? 61.154 48.355 56.147 1.00 58.38 470 LYS A CA 1
ATOM 2879 C C . LYS A 1 371 ? 59.800 48.899 56.563 1.00 59.57 470 LYS A C 1
ATOM 2880 O O . LYS A 1 371 ? 59.303 49.861 55.980 1.00 62.16 470 LYS A O 1
ATOM 2886 N N . VAL A 1 372 ? 59.195 48.265 57.559 1.00 63.13 471 VAL A N 1
ATOM 2887 C CA . VAL A 1 372 ? 57.910 48.705 58.063 1.00 69.13 471 VAL A CA 1
ATOM 2888 C C . VAL A 1 372 ? 58.211 49.951 58.894 1.00 79.42 471 VAL A C 1
ATOM 2889 O O . VAL A 1 372 ? 58.801 49.864 59.971 1.00 81.53 471 VAL A O 1
ATOM 2893 N N . HIS A 1 373 ? 57.821 51.113 58.384 1.00 87.36 472 HIS A N 1
ATOM 2894 C CA . HIS A 1 373 ? 58.083 52.364 59.082 1.00 96.79 472 HIS A CA 1
ATOM 2895 C C . HIS A 1 373 ? 57.549 52.428 60.514 1.00 97.51 472 HIS A C 1
ATOM 2896 O O . HIS A 1 373 ? 56.683 51.645 60.917 1.00 95.25 472 HIS A O 1
ATOM 2903 N N . GLY A 1 374 ? 58.093 53.371 61.275 1.00 98.03 473 GLY A N 1
ATOM 2904 C CA . GLY A 1 374 ? 57.690 53.541 62.656 1.00 100.79 473 GLY A CA 1
ATOM 2905 C C . GLY A 1 374 ? 58.854 53.282 63.591 1.00 103.27 473 GLY A C 1
ATOM 2906 O O . GLY A 1 374 ? 59.878 52.729 63.179 1.00 99.49 473 GLY A O 1
ATOM 2907 N N . LYS A 1 375 ? 58.696 53.688 64.849 1.00 106.28 474 LYS A N 1
ATOM 2908 C CA . LYS A 1 375 ? 59.726 53.502 65.867 1.00 106.24 474 LYS A CA 1
ATOM 2909 C C . LYS A 1 375 ? 60.071 52.020 66.006 1.00 107.41 474 LYS A C 1
ATOM 2910 O O . LYS A 1 375 ? 61.239 51.635 65.922 1.00 107.95 474 LYS A O 1
ATOM 2916 N N . VAL A 1 376 ? 59.047 51.198 66.229 1.00 108.77 475 VAL A N 1
ATOM 2917 C CA . VAL A 1 376 ? 59.219 49.753 66.362 1.00 107.39 475 VAL A CA 1
ATOM 2918 C C . VAL A 1 376 ? 59.008 49.103 64.995 1.00 108.09 475 VAL A C 1
ATOM 2919 O O . VAL A 1 376 ? 58.289 48.103 64.868 1.00 107.70 475 VAL A O 1
ATOM 2923 N N . GLY A 1 377 ? 59.637 49.691 63.978 1.00 106.43 476 GLY A N 1
ATOM 2924 C CA . GLY A 1 377 ? 59.531 49.184 62.622 1.00 102.74 476 GLY A CA 1
ATOM 2925 C C . GLY A 1 377 ? 60.569 48.121 62.302 1.00 99.39 476 GLY A C 1
ATOM 2926 O O . GLY A 1 377 ? 61.768 48.316 62.529 1.00 98.37 476 GLY A O 1
ATOM 2927 N N . LYS A 1 378 ? 60.100 46.997 61.762 1.00 94.74 477 LYS A N 1
ATOM 2928 C CA . LYS A 1 378 ? 60.958 45.871 61.412 1.00 84.87 477 LYS A CA 1
ATOM 2929 C C . LYS A 1 378 ? 61.186 45.761 59.911 1.00 76.89 477 LYS A C 1
ATOM 2930 O O . LYS A 1 378 ? 60.378 46.240 59.113 1.00 76.44 477 LYS A O 1
ATOM 2936 N N . VAL A 1 379 ? 62.294 45.122 59.542 1.00 67.38 478 VAL A N 1
ATOM 2937 C CA . VAL A 1 379 ? 62.660 44.906 58.144 1.00 59.68 478 VAL A CA 1
ATOM 2938 C C . VAL A 1 379 ? 62.202 43.512 57.699 1.00 60.35 478 VAL A C 1
ATOM 2939 O O . VAL A 1 379 ? 62.490 42.515 58.365 1.00 59.82 478 VAL A O 1
ATOM 2943 N N . LEU A 1 380 ? 61.487 43.447 56.578 1.00 51.97 479 LEU A N 1
ATOM 2944 C CA . LEU A 1 380 ? 60.996 42.176 56.060 1.00 43.37 479 LEU A CA 1
ATOM 2945 C C . LEU A 1 380 ? 61.718 41.792 54.777 1.00 40.27 479 LEU A C 1
ATOM 2946 O O . LEU A 1 380 ? 62.002 42.647 53.949 1.00 43.30 479 LEU A O 1
ATOM 2951 N N . LYS A 1 381 ? 62.022 40.509 54.610 1.00 48.61 480 LYS A N 1
ATOM 2952 C CA . LYS A 1 381 ? 62.693 40.049 53.389 1.00 48.00 480 LYS A CA 1
ATOM 2953 C C . LYS A 1 381 ? 61.637 39.760 52.324 1.00 39.63 480 LYS A C 1
ATOM 2954 O O . LYS A 1 381 ? 60.581 39.188 52.614 1.00 37.97 480 LYS A O 1
ATOM 2960 N N . VAL A 1 382 ? 61.926 40.150 51.093 1.00 33.93 481 VAL A N 1
ATOM 2961 C CA . VAL A 1 382 ? 60.994 39.937 50.002 1.00 38.62 481 VAL A CA 1
ATOM 2962 C C . VAL A 1 382 ? 61.625 39.012 48.978 1.00 38.74 481 VAL A C 1
ATOM 2963 O O . VAL A 1 382 ? 62.756 39.240 48.559 1.00 40.15 481 VAL A O 1
ATOM 2967 N N . TYR A 1 383 ? 60.897 37.971 48.578 1.00 37.60 482 TYR A N 1
ATOM 2968 C CA . TYR A 1 383 ? 61.413 37.024 47.590 1.00 38.41 482 TYR A CA 1
ATOM 2969 C C . TYR A 1 383 ? 60.635 37.090 46.291 1.00 38.13 482 TYR A C 1
ATOM 2970 O O . TYR A 1 383 ? 59.474 37.484 46.276 1.00 40.42 482 TYR A O 1
ATOM 2979 N N . ALA A 1 384 ? 61.283 36.706 45.199 1.00 35.05 483 ALA A N 1
ATOM 2980 C CA . ALA A 1 384 ? 60.615 36.636 43.910 1.00 37.12 483 ALA A CA 1
ATOM 2981 C C . ALA A 1 384 ? 59.873 35.293 43.974 1.00 38.11 483 ALA A C 1
ATOM 2982 O O . ALA A 1 384 ? 60.426 34.316 44.467 1.00 44.52 483 ALA A O 1
ATOM 2984 N N . LYS A 1 385 ? 58.631 35.226 43.506 1.00 44.00 484 LYS A N 1
ATOM 2985 C CA . LYS A 1 385 ? 57.893 33.958 43.561 1.00 49.71 484 LYS A CA 1
ATOM 2986 C C . LYS A 1 385 ? 58.583 32.903 42.692 1.00 51.64 484 LYS A C 1
ATOM 2987 O O . LYS A 1 385 ? 58.511 31.703 42.959 1.00 46.64 484 LYS A O 1
ATOM 2993 N N . ARG A 1 386 ? 59.259 33.383 41.656 1.00 51.47 485 ARG A N 1
ATOM 2994 C CA . ARG A 1 386 ? 60.001 32.561 40.714 1.00 54.60 485 ARG A CA 1
ATOM 2995 C C . ARG A 1 386 ? 61.121 31.759 41.398 1.00 56.67 485 ARG A C 1
ATOM 2996 O O . ARG A 1 386 ? 61.675 30.828 40.814 1.00 56.78 485 ARG A O 1
ATOM 3004 N N . ASP A 1 387 ? 61.458 32.122 42.632 1.00 55.98 486 ASP A N 1
ATOM 3005 C CA . ASP A 1 387 ? 62.516 31.430 43.362 1.00 48.25 486 ASP A CA 1
ATOM 3006 C C . ASP A 1 387 ? 61.953 30.614 44.510 1.00 48.37 486 ASP A C 1
ATOM 3007 O O . ASP A 1 387 ? 62.689 30.128 45.363 1.00 48.77 486 ASP A O 1
ATOM 3012 N N . ILE A 1 388 ? 60.634 30.473 44.526 1.00 47.24 487 ILE A N 1
ATOM 3013 C CA . ILE A 1 388 ? 59.968 29.700 45.560 1.00 48.29 487 ILE A CA 1
ATOM 3014 C C . ILE A 1 388 ? 59.494 28.410 44.912 1.00 55.76 487 ILE A C 1
ATOM 3015 O O . ILE A 1 388 ? 58.913 28.426 43.828 1.00 58.99 487 ILE A O 1
ATOM 3020 N N . ALA A 1 389 ? 59.750 27.288 45.571 1.00 60.56 488 ALA A N 1
ATOM 3021 C CA . ALA A 1 389 ? 59.349 26.006 45.030 1.00 58.94 488 ALA A CA 1
ATOM 3022 C C . ALA A 1 389 ? 58.201 25.392 45.813 1.00 61.24 488 ALA A C 1
ATOM 3023 O O . ALA A 1 389 ? 58.165 25.452 47.046 1.00 59.90 488 ALA A O 1
ATOM 3025 N N . ASP A 1 390 ? 57.258 24.811 45.080 1.00 60.99 489 ASP A N 1
ATOM 3026 C CA . ASP A 1 390 ? 56.108 24.163 45.687 1.00 66.49 489 ASP A CA 1
ATOM 3027 C C . ASP A 1 390 ? 56.439 22.701 45.932 1.00 65.32 489 ASP A C 1
ATOM 3028 O O . ASP A 1 390 ? 56.871 21.994 45.025 1.00 67.58 489 ASP A O 1
ATOM 3033 N N . LEU A 1 391 ? 56.263 22.261 47.170 1.00 64.56 490 LEU A N 1
ATOM 3034 C CA . LEU A 1 391 ? 56.534 20.881 47.528 1.00 64.00 490 LEU A CA 1
ATOM 3035 C C . LEU A 1 391 ? 55.186 20.204 47.705 1.00 67.19 490 LEU A C 1
ATOM 3036 O O . LEU A 1 391 ? 54.206 20.853 48.075 1.00 72.73 490 LEU A O 1
ATOM 3041 N N . LYS A 1 392 ? 55.130 18.907 47.431 1.00 64.79 491 LYS A N 1
ATOM 3042 C CA . LYS A 1 392 ? 53.884 18.169 47.566 1.00 61.58 491 LYS A CA 1
ATOM 3043 C C . LYS A 1 392 ? 54.146 16.786 48.127 1.00 58.47 491 LYS A C 1
ATOM 3044 O O . LYS A 1 392 ? 55.215 16.220 47.925 1.00 60.81 491 LYS A O 1
ATOM 3050 N N . SER A 1 393 ? 53.166 16.255 48.846 1.00 59.35 492 SER A N 1
ATOM 3051 C CA . SER A 1 393 ? 53.287 14.926 49.413 1.00 57.30 492 SER A CA 1
ATOM 3052 C C . SER A 1 393 ? 53.237 13.945 48.248 1.00 58.62 492 SER A C 1
ATOM 3053 O O . SER A 1 393 ? 52.979 14.337 47.106 1.00 54.56 492 SER A O 1
ATOM 3056 N N . ALA A 1 394 ? 53.489 12.674 48.532 1.00 57.75 493 ALA A N 1
ATOM 3057 C CA . ALA A 1 394 ? 53.467 11.666 47.488 1.00 54.82 493 ALA A CA 1
ATOM 3058 C C . ALA A 1 394 ? 52.072 11.613 46.859 1.00 52.42 493 ALA A C 1
ATOM 3059 O O . ALA A 1 394 ? 51.935 11.462 45.645 1.00 46.74 493 ALA A O 1
ATOM 3061 N N . ARG A 1 395 ? 51.038 11.753 47.684 1.00 50.06 494 ARG A N 1
ATOM 3062 C CA . ARG A 1 395 ? 49.675 11.728 47.179 1.00 55.67 494 ARG A CA 1
ATOM 3063 C C . ARG A 1 395 ? 49.400 12.927 46.292 1.00 56.70 494 ARG A C 1
ATOM 3064 O O . ARG A 1 395 ? 48.851 12.786 45.202 1.00 62.63 494 ARG A O 1
ATOM 3072 N N . GLN A 1 396 ? 49.783 14.108 46.765 1.00 59.91 495 GLN A N 1
ATOM 3073 C CA . GLN A 1 396 ? 49.574 15.337 46.009 1.00 53.89 495 GLN A CA 1
ATOM 3074 C C . GLN A 1 396 ? 50.251 15.280 44.649 1.00 51.30 495 GLN A C 1
ATOM 3075 O O . GLN A 1 396 ? 49.717 15.792 43.667 1.00 54.38 495 GLN A O 1
ATOM 3081 N N . TRP A 1 397 ? 51.426 14.666 44.577 1.00 45.78 496 TRP A N 1
ATOM 3082 C CA . TRP A 1 397 ? 52.106 14.565 43.292 1.00 44.65 496 TRP A CA 1
ATOM 3083 C C . TRP A 1 397 ? 51.361 13.613 42.366 1.00 44.39 496 TRP A C 1
ATOM 3084 O O . TRP A 1 397 ? 51.406 13.765 41.144 1.00 42.71 496 TRP A O 1
ATOM 3095 N N . TYR A 1 398 ? 50.684 12.629 42.952 1.00 44.87 4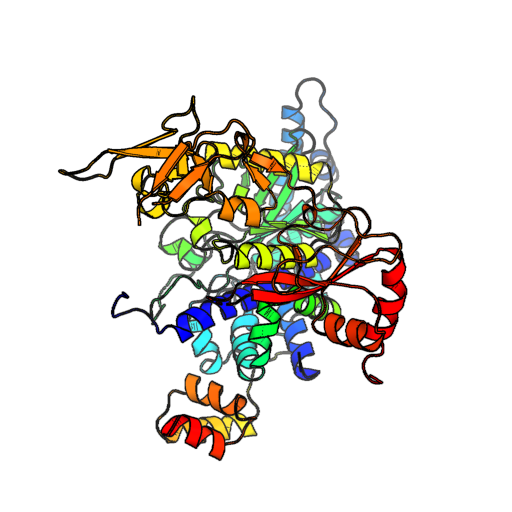97 TYR A N 1
ATOM 3096 C CA . TYR A 1 398 ? 49.922 11.661 42.174 1.00 46.83 497 TYR A CA 1
ATOM 3097 C C . TYR A 1 398 ? 48.757 12.390 41.519 1.00 45.92 497 TYR A C 1
ATOM 3098 O O . TYR A 1 398 ? 48.382 12.084 40.384 1.00 39.69 497 TYR A O 1
ATOM 3107 N N . MET A 1 399 ? 48.203 13.365 42.242 1.00 47.74 498 MET A N 1
ATOM 3108 C CA . MET A 1 399 ? 47.095 14.181 41.749 1.00 44.74 498 MET A CA 1
ATOM 3109 C C . MET A 1 399 ? 47.568 15.038 40.577 1.00 44.17 498 MET A C 1
ATOM 3110 O O . MET A 1 399 ? 46.779 15.744 39.956 1.00 52.90 498 MET A O 1
ATOM 3115 N N . ASN A 1 400 ? 48.865 14.985 40.290 1.00 45.53 499 ASN A N 1
ATOM 3116 C CA . ASN A 1 400 ? 49.439 15.725 39.170 1.00 42.94 499 ASN A CA 1
ATOM 3117 C C . ASN A 1 400 ? 50.027 14.735 38.176 1.00 45.51 499 ASN A C 1
ATOM 3118 O O . ASN A 1 400 ? 50.691 15.123 37.212 1.00 47.21 499 ASN A O 1
ATOM 3123 N N . GLY A 1 401 ? 49.778 13.450 38.421 1.00 46.11 500 GLY A N 1
ATOM 3124 C CA . GLY A 1 401 ? 50.277 12.410 37.539 1.00 45.04 500 GLY A CA 1
ATOM 3125 C C . GLY A 1 401 ? 51.767 12.145 37.656 1.00 42.05 500 GLY A C 1
ATOM 3126 O O . GLY A 1 401 ? 52.438 11.883 36.659 1.00 41.92 500 GLY A O 1
ATOM 3127 N N . ARG A 1 402 ? 52.296 12.214 38.870 1.00 40.20 501 ARG A N 1
ATOM 3128 C CA . ARG A 1 402 ? 53.718 11.972 39.065 1.00 39.09 501 ARG A CA 1
ATOM 3129 C C . ARG A 1 402 ? 53.930 11.060 40.257 1.00 36.16 501 ARG A C 1
ATOM 3130 O O . ARG A 1 402 ? 53.130 11.047 41.190 1.00 32.54 501 ARG A O 1
ATOM 3138 N N . ILE A 1 403 ? 54.999 10.277 40.216 1.00 37.45 502 ILE A N 1
ATOM 3139 C CA . ILE A 1 403 ? 55.306 9.393 41.331 1.00 43.20 502 ILE A CA 1
ATOM 3140 C C . ILE A 1 403 ? 56.740 9.652 41.751 1.00 41.18 502 ILE A C 1
ATOM 3141 O O . ILE A 1 403 ? 57.538 10.163 40.966 1.00 38.29 502 ILE A O 1
ATOM 3146 N N . LEU A 1 404 ? 57.057 9.317 42.996 1.00 46.77 503 LEU A N 1
ATOM 3147 C CA . LEU A 1 404 ? 58.404 9.507 43.523 1.00 47.97 503 LEU A CA 1
ATOM 3148 C C . LEU A 1 404 ? 59.391 8.508 42.918 1.00 50.16 503 LEU A C 1
ATOM 3149 O O . LEU A 1 404 ? 59.072 7.323 42.779 1.00 51.82 503 LEU A O 1
ATOM 3154 N N . LYS A 1 405 ? 60.580 8.991 42.553 1.00 51.97 504 LYS A N 1
ATOM 3155 C CA . LYS A 1 405 ? 61.627 8.132 42.003 1.00 55.05 504 LYS A CA 1
ATOM 3156 C C . LYS A 1 405 ? 62.113 7.213 43.125 1.00 60.04 504 LYS A C 1
ATOM 3157 O O . LYS A 1 405 ? 61.921 7.514 44.303 1.00 56.87 504 LYS A O 1
ATOM 3163 N N . THR A 1 406 ? 62.734 6.095 42.762 1.00 70.10 505 THR A N 1
ATOM 3164 C CA . THR A 1 406 ? 63.217 5.135 43.757 1.00 75.83 505 THR A CA 1
ATOM 3165 C C . THR A 1 406 ? 64.114 5.788 44.815 1.00 77.01 505 THR A C 1
ATOM 3166 O O . THR A 1 406 ? 63.922 5.588 46.019 1.00 73.20 505 THR A O 1
ATOM 3170 N N . GLY A 1 407 ? 65.092 6.567 44.365 1.00 76.46 506 GLY A N 1
ATOM 3171 C CA . GLY A 1 407 ? 65.984 7.228 45.299 1.00 82.30 506 GLY A CA 1
ATOM 3172 C C . GLY A 1 407 ? 65.554 8.660 45.534 1.00 86.27 506 GLY A C 1
ATOM 3173 O O . GLY A 1 407 ? 66.050 9.576 44.875 1.00 90.88 506 GLY A O 1
ATOM 3174 N N . SER A 1 408 ? 64.631 8.862 46.469 1.00 85.19 507 SER A N 1
ATOM 3175 C CA . SER A 1 408 ? 64.146 10.203 46.754 1.00 84.18 507 SER A CA 1
ATOM 3176 C C . SER A 1 408 ? 63.863 10.478 48.220 1.00 83.51 507 SER A C 1
ATOM 3177 O O . SER A 1 408 ? 63.132 9.738 48.884 1.00 82.48 507 SER A O 1
ATOM 3180 N N . ARG A 1 409 ? 64.458 11.561 48.708 1.00 84.42 508 ARG A N 1
ATOM 3181 C CA . ARG A 1 409 ? 64.293 11.987 50.088 1.00 84.19 508 ARG A CA 1
ATOM 3182 C C . ARG A 1 409 ? 63.574 13.322 50.066 1.00 77.41 508 ARG A C 1
ATOM 3183 O O . ARG A 1 409 ? 63.901 14.199 49.265 1.00 69.26 508 ARG A O 1
ATOM 3191 N N . CYS A 1 410 ? 62.598 13.473 50.951 1.00 76.55 509 CYS A N 1
ATOM 3192 C CA . CYS A 1 410 ? 61.823 14.701 51.013 1.00 79.08 509 CYS A CA 1
ATOM 3193 C C . CYS A 1 410 ? 62.675 15.947 51.237 1.00 80.18 509 CYS A C 1
ATOM 3194 O O . CYS A 1 410 ? 63.847 15.861 51.609 1.00 80.27 509 CYS A O 1
ATOM 3197 N N . LYS A 1 411 ? 62.074 17.106 50.985 1.00 76.86 510 LYS A N 1
ATOM 3198 C CA . LYS A 1 411 ? 62.751 18.382 51.157 1.00 75.13 510 LYS A CA 1
ATOM 3199 C C . LYS A 1 411 ? 62.292 19.034 52.453 1.00 76.65 510 LYS A C 1
ATOM 3200 O O . LYS A 1 411 ? 62.908 19.990 52.928 1.00 78.94 510 LYS A O 1
ATOM 3206 N N . LYS A 1 412 ? 61.206 18.511 53.015 1.00 74.44 511 LYS A N 1
ATOM 3207 C CA . LYS A 1 412 ? 60.645 19.038 54.255 1.00 75.25 511 LYS A CA 1
ATOM 3208 C C . LYS A 1 412 ? 59.591 18.089 54.803 1.00 72.97 511 LYS A C 1
ATOM 3209 O O . LYS A 1 412 ? 59.098 17.218 54.092 1.00 72.98 511 LYS A O 1
ATOM 3215 N N . VAL A 1 413 ? 59.248 18.269 56.071 1.00 73.12 512 VAL A N 1
ATOM 3216 C CA . VAL A 1 413 ? 58.246 17.442 56.719 1.00 78.24 512 VAL A CA 1
ATOM 3217 C C . VAL A 1 413 ? 57.310 18.303 57.563 1.00 83.46 512 VAL A C 1
ATOM 3218 O O . VAL A 1 413 ? 57.694 18.773 58.632 1.00 87.27 512 VAL A O 1
ATOM 3222 N N . ILE A 1 414 ? 56.090 18.520 57.086 1.00 88.82 513 ILE A N 1
ATOM 3223 C CA . ILE A 1 414 ? 55.125 19.308 57.842 1.00 93.64 513 ILE A CA 1
ATOM 3224 C C . ILE A 1 414 ? 54.328 18.337 58.700 1.00 95.98 513 ILE A C 1
ATOM 3225 O O . ILE A 1 414 ? 53.980 17.249 58.248 1.00 98.65 513 ILE A O 1
ATOM 3230 N N . LYS A 1 415 ? 54.052 18.720 59.940 1.00 100.56 514 LYS A N 1
ATOM 3231 C CA . LYS A 1 415 ? 53.310 17.850 60.840 1.00 105.53 514 LYS A CA 1
ATOM 3232 C C . LYS A 1 415 ? 51.812 18.115 60.775 1.00 108.67 514 LYS A C 1
ATOM 3233 O O . LYS A 1 415 ? 51.364 19.071 60.136 1.00 107.34 514 LYS A O 1
ATOM 3239 N N . ARG A 1 416 ? 51.041 17.251 61.429 1.00 114.07 515 ARG A N 1
ATOM 3240 C CA . ARG A 1 416 ? 49.588 17.384 61.461 1.00 117.42 515 ARG A CA 1
ATOM 3241 C C . ARG A 1 416 ? 49.096 17.383 62.916 1.00 117.87 515 ARG A C 1
ATOM 3242 O O . ARG A 1 416 ? 49.840 17.027 63.841 1.00 117.44 515 ARG A O 1
ATOM 3250 N N . ASP A 1 429 ? 52.314 12.745 60.277 1.00 93.77 528 ASP A N 1
ATOM 3251 C CA . ASP A 1 429 ? 53.177 13.733 59.641 1.00 97.60 528 ASP A CA 1
ATOM 3252 C C . ASP A 1 429 ? 53.337 13.430 58.158 1.00 96.12 528 ASP A C 1
ATOM 3253 O O . ASP A 1 429 ? 53.411 12.264 57.762 1.00 98.99 528 ASP A O 1
ATOM 3258 N N . GLU A 1 430 ? 53.396 14.483 57.345 1.00 92.94 529 GLU A N 1
ATOM 3259 C CA . GLU A 1 430 ? 53.549 14.334 55.902 1.00 89.10 529 GLU A CA 1
ATOM 3260 C C . GLU A 1 430 ? 54.926 14.755 55.413 1.00 83.77 529 GLU A C 1
ATOM 3261 O O . GLU A 1 430 ? 55.506 15.725 55.900 1.00 82.25 529 GLU A O 1
ATOM 3267 N N . ARG A 1 431 ? 55.437 14.017 54.436 1.00 78.60 530 ARG A N 1
ATOM 3268 C CA . ARG A 1 431 ? 56.733 14.310 53.843 1.00 73.75 530 ARG A CA 1
ATOM 3269 C C . ARG A 1 431 ? 56.443 14.948 52.496 1.00 66.67 530 ARG A C 1
ATOM 3270 O O . ARG A 1 431 ? 55.597 14.463 51.744 1.00 69.20 530 ARG A O 1
ATOM 3278 N N . LEU A 1 432 ? 57.145 16.033 52.196 1.00 58.24 531 LEU A N 1
ATOM 3279 C CA . LEU A 1 432 ? 56.942 16.759 50.950 1.00 52.67 531 LEU A CA 1
ATOM 3280 C C . LEU A 1 432 ? 58.180 16.646 50.070 1.00 50.86 531 LEU A C 1
ATOM 3281 O O . LEU A 1 432 ? 59.299 16.690 50.567 1.00 59.00 531 LEU A O 1
ATOM 3286 N N . TYR A 1 433 ? 57.986 16.506 48.765 1.00 47.18 532 TYR A N 1
ATOM 3287 C CA . TYR A 1 433 ? 59.116 16.386 47.847 1.00 46.71 532 TYR A CA 1
ATOM 3288 C C . TYR A 1 433 ? 59.013 17.470 46.795 1.00 47.46 532 TYR A C 1
ATOM 3289 O O . TYR A 1 433 ? 58.047 18.224 46.772 1.00 55.90 532 TYR A O 1
ATOM 3298 N N . SER A 1 434 ? 59.999 17.550 45.917 1.00 45.52 533 SER A N 1
ATOM 3299 C CA . SER A 1 434 ? 59.963 18.556 44.872 1.00 52.00 533 SER A CA 1
ATOM 3300 C C . SER A 1 434 ? 59.879 17.884 43.513 1.00 55.08 533 SER A C 1
ATOM 3301 O O . SER A 1 434 ? 60.078 16.677 43.399 1.00 59.18 533 SER A O 1
ATOM 3304 N N . PHE A 1 435 ? 59.598 18.678 42.487 1.00 56.65 534 PHE A N 1
ATOM 3305 C CA . PHE A 1 435 ? 59.462 18.197 41.119 1.00 57.61 534 PHE A CA 1
ATOM 3306 C C . PHE A 1 435 ? 60.602 17.300 40.621 1.00 64.62 534 PHE A C 1
ATOM 3307 O O . PHE A 1 435 ? 60.369 16.383 39.832 1.00 70.40 534 PHE A O 1
ATOM 3315 N N . GLU A 1 436 ? 61.827 17.556 41.068 1.00 66.76 535 GLU A N 1
ATOM 3316 C CA . GLU A 1 436 ? 62.968 16.754 40.627 1.00 69.30 535 GLU A CA 1
ATOM 3317 C C . GLU A 1 436 ? 62.961 15.361 41.238 1.00 68.27 535 GLU A C 1
ATOM 3318 O O . GLU A 1 436 ? 63.520 14.424 40.668 1.00 70.49 535 GLU A O 1
ATOM 3324 N N . ASP A 1 437 ? 62.333 15.232 42.403 1.00 67.39 536 ASP A N 1
ATOM 3325 C CA . ASP A 1 437 ? 62.248 13.949 43.096 1.00 66.91 536 ASP A CA 1
ATOM 3326 C C . ASP A 1 437 ? 61.095 13.104 42.541 1.00 64.00 536 ASP A C 1
ATOM 3327 O O . ASP A 1 437 ? 60.820 12.012 43.039 1.00 58.42 536 ASP A O 1
ATOM 3332 N N . THR A 1 438 ? 60.414 13.615 41.521 1.00 58.57 537 THR A N 1
ATOM 3333 C CA . THR A 1 438 ? 59.292 12.892 40.944 1.00 53.76 537 THR A CA 1
ATOM 3334 C C . THR A 1 438 ? 59.525 12.509 39.504 1.00 53.06 537 THR A C 1
ATOM 3335 O O . THR A 1 438 ? 60.352 13.095 38.803 1.00 56.10 537 THR A O 1
ATOM 3339 N N . GLU A 1 439 ? 58.752 11.526 39.069 1.00 50.60 538 GLU A N 1
ATOM 3340 C CA . GLU A 1 439 ? 58.835 10.986 37.724 1.00 49.90 538 GLU A CA 1
ATOM 3341 C C . GLU A 1 439 ? 57.414 11.011 37.159 1.00 43.16 538 GLU A C 1
ATOM 3342 O O . GLU A 1 439 ? 56.431 11.040 37.906 1.00 41.64 538 GLU A O 1
ATOM 3348 N N . LEU A 1 440 ? 57.297 11.008 35.843 1.00 44.75 539 LEU A N 1
ATOM 3349 C CA . LEU A 1 440 ? 55.978 11.006 35.224 1.00 50.22 539 LEU A CA 1
ATOM 3350 C C . LEU A 1 440 ? 55.315 9.643 35.449 1.00 47.82 539 LEU A C 1
ATOM 3351 O O . LEU A 1 440 ? 55.966 8.607 35.322 1.00 57.25 539 LEU A O 1
ATOM 3356 N N . TYR A 1 441 ? 54.035 9.640 35.804 1.00 47.02 540 TYR A N 1
ATOM 3357 C CA . TYR A 1 441 ? 53.305 8.391 36.019 1.00 41.13 540 TYR A CA 1
ATOM 3358 C C . TYR A 1 441 ? 52.823 7.840 34.689 1.00 43.53 540 TYR A C 1
ATOM 3359 O O . TYR A 1 441 ? 52.222 8.556 33.889 1.00 45.26 540 TYR A O 1
ATOM 3368 N N . ILE A 1 442 ? 53.092 6.564 34.451 1.00 46.13 541 ILE A N 1
ATOM 3369 C CA . ILE A 1 442 ? 52.665 5.924 33.221 1.00 43.50 541 ILE A CA 1
ATOM 3370 C C . ILE A 1 442 ? 51.746 4.762 33.563 1.00 42.80 541 ILE A C 1
ATOM 3371 O O . ILE A 1 442 ? 52.175 3.788 34.181 1.00 42.96 541 ILE A O 1
ATOM 3376 N N . PRO A 1 443 ? 50.452 4.875 33.198 1.00 43.93 542 PRO A N 1
ATOM 3377 C CA . PRO A 1 443 ? 49.430 3.852 33.451 1.00 42.71 542 PRO A CA 1
ATOM 3378 C C . PRO A 1 443 ? 49.543 2.688 32.478 1.00 42.70 542 PRO A C 1
ATOM 3379 O O . PRO A 1 443 ? 50.008 2.854 31.347 1.00 44.55 542 PRO A O 1
ATOM 3383 N N . PRO A 1 444 ? 49.126 1.489 32.907 1.00 44.14 543 PRO A N 1
ATOM 3384 C CA . PRO A 1 444 ? 49.202 0.328 32.018 1.00 44.01 543 PRO A CA 1
ATOM 3385 C C . PRO A 1 444 ? 48.311 0.562 30.801 1.00 44.00 543 PRO A C 1
ATOM 3386 O O . PRO A 1 444 ? 47.374 1.360 30.853 1.00 43.95 543 PRO A O 1
ATOM 3390 N N . LEU A 1 445 ? 48.615 -0.123 29.706 1.00 45.34 544 LEU A N 1
ATOM 3391 C CA . LEU A 1 445 ? 47.816 -0.006 28.494 1.00 49.61 544 LEU A CA 1
ATOM 3392 C C . LEU A 1 445 ? 46.596 -0.921 28.649 1.00 53.27 544 LEU A C 1
ATOM 3393 O O . LEU A 1 445 ? 46.636 -1.880 29.423 1.00 55.68 544 LEU A O 1
ATOM 3398 N N . ALA A 1 446 ? 45.507 -0.612 27.943 1.00 52.69 545 ALA A N 1
ATOM 3399 C CA . ALA A 1 446 ? 44.307 -1.448 28.004 1.00 53.50 545 ALA A CA 1
ATOM 3400 C C . ALA A 1 446 ? 44.593 -2.722 27.202 1.00 53.46 545 ALA A C 1
ATOM 3401 O O . ALA A 1 446 ? 45.392 -2.700 26.266 1.00 52.38 545 ALA A O 1
ATOM 3403 N N . SER A 1 447 ? 43.948 -3.828 27.559 1.00 53.38 546 SER A N 1
ATOM 3404 C CA . SER A 1 447 ? 44.160 -5.080 26.839 1.00 58.84 546 SER A CA 1
ATOM 3405 C C . SER A 1 447 ? 43.578 -4.988 25.425 1.00 61.25 546 SER A C 1
ATOM 3406 O O . SER A 1 447 ? 42.969 -3.977 25.059 1.00 58.06 546 SER A O 1
ATOM 3409 N N . ALA A 1 448 ? 43.771 -6.041 24.634 1.00 63.58 547 ALA A N 1
ATOM 3410 C CA . ALA A 1 448 ? 43.265 -6.083 23.261 1.00 62.28 547 ALA A CA 1
ATOM 3411 C C . ALA A 1 448 ? 41.744 -6.059 23.238 1.00 59.45 547 ALA A C 1
ATOM 3412 O O . ALA A 1 448 ? 41.143 -5.689 22.237 1.00 58.26 547 ALA A O 1
ATOM 3414 N N . SER A 1 449 ? 41.123 -6.461 24.343 1.00 60.01 548 SER A N 1
ATOM 3415 C CA . SER A 1 449 ? 39.667 -6.466 24.431 1.00 63.37 548 SER A CA 1
ATOM 3416 C C . SER A 1 449 ? 39.174 -5.134 25.002 1.00 65.84 548 SER A C 1
ATOM 3417 O O . SER A 1 449 ? 37.980 -4.963 25.273 1.00 64.37 548 SER A O 1
ATOM 3420 N N . GLY A 1 450 ? 40.103 -4.197 25.182 1.00 64.85 549 GLY A N 1
ATOM 3421 C CA . GLY A 1 450 ? 39.755 -2.892 25.715 1.00 55.72 549 GLY A CA 1
ATOM 3422 C C . GLY A 1 450 ? 39.645 -2.853 27.230 1.00 54.43 549 GLY A C 1
ATOM 3423 O O . GLY A 1 450 ? 39.203 -1.853 27.793 1.00 55.47 549 GLY A O 1
ATOM 3424 N N . GLU A 1 451 ? 40.034 -3.939 27.894 1.00 50.45 550 GLU A N 1
ATOM 3425 C CA . GLU A 1 451 ? 39.971 -3.991 29.350 1.00 51.38 550 GLU A CA 1
ATOM 3426 C C . GLU A 1 451 ? 41.001 -3.034 29.960 1.00 54.47 550 GLU A C 1
ATOM 3427 O O . GLU A 1 451 ? 42.150 -2.937 29.494 1.00 49.18 550 GLU A O 1
ATOM 3433 N N . ILE A 1 452 ? 40.578 -2.335 31.009 1.00 50.63 551 ILE A N 1
ATOM 3434 C CA . ILE A 1 452 ? 41.399 -1.352 31.695 1.00 49.58 551 ILE A CA 1
ATOM 3435 C C . ILE A 1 452 ? 41.658 -1.787 33.131 1.00 52.34 551 ILE A C 1
ATOM 3436 O O . ILE A 1 452 ? 40.735 -2.238 33.809 1.00 56.57 551 ILE A O 1
ATOM 3441 N N . THR A 1 453 ? 42.908 -1.679 33.589 1.00 51.48 552 THR A N 1
ATOM 3442 C CA . THR A 1 453 ? 43.234 -2.060 34.964 1.00 53.19 552 THR A CA 1
ATOM 3443 C C . THR A 1 453 ? 42.587 -1.009 35.870 1.00 49.56 552 THR A C 1
ATOM 3444 O O . THR A 1 453 ? 42.821 0.194 35.723 1.00 44.47 552 THR A O 1
ATOM 3448 N N . LYS A 1 454 ? 41.770 -1.478 36.803 1.00 50.39 553 LYS A N 1
ATOM 3449 C CA . LYS A 1 454 ? 41.048 -0.599 37.706 1.00 54.84 553 LYS A CA 1
ATOM 3450 C C . LYS A 1 454 ? 41.448 -0.818 39.152 1.00 57.70 553 LYS A C 1
ATOM 3451 O O . LYS A 1 454 ? 41.993 -1.868 39.504 1.00 63.40 553 LYS A O 1
ATOM 3457 N N . ASN A 1 455 ? 41.181 0.178 39.993 1.00 60.43 554 ASN A N 1
ATOM 3458 C CA . ASN A 1 455 ? 41.511 0.058 41.404 1.00 59.69 554 ASN A CA 1
ATOM 3459 C C . ASN A 1 455 ? 40.505 -0.863 42.075 1.00 64.59 554 ASN A C 1
ATOM 3460 O O . ASN A 1 455 ? 39.555 -1.335 41.447 1.00 64.83 554 ASN A O 1
ATOM 3465 N N . THR A 1 456 ? 40.727 -1.105 43.360 1.00 68.40 555 THR A N 1
ATOM 3466 C CA . THR A 1 456 ? 39.877 -1.965 44.166 1.00 66.03 555 THR A CA 1
ATOM 3467 C C . THR A 1 456 ? 38.380 -1.647 44.038 1.00 66.55 555 THR A C 1
ATOM 3468 O O . THR A 1 456 ? 37.537 -2.551 44.069 1.00 68.15 555 THR A O 1
ATOM 3472 N N . PHE A 1 457 ? 38.056 -0.367 43.875 1.00 63.69 556 PHE A N 1
ATOM 3473 C CA . PHE A 1 457 ? 36.670 0.077 43.756 1.00 65.30 556 PHE A CA 1
ATOM 3474 C C . PHE A 1 457 ? 36.077 -0.005 42.351 1.00 63.12 556 PHE A C 1
ATOM 3475 O O . PHE A 1 457 ? 34.892 0.263 42.163 1.00 67.11 556 PHE A O 1
ATOM 3483 N N . GLY A 1 458 ? 36.893 -0.359 41.365 1.00 62.37 557 GLY A N 1
ATOM 3484 C CA . GLY A 1 458 ? 36.390 -0.478 40.006 1.00 56.03 557 GLY A CA 1
ATOM 3485 C C . GLY A 1 458 ? 36.551 0.742 39.120 1.00 52.13 557 GLY A C 1
ATOM 3486 O O . GLY A 1 458 ? 36.000 0.777 38.026 1.00 59.52 557 GLY A O 1
ATOM 3487 N N . ASN A 1 459 ? 37.297 1.744 39.576 1.00 52.24 558 ASN A N 1
ATOM 3488 C CA . ASN A 1 459 ? 37.510 2.952 38.784 1.00 47.82 558 ASN A CA 1
ATOM 3489 C C . ASN A 1 459 ? 38.973 3.126 38.398 1.00 50.31 558 ASN A C 1
ATOM 3490 O O . ASN A 1 459 ? 39.854 2.385 38.847 1.00 43.21 558 ASN A O 1
ATOM 3495 N N . ILE A 1 460 ? 39.214 4.106 37.537 1.00 44.55 559 ILE A N 1
ATOM 3496 C CA . ILE A 1 460 ? 40.562 4.436 37.137 1.00 43.70 559 ILE A CA 1
ATOM 3497 C C . ILE A 1 460 ? 40.652 5.916 37.489 1.00 43.94 559 ILE A C 1
ATOM 3498 O O . ILE A 1 460 ? 39.674 6.649 37.366 1.00 43.04 559 ILE A O 1
ATOM 3503 N N . GLU A 1 461 ? 41.816 6.345 37.952 1.00 45.16 560 GLU A N 1
ATOM 3504 C CA . GLU A 1 461 ? 42.025 7.731 38.342 1.00 45.10 560 GLU A CA 1
ATOM 3505 C C . GLU A 1 461 ? 42.754 8.520 37.264 1.00 42.27 560 GLU A C 1
ATOM 3506 O O . GLU A 1 461 ? 43.838 8.138 36.824 1.00 40.67 560 GLU A O 1
ATOM 3512 N N . VAL A 1 462 ? 42.159 9.629 36.843 1.00 38.21 561 VAL A N 1
ATOM 3513 C CA . VAL A 1 462 ? 42.754 10.455 35.803 1.00 43.20 561 VAL A CA 1
ATOM 3514 C C . VAL A 1 462 ? 42.748 11.922 36.221 1.00 47.06 561 VAL A C 1
ATOM 3515 O O . VAL A 1 462 ? 41.762 12.632 36.021 1.00 50.07 561 VAL A O 1
ATOM 3519 N N . PHE A 1 463 ? 43.863 12.368 36.795 1.00 48.74 562 PHE A N 1
ATOM 3520 C CA . PHE A 1 463 ? 44.001 13.745 37.265 1.00 47.11 562 PHE A CA 1
ATOM 3521 C C . PHE A 1 463 ? 44.824 14.603 36.299 1.00 49.70 562 PHE A C 1
ATOM 3522 O O . PHE A 1 463 ? 45.025 15.798 36.525 1.00 56.23 562 PHE A O 1
ATOM 3530 N N . ALA A 1 464 ? 45.288 13.990 35.216 1.00 47.03 563 ALA A N 1
ATOM 3531 C CA . ALA A 1 464 ? 46.075 14.691 34.204 1.00 49.91 563 ALA A CA 1
ATOM 3532 C C . ALA A 1 464 ? 46.028 13.868 32.924 1.00 47.75 563 ALA A C 1
ATOM 3533 O O . ALA A 1 464 ? 46.038 12.644 32.974 1.00 54.15 563 ALA A O 1
ATOM 3535 N N . PRO A 1 465 ? 45.983 14.527 31.759 1.00 52.09 564 PRO A N 1
ATOM 3536 C CA . PRO A 1 465 ? 45.930 13.799 30.481 1.00 52.82 564 PRO A CA 1
ATOM 3537 C C . PRO A 1 465 ? 46.986 12.703 30.371 1.00 53.08 564 PRO A C 1
ATOM 3538 O O . PRO A 1 465 ? 46.855 11.762 29.589 1.00 56.38 564 PRO A O 1
ATOM 3542 N N . THR A 1 466 ? 48.035 12.843 31.169 1.00 54.13 565 THR A N 1
ATOM 3543 C CA . THR A 1 466 ? 49.136 11.895 31.195 1.00 47.84 565 THR A CA 1
ATOM 3544 C C . THR A 1 466 ? 48.729 10.575 31.859 1.00 46.79 565 THR A C 1
ATOM 3545 O O . THR A 1 466 ? 49.325 9.527 31.607 1.00 45.05 565 THR A O 1
ATOM 3549 N N . MET A 1 467 ? 47.703 10.635 32.698 1.00 39.46 566 MET A N 1
ATOM 3550 C CA . MET A 1 467 ? 47.221 9.462 33.399 1.00 38.28 566 MET A CA 1
ATOM 3551 C C . MET A 1 467 ? 46.251 8.614 32.571 1.00 43.15 566 MET A C 1
ATOM 3552 O O . MET A 1 467 ? 45.727 7.612 33.054 1.00 38.33 566 MET A O 1
ATOM 3557 N N . ILE A 1 468 ? 46.018 9.019 31.327 1.00 42.20 567 ILE A N 1
ATOM 3558 C CA . ILE A 1 468 ? 45.138 8.277 30.437 1.00 47.47 567 ILE A CA 1
ATOM 3559 C C . ILE A 1 468 ? 45.993 7.238 29.725 1.00 46.76 567 ILE A C 1
ATOM 3560 O O . ILE A 1 468 ? 46.991 7.584 29.090 1.00 49.57 567 ILE A O 1
ATOM 3565 N N . PRO A 1 469 ? 45.614 5.952 29.815 1.00 41.19 568 PRO A N 1
ATOM 3566 C CA . PRO A 1 469 ? 46.385 4.894 29.155 1.00 43.05 568 PRO A CA 1
ATOM 3567 C C . PRO A 1 469 ? 46.764 5.254 27.719 1.00 46.41 568 PRO A C 1
ATOM 3568 O O . PRO A 1 469 ? 45.995 5.895 27.007 1.00 49.60 568 PRO A O 1
ATOM 3572 N N . GLY A 1 470 ? 47.961 4.842 27.310 1.00 50.90 569 GLY A N 1
ATOM 3573 C CA . GLY A 1 470 ? 48.457 5.141 25.976 1.00 49.20 569 GLY A CA 1
ATOM 3574 C C . GLY A 1 470 ? 47.529 4.850 24.817 1.00 52.77 569 GLY A C 1
ATOM 3575 O O . GLY A 1 470 ? 47.435 5.651 23.884 1.00 51.81 569 GLY A O 1
ATOM 3576 N N . ASN A 1 471 ? 46.843 3.709 24.871 1.00 54.16 570 ASN A N 1
ATOM 3577 C CA . ASN A 1 471 ? 45.918 3.305 23.811 1.00 52.43 570 ASN A CA 1
ATOM 3578 C C . ASN A 1 471 ? 44.440 3.586 24.108 1.00 52.17 570 ASN A C 1
ATOM 3579 O O . ASN A 1 471 ? 43.554 2.993 23.490 1.00 53.16 570 ASN A O 1
ATOM 3584 N N . CYS A 1 472 ? 44.179 4.497 25.044 1.00 49.68 571 CYS A N 1
ATOM 3585 C CA . CYS A 1 472 ? 42.813 4.855 25.425 1.00 45.63 571 CYS A CA 1
ATOM 3586 C C . CYS A 1 472 ? 42.523 6.346 25.277 1.00 48.09 571 CYS A C 1
ATOM 3587 O O . CYS A 1 472 ? 43.333 7.118 24.764 1.00 48.53 571 CYS A O 1
ATOM 3590 N N . CYS A 1 473 ? 41.346 6.745 25.738 1.00 49.13 572 CYS A N 1
ATOM 3591 C CA . CYS A 1 473 ? 40.944 8.136 25.675 1.00 48.97 572 CYS A CA 1
ATOM 3592 C C . CYS A 1 473 ? 39.954 8.413 26.795 1.00 44.52 572 CYS A C 1
ATOM 3593 O O . CYS A 1 473 ? 39.327 7.494 27.327 1.00 39.21 572 CYS A O 1
ATOM 3596 N N . LEU A 1 474 ? 39.827 9.683 27.158 1.00 44.64 573 LEU A N 1
ATOM 3597 C CA . LEU A 1 474 ? 38.907 10.073 28.211 1.00 48.59 573 LEU A CA 1
ATOM 3598 C C . LEU A 1 474 ? 37.682 10.729 27.593 1.00 48.86 573 LEU A C 1
ATOM 3599 O O . LEU A 1 474 ? 37.801 11.689 26.833 1.00 51.46 573 LEU A O 1
ATOM 3604 N N . VAL A 1 475 ? 36.507 10.192 27.902 1.00 49.81 574 VAL A N 1
ATOM 3605 C CA . VAL A 1 475 ? 35.257 10.757 27.402 1.00 51.94 574 VAL A CA 1
ATOM 3606 C C . VAL A 1 475 ? 34.560 11.377 28.604 1.00 51.43 574 VAL A C 1
ATOM 3607 O O . VAL A 1 475 ? 34.043 10.669 29.467 1.00 50.51 574 VAL A O 1
ATOM 3611 N N . GLU A 1 476 ? 34.567 12.703 28.661 1.00 55.14 575 GLU A N 1
ATOM 3612 C CA . GLU A 1 476 ? 33.959 13.425 29.770 1.00 59.35 575 GLU A CA 1
ATOM 3613 C C . GLU A 1 476 ? 32.581 13.924 29.375 1.00 60.63 575 GLU A C 1
ATOM 3614 O O . GLU A 1 476 ? 32.438 14.765 28.486 1.00 65.97 575 GLU A O 1
ATOM 3620 N N . ASN A 1 477 ? 31.569 13.399 30.052 1.00 60.11 576 ASN A N 1
ATOM 3621 C CA . ASN A 1 477 ? 30.185 13.742 29.767 1.00 60.10 576 ASN A CA 1
ATOM 3622 C C . ASN A 1 477 ? 29.342 13.129 30.888 1.00 59.55 576 ASN A C 1
ATOM 3623 O O . ASN A 1 477 ? 29.539 11.972 31.269 1.00 59.92 576 ASN A O 1
ATOM 3628 N N . PRO A 1 478 ? 28.399 13.901 31.445 1.00 59.90 577 PRO A N 1
ATOM 3629 C CA . PRO A 1 478 ? 27.568 13.356 32.525 1.00 59.55 577 PRO A CA 1
ATOM 3630 C C . PRO A 1 478 ? 26.773 12.110 32.116 1.00 59.68 577 PRO A C 1
ATOM 3631 O O . PRO A 1 478 ? 26.211 11.409 32.963 1.00 60.55 577 PRO A O 1
ATOM 3635 N N . VAL A 1 479 ? 26.760 11.828 30.817 1.00 54.08 578 VAL A N 1
ATOM 3636 C CA . VAL A 1 479 ? 26.025 10.696 30.261 1.00 54.24 578 VAL A CA 1
ATOM 3637 C C . VAL A 1 479 ? 26.899 9.508 29.842 1.00 52.90 578 VAL A C 1
ATOM 3638 O O . VAL A 1 479 ? 26.400 8.394 29.661 1.00 49.73 578 VAL A O 1
ATOM 3642 N N . ALA A 1 480 ? 28.200 9.754 29.698 1.00 53.81 579 ALA A N 1
ATOM 3643 C CA . ALA A 1 480 ? 29.168 8.738 29.270 1.00 50.67 579 ALA A CA 1
ATOM 3644 C C . ALA A 1 480 ? 29.104 7.377 29.978 1.00 46.30 579 ALA A C 1
ATOM 3645 O O . ALA A 1 480 ? 29.222 6.337 29.327 1.00 43.68 579 ALA A O 1
ATOM 3647 N N . ILE A 1 481 ? 28.928 7.374 31.298 1.00 48.56 580 ILE A N 1
ATOM 3648 C CA . ILE A 1 481 ? 28.861 6.115 32.040 1.00 51.06 580 ILE A CA 1
ATOM 3649 C C . ILE A 1 481 ? 27.618 5.310 31.650 1.00 52.79 580 ILE A C 1
ATOM 3650 O O . ILE A 1 481 ? 27.696 4.093 31.459 1.00 49.46 580 ILE A O 1
ATOM 3655 N N . LYS A 1 482 ? 26.475 5.991 31.539 1.00 56.84 581 LYS A N 1
ATOM 3656 C CA . LYS A 1 482 ? 25.222 5.335 31.152 1.00 59.15 581 LYS A CA 1
ATOM 3657 C C . LYS A 1 482 ? 25.348 4.747 29.748 1.00 54.31 581 LYS A C 1
ATOM 3658 O O . LYS A 1 482 ? 25.062 3.571 29.538 1.00 56.00 581 LYS A O 1
ATOM 3664 N N . ALA A 1 483 ? 25.779 5.573 28.797 1.00 48.58 582 ALA A N 1
ATOM 3665 C CA . ALA A 1 483 ? 25.972 5.134 27.417 1.00 47.62 582 ALA A CA 1
ATOM 3666 C C . ALA A 1 483 ? 26.887 3.909 27.351 1.00 47.48 582 ALA A C 1
ATOM 3667 O O . ALA A 1 483 ? 26.615 2.965 26.616 1.00 52.16 582 ALA A O 1
ATOM 3669 N N . ALA A 1 484 ? 27.972 3.925 28.122 1.00 47.35 583 ALA A N 1
ATOM 3670 C CA . ALA A 1 484 ? 28.914 2.813 28.141 1.00 42.14 583 ALA A CA 1
ATOM 3671 C C . ALA A 1 484 ? 28.313 1.559 28.777 1.00 46.78 583 ALA A C 1
ATOM 3672 O O . ALA A 1 484 ? 28.519 0.461 28.275 1.00 49.92 583 ALA A O 1
ATOM 3674 N N . ARG A 1 485 ? 27.591 1.710 29.887 1.00 49.99 584 ARG A N 1
ATOM 3675 C CA . ARG A 1 485 ? 26.966 0.554 30.538 1.00 54.29 584 ARG A CA 1
ATOM 3676 C C . ARG A 1 485 ? 25.875 -0.037 29.641 1.00 56.78 584 ARG A C 1
ATOM 3677 O O . ARG A 1 485 ? 25.647 -1.252 29.637 1.00 54.91 584 ARG A O 1
ATOM 3685 N N . PHE A 1 486 ? 25.196 0.832 28.894 1.00 52.20 585 PHE A N 1
ATOM 3686 C CA . PHE A 1 486 ? 24.151 0.405 27.974 1.00 52.44 585 PHE A CA 1
ATOM 3687 C C . PHE A 1 486 ? 24.753 -0.462 26.866 1.00 53.15 585 PHE A C 1
ATOM 3688 O O . PHE A 1 486 ? 24.227 -1.533 26.555 1.00 50.38 585 PHE A O 1
ATOM 3696 N N . LEU A 1 487 ? 25.856 0.005 26.281 1.00 49.94 586 LEU A N 1
ATOM 3697 C CA . LEU A 1 487 ? 26.535 -0.725 25.215 1.00 48.47 586 LEU A CA 1
ATOM 3698 C C . LEU A 1 487 ? 27.169 -1.993 25.743 1.00 50.33 586 LEU A C 1
ATOM 3699 O O . LEU A 1 487 ? 27.647 -2.823 24.972 1.00 53.06 586 LEU A O 1
ATOM 3704 N N . GLY A 1 488 ? 27.186 -2.137 27.063 1.00 48.77 587 GLY A N 1
ATOM 3705 C CA . GLY A 1 488 ? 27.778 -3.316 27.663 1.00 49.40 587 GLY A CA 1
ATOM 3706 C C . GLY A 1 488 ? 29.182 -3.582 27.157 1.00 52.83 587 GLY A C 1
ATOM 3707 O O . GLY A 1 488 ? 29.622 -4.731 27.089 1.00 55.76 587 GLY A O 1
ATOM 3708 N N . VAL A 1 489 ? 29.894 -2.518 26.805 1.00 54.71 588 VAL A N 1
ATOM 3709 C CA . VAL A 1 489 ? 31.258 -2.654 26.311 1.00 55.85 588 VAL A CA 1
ATOM 3710 C C . VAL A 1 489 ? 32.258 -2.523 27.462 1.00 56.15 588 VAL A C 1
ATOM 3711 O O . VAL A 1 489 ? 31.878 -2.207 28.591 1.00 54.81 588 VAL A O 1
ATOM 3715 N N . GLU A 1 490 ? 33.531 -2.772 27.173 1.00 57.14 589 GLU A N 1
ATOM 3716 C CA . GLU A 1 490 ? 34.591 -2.710 28.181 1.00 57.65 589 GLU A CA 1
ATOM 3717 C C . GLU A 1 490 ? 35.056 -1.270 28.400 1.00 54.84 589 GLU A C 1
ATOM 3718 O O . GLU A 1 490 ? 35.402 -0.573 27.450 1.00 53.64 589 GLU A O 1
ATOM 3724 N N . PHE A 1 491 ? 35.077 -0.827 29.652 1.00 53.37 590 PHE A N 1
ATOM 3725 C CA . PHE A 1 491 ? 35.499 0.540 29.948 1.00 50.54 590 PHE A CA 1
ATOM 3726 C C . PHE A 1 491 ? 35.913 0.674 31.412 1.00 49.45 590 PHE A C 1
ATOM 3727 O O . PHE A 1 491 ? 36.149 -0.324 32.093 1.00 53.70 590 PHE A O 1
ATOM 3735 N N . ALA A 1 492 ? 36.006 1.913 31.886 1.00 47.73 591 ALA A N 1
ATOM 3736 C CA . ALA A 1 492 ? 36.360 2.183 33.275 1.00 43.57 591 ALA A CA 1
ATOM 3737 C C . ALA A 1 492 ? 35.846 3.554 33.706 1.00 40.73 591 ALA A C 1
ATOM 3738 O O . ALA A 1 492 ? 36.168 4.569 33.091 1.00 38.57 591 ALA A O 1
ATOM 3740 N N . PRO A 1 493 ? 35.022 3.597 34.763 1.00 42.44 592 PRO A N 1
ATOM 3741 C CA . PRO A 1 493 ? 34.490 4.878 35.242 1.00 45.46 592 PRO A CA 1
ATOM 3742 C C . PRO A 1 493 ? 35.697 5.743 35.614 1.00 47.17 592 PRO A C 1
ATOM 3743 O O . PRO A 1 493 ? 36.613 5.269 36.290 1.00 48.68 592 PRO A O 1
ATOM 3747 N N . ALA A 1 494 ? 35.698 7.000 35.186 1.00 47.89 593 ALA A N 1
ATOM 3748 C CA . ALA A 1 494 ? 36.828 7.884 35.450 1.00 48.12 593 ALA A CA 1
ATOM 3749 C C . ALA A 1 494 ? 36.661 8.873 36.595 1.00 50.57 593 ALA A C 1
ATOM 3750 O O . ALA A 1 494 ? 35.808 9.759 36.548 1.00 56.08 593 ALA A O 1
ATOM 3752 N N . VAL A 1 495 ? 37.490 8.717 37.622 1.00 48.59 594 VAL A N 1
ATOM 3753 C CA . VAL A 1 495 ? 37.477 9.613 38.771 1.00 51.44 594 VAL A CA 1
ATOM 3754 C C . VAL A 1 495 ? 38.472 10.724 38.450 1.00 52.22 594 VAL A C 1
ATOM 3755 O O . VAL A 1 495 ? 39.668 10.473 38.349 1.00 48.52 594 VAL A O 1
ATOM 3759 N N . THR A 1 496 ? 37.990 11.949 38.291 1.00 53.34 595 THR A N 1
ATOM 3760 C CA . THR A 1 496 ? 38.884 13.043 37.947 1.00 57.32 595 THR A CA 1
ATOM 3761 C C . THR A 1 496 ? 39.083 14.105 39.025 1.00 60.92 595 THR A C 1
ATOM 3762 O O . THR A 1 496 ? 39.862 15.044 38.835 1.00 58.83 595 THR A O 1
ATOM 3766 N N . SER A 1 497 ? 38.388 13.953 40.150 1.00 63.90 596 SER A N 1
ATOM 3767 C CA . SER A 1 497 ? 38.488 14.897 41.264 1.00 66.72 596 SER A CA 1
ATOM 3768 C C . SER A 1 497 ? 37.787 14.357 42.510 1.00 68.46 596 SER A C 1
ATOM 3769 O O . SER A 1 497 ? 37.241 13.253 42.493 1.00 64.74 596 SER A O 1
ATOM 3772 N N . PHE A 1 498 ? 37.799 15.132 43.592 1.00 75.05 597 PHE A N 1
ATOM 3773 C CA . PHE A 1 498 ? 37.160 14.683 44.825 1.00 80.23 597 PHE A CA 1
ATOM 3774 C C . PHE A 1 498 ? 36.208 15.669 45.501 1.00 87.24 597 PHE A C 1
ATOM 3775 O O . PHE A 1 498 ? 36.180 16.863 45.183 1.00 85.46 597 PHE A O 1
ATOM 3783 N N . LYS A 1 499 ? 35.432 15.132 46.441 1.00 94.24 598 LYS A N 1
ATOM 3784 C CA . LYS A 1 499 ? 34.461 15.881 47.232 1.00 101.56 598 LYS A CA 1
ATOM 3785 C C . LYS A 1 499 ? 34.854 15.730 48.703 1.00 107.59 598 LYS A C 1
ATOM 3786 O O . LYS A 1 499 ? 35.081 14.612 49.187 1.00 105.57 598 LYS A O 1
ATOM 3792 N N . PHE A 1 500 ? 34.929 16.852 49.415 1.00 114.16 599 PHE A N 1
ATOM 3793 C CA . PHE A 1 500 ? 35.303 16.831 50.831 1.00 117.76 599 PHE A CA 1
ATOM 3794 C C . PHE A 1 500 ? 34.244 17.502 51.719 1.00 118.19 599 PHE A C 1
ATOM 3795 O O . PHE A 1 500 ? 33.778 16.912 52.695 1.00 118.61 599 PHE A O 1
ATOM 3803 N N . LYS A 1 507 ? 32.770 10.866 48.041 1.00 92.77 606 LYS A N 1
ATOM 3804 C CA . LYS A 1 507 ? 34.084 11.506 47.984 1.00 92.34 606 LYS A CA 1
ATOM 3805 C C . LYS A 1 507 ? 34.646 11.584 46.550 1.00 90.26 606 LYS A C 1
ATOM 3806 O O . LYS A 1 507 ? 34.961 12.670 46.067 1.00 90.94 606 LYS A O 1
ATOM 3812 N N . PRO A 1 508 ? 34.770 10.435 45.848 1.00 85.68 607 PRO A N 1
ATOM 3813 C CA . PRO A 1 508 ? 35.301 10.453 44.477 1.00 78.33 607 PRO A CA 1
ATOM 3814 C C . PRO A 1 508 ? 34.305 11.003 43.454 1.00 75.44 607 PRO A C 1
ATOM 3815 O O . PRO A 1 508 ? 33.116 10.690 43.508 1.00 76.68 607 PRO A O 1
ATOM 3819 N N . VAL A 1 509 ? 34.798 11.815 42.520 1.00 69.26 608 VAL A N 1
ATOM 3820 C CA . VAL A 1 509 ? 33.955 12.401 41.477 1.00 64.36 608 VAL A CA 1
ATOM 3821 C C . VAL A 1 509 ? 34.213 11.796 40.093 1.00 65.27 608 VAL A C 1
ATOM 3822 O O . VAL A 1 509 ? 35.281 11.991 39.503 1.00 64.62 608 VAL A O 1
ATOM 3826 N N . LEU A 1 510 ? 33.220 11.069 39.583 1.00 63.65 609 LEU A N 1
ATOM 3827 C CA . LEU A 1 510 ? 33.288 10.432 38.266 1.00 58.93 609 LEU A CA 1
ATOM 3828 C C . LEU A 1 510 ? 32.759 11.428 37.237 1.00 58.55 609 LEU A C 1
ATOM 3829 O O . LEU A 1 510 ? 31.597 11.819 37.298 1.00 63.22 609 LEU A O 1
ATOM 3834 N N . SER A 1 511 ? 33.605 11.837 36.294 1.00 56.48 610 SER A N 1
ATOM 3835 C CA . SER A 1 511 ? 33.198 12.800 35.270 1.00 53.60 610 SER A CA 1
ATOM 3836 C C . SER A 1 511 ? 33.009 12.152 33.900 1.00 53.08 610 SER A C 1
ATOM 3837 O O . SER A 1 511 ? 32.602 12.803 32.934 1.00 51.63 610 SER A O 1
ATOM 3840 N N . GLY A 1 512 ? 33.311 10.867 33.815 1.00 48.68 611 GLY A N 1
ATOM 3841 C CA . GLY A 1 512 ? 33.167 10.188 32.549 1.00 42.91 611 GLY A CA 1
ATOM 3842 C C . GLY A 1 512 ? 33.779 8.813 32.593 1.00 40.96 611 GLY A C 1
ATOM 3843 O O . GLY A 1 512 ? 33.816 8.162 33.638 1.00 37.96 611 GLY A O 1
ATOM 3844 N N . ILE A 1 513 ? 34.276 8.374 31.447 1.00 41.00 612 ILE A N 1
ATOM 3845 C CA . ILE A 1 513 ? 34.882 7.059 31.346 1.00 40.14 612 ILE A CA 1
ATOM 3846 C C . ILE A 1 513 ? 36.186 7.121 30.562 1.00 45.08 612 ILE A C 1
ATOM 3847 O O . ILE A 1 513 ? 36.495 8.116 29.896 1.00 44.06 612 ILE A O 1
ATOM 3852 N N . VAL A 1 514 ? 36.953 6.046 30.661 1.00 41.89 613 VAL A N 1
ATOM 3853 C CA . VAL A 1 514 ? 38.176 5.916 29.894 1.00 42.97 613 VAL A CA 1
ATOM 3854 C C . VAL A 1 514 ? 37.859 4.678 29.067 1.00 42.90 613 VAL A C 1
ATOM 3855 O O . VAL A 1 514 ? 37.395 3.674 29.617 1.00 42.97 613 VAL A O 1
ATOM 3859 N N . VAL A 1 515 ? 38.059 4.764 27.755 1.00 41.56 614 VAL A N 1
ATOM 3860 C CA . VAL A 1 515 ? 37.808 3.638 26.864 1.00 43.57 614 VAL A CA 1
ATOM 3861 C C . VAL A 1 515 ? 38.902 3.527 25.829 1.00 44.30 614 VAL A C 1
ATOM 3862 O O . VAL A 1 515 ? 39.573 4.509 25.518 1.00 42.99 614 VAL A O 1
ATOM 3866 N N . ALA A 1 516 ? 39.075 2.322 25.297 1.00 44.41 615 ALA A N 1
ATOM 3867 C CA . ALA A 1 516 ? 40.068 2.091 24.261 1.00 46.17 615 ALA A CA 1
ATOM 3868 C C . ALA A 1 516 ? 39.752 3.080 23.144 1.00 50.93 615 ALA A C 1
ATOM 3869 O O . ALA A 1 516 ? 38.613 3.523 23.011 1.00 56.74 615 ALA A O 1
ATOM 3871 N N . LYS A 1 517 ? 40.751 3.433 22.345 1.00 55.22 616 LYS A N 1
ATOM 3872 C CA . LYS A 1 517 ? 40.542 4.386 21.265 1.00 52.05 616 LYS A CA 1
ATOM 3873 C C . LYS A 1 517 ? 39.645 3.862 20.151 1.00 54.53 616 LYS A C 1
ATOM 3874 O O . LYS A 1 517 ? 39.040 4.646 19.422 1.00 56.54 616 LYS A O 1
ATOM 3880 N N . TRP A 1 518 ? 39.549 2.543 20.023 1.00 51.69 617 TRP A N 1
ATOM 3881 C CA . TRP A 1 518 ? 38.734 1.950 18.973 1.00 52.82 617 TRP A CA 1
ATOM 3882 C C . TRP A 1 518 ? 37.274 1.785 19.368 1.00 52.17 617 TRP A C 1
ATOM 3883 O O . TRP A 1 518 ? 36.447 1.350 18.565 1.00 53.93 617 TRP A O 1
ATOM 3894 N N . LEU A 1 519 ? 36.964 2.135 20.612 1.00 51.26 618 LEU A N 1
ATOM 3895 C CA . LEU A 1 519 ? 35.600 2.053 21.119 1.00 48.57 618 LEU A CA 1
ATOM 3896 C C . LEU A 1 519 ? 35.022 3.453 21.233 1.00 47.34 618 LEU A C 1
ATOM 3897 O O . LEU A 1 519 ? 33.845 3.630 21.534 1.00 51.43 618 LEU A O 1
ATOM 3902 N N . ARG A 1 520 ? 35.860 4.446 20.969 1.00 47.43 619 ARG A N 1
ATOM 3903 C CA . ARG A 1 520 ? 35.461 5.844 21.053 1.00 52.35 619 ARG A CA 1
ATOM 3904 C C . ARG A 1 520 ? 34.216 6.188 20.217 1.00 56.21 619 ARG A C 1
ATOM 3905 O O . ARG A 1 520 ? 33.297 6.839 20.713 1.00 56.54 619 ARG A O 1
ATOM 3913 N N . GLU A 1 521 ? 34.180 5.746 18.961 1.00 57.77 620 GLU A N 1
ATOM 3914 C CA . GLU A 1 521 ? 33.043 6.022 18.084 1.00 61.54 620 GLU A CA 1
ATOM 3915 C C . GLU A 1 521 ? 31.725 5.440 18.587 1.00 61.33 620 GLU A C 1
ATOM 3916 O O . GLU A 1 521 ? 30.708 6.135 18.628 1.00 58.26 620 GLU A O 1
ATOM 3922 N N . ALA A 1 522 ? 31.741 4.166 18.963 1.00 56.03 621 ALA A N 1
ATOM 3923 C CA . ALA A 1 522 ? 30.539 3.508 19.458 1.00 56.23 621 ALA A CA 1
ATOM 3924 C C . ALA A 1 522 ? 29.925 4.253 20.650 1.00 57.22 621 ALA A C 1
ATOM 3925 O O . ALA A 1 522 ? 28.708 4.451 20.717 1.00 55.61 621 ALA A O 1
ATOM 3927 N N . ILE A 1 523 ? 30.773 4.668 21.585 1.00 57.59 622 ILE A N 1
ATOM 3928 C CA . ILE A 1 523 ? 30.319 5.386 22.771 1.00 55.79 622 ILE A CA 1
ATOM 3929 C C . ILE A 1 523 ? 29.906 6.812 22.435 1.00 54.02 622 ILE A C 1
ATOM 3930 O O . ILE A 1 523 ? 29.037 7.390 23.088 1.00 54.54 622 ILE A O 1
ATOM 3935 N N . GLU A 1 524 ? 30.518 7.367 21.398 1.00 56.79 623 GLU A N 1
ATOM 3936 C CA . GLU A 1 524 ? 30.193 8.713 20.951 1.00 58.19 623 GLU A CA 1
ATOM 3937 C C . GLU A 1 524 ? 28.758 8.682 20.400 1.00 57.19 623 GLU A C 1
ATOM 3938 O O . GLU A 1 524 ? 27.955 9.583 20.651 1.00 55.49 623 GLU A O 1
ATOM 3944 N N . THR A 1 525 ? 28.455 7.625 19.651 1.00 54.65 624 THR A N 1
ATOM 3945 C CA . THR A 1 525 ? 27.133 7.430 19.064 1.00 55.50 624 THR A CA 1
ATOM 3946 C C . THR A 1 525 ? 26.095 7.357 20.175 1.00 58.10 624 THR A C 1
ATOM 3947 O O . THR A 1 525 ? 25.138 8.135 20.205 1.00 60.68 624 THR A O 1
ATOM 3951 N N . ALA A 1 526 ? 26.294 6.409 21.087 1.00 55.59 625 ALA A N 1
ATOM 3952 C CA . ALA A 1 526 ? 25.394 6.207 22.210 1.00 51.23 625 ALA A CA 1
ATOM 3953 C C . ALA A 1 526 ? 25.136 7.499 22.986 1.00 54.97 625 ALA A C 1
ATOM 3954 O O . ALA A 1 526 ? 24.000 7.779 23.357 1.00 55.36 625 ALA A O 1
ATOM 3956 N N . ILE A 1 527 ? 26.184 8.284 23.230 1.00 60.28 626 ILE A N 1
ATOM 3957 C CA . ILE A 1 527 ? 26.038 9.547 23.961 1.00 60.30 626 ILE A CA 1
ATOM 3958 C C . ILE A 1 527 ? 25.180 10.529 23.169 1.00 64.10 626 ILE A C 1
ATOM 3959 O O . ILE A 1 527 ? 24.332 11.227 23.727 1.00 65.24 626 ILE A O 1
ATOM 3964 N N . ASP A 1 528 ? 25.407 10.587 21.864 1.00 68.37 627 ASP A N 1
ATOM 3965 C CA . ASP A 1 528 ? 24.636 11.482 21.017 1.00 71.61 627 ASP A CA 1
ATOM 3966 C C . ASP A 1 528 ? 23.146 11.127 21.046 1.00 70.24 627 ASP A C 1
ATOM 3967 O O . ASP A 1 528 ? 22.289 12.011 21.036 1.00 73.16 627 ASP A O 1
ATOM 3972 N N . GLY A 1 529 ? 22.839 9.834 21.084 1.00 63.89 628 GLY A N 1
ATOM 3973 C CA . GLY A 1 529 ? 21.451 9.422 21.113 1.00 59.55 628 GLY A CA 1
ATOM 3974 C C . GLY A 1 529 ? 20.999 8.787 22.417 1.00 61.02 628 GLY A C 1
ATOM 3975 O O . GLY A 1 529 ? 20.389 7.720 22.394 1.00 58.43 628 GLY A O 1
ATOM 3976 N N . ILE A 1 530 ? 21.284 9.420 23.555 1.00 62.52 629 ILE A N 1
ATOM 3977 C CA . ILE A 1 530 ? 20.854 8.849 24.833 1.00 64.24 629 ILE A CA 1
ATOM 3978 C C . ILE A 1 530 ? 19.380 9.050 25.080 1.00 65.11 629 ILE A C 1
ATOM 3979 O O . ILE A 1 530 ? 18.853 8.562 26.073 1.00 69.23 629 ILE A O 1
ATOM 3984 N N . GLU A 1 531 ? 18.714 9.773 24.185 1.00 65.83 630 GLU A N 1
ATOM 3985 C CA . GLU A 1 531 ? 17.283 10.007 24.328 1.00 64.29 630 GLU A CA 1
ATOM 3986 C C . GLU A 1 531 ? 16.590 8.648 24.262 1.00 63.20 630 GLU A C 1
ATOM 3987 O O . GLU A 1 531 ? 15.556 8.428 24.891 1.00 65.90 630 GLU A O 1
ATOM 3993 N N . PHE A 1 532 ? 17.185 7.737 23.501 1.00 60.76 631 PHE A N 1
ATOM 3994 C CA . PHE A 1 532 ? 16.626 6.408 23.296 1.00 61.61 631 PHE A CA 1
ATOM 3995 C C . PHE A 1 532 ? 17.230 5.321 24.175 1.00 60.87 631 PHE A C 1
ATOM 3996 O O . PHE A 1 532 ? 17.056 4.130 23.904 1.00 57.21 631 PHE A O 1
ATOM 4004 N N . ILE A 1 533 ? 17.926 5.720 25.231 1.00 63.32 632 ILE A N 1
ATOM 4005 C CA . ILE A 1 533 ? 18.559 4.745 26.109 1.00 72.17 632 ILE A CA 1
ATOM 4006 C C . ILE A 1 533 ? 17.902 4.593 27.485 1.00 79.13 632 ILE A C 1
ATOM 4007 O O . ILE A 1 533 ? 17.723 3.427 27.912 1.00 78.24 632 ILE A O 1
ATOM 4013 N N . ILE B 2 28 ? 19.787 33.743 26.979 1.00 85.29 255 ILE X N 1
ATOM 4014 C CA . ILE B 2 28 ? 19.399 35.085 27.513 1.00 88.17 255 ILE X CA 1
ATOM 4015 C C . ILE B 2 28 ? 18.086 35.525 26.859 1.00 85.84 255 ILE X C 1
ATOM 4016 O O . ILE B 2 28 ? 18.056 35.861 25.672 1.00 87.62 255 ILE X O 1
ATOM 4021 N N . GLY B 2 29 ? 17.009 35.527 27.644 1.00 82.01 256 GLY X N 1
ATOM 4022 C CA . GLY B 2 29 ? 15.696 35.893 27.128 1.00 78.21 256 GLY X CA 1
ATOM 4023 C C . GLY B 2 29 ? 15.401 37.353 26.809 1.00 76.18 256 GLY X C 1
ATOM 4024 O O . GLY B 2 29 ? 14.317 37.845 27.129 1.00 77.82 256 GLY X O 1
ATOM 4025 N N . LEU B 2 30 ? 16.340 38.039 26.162 1.00 69.59 257 LEU X N 1
ATOM 4026 C CA . LEU B 2 30 ? 16.169 39.449 25.808 1.00 62.65 257 LEU X CA 1
ATOM 4027 C C . LEU B 2 30 ? 15.116 39.701 24.726 1.00 61.32 257 LEU X C 1
ATOM 4028 O O . LEU B 2 30 ? 15.236 39.200 23.609 1.00 58.22 257 LEU X O 1
ATOM 4033 N N . THR B 2 31 ? 14.092 40.489 25.052 1.00 61.05 258 THR X N 1
ATOM 4034 C CA . THR B 2 31 ? 13.049 40.809 24.083 1.00 58.27 258 THR X CA 1
ATOM 4035 C C . THR B 2 31 ? 13.683 41.635 22.980 1.00 60.11 258 THR X C 1
ATOM 4036 O O . THR B 2 31 ? 14.778 42.168 23.156 1.00 62.38 258 THR X O 1
ATOM 4040 N N . VAL B 2 32 ? 12.998 41.751 21.847 1.00 61.45 259 VAL X N 1
ATOM 4041 C CA . VAL B 2 32 ? 13.519 42.534 20.732 1.00 63.53 259 VAL X CA 1
ATOM 4042 C C . VAL B 2 32 ? 13.674 43.998 21.151 1.00 60.11 259 VAL X C 1
ATOM 4043 O O . VAL B 2 32 ? 14.631 44.659 20.759 1.00 66.64 259 VAL X O 1
ATOM 4047 N N . GLU B 2 33 ? 12.729 44.495 21.944 1.00 59.09 260 GLU X N 1
ATOM 4048 C CA . GLU B 2 33 ? 12.772 45.875 22.414 1.00 60.12 260 GLU X CA 1
ATOM 4049 C C . GLU B 2 33 ? 14.074 46.129 23.168 1.00 58.21 260 GLU X C 1
ATOM 4050 O O . GLU B 2 33 ? 14.819 47.063 22.859 1.00 55.56 260 GLU X O 1
ATOM 4056 N N . ASP B 2 34 ? 14.338 45.279 24.156 1.00 52.10 261 ASP X N 1
ATOM 4057 C CA . ASP B 2 34 ? 15.528 45.398 24.987 1.00 51.35 261 ASP X CA 1
ATOM 4058 C C . ASP B 2 34 ? 16.861 45.223 24.283 1.00 50.41 261 ASP X C 1
ATOM 4059 O O . ASP B 2 34 ? 17.829 45.904 24.624 1.00 52.11 261 ASP X O 1
ATOM 4064 N N . LEU B 2 35 ? 16.923 44.323 23.309 1.00 50.30 262 LEU X N 1
ATOM 4065 C CA . LEU B 2 35 ? 18.172 44.109 22.593 1.00 50.58 262 LEU X CA 1
ATOM 4066 C C . LEU B 2 35 ? 18.464 45.336 21.735 1.00 47.78 262 LEU X C 1
ATOM 4067 O O . LEU B 2 35 ? 19.616 45.733 21.550 1.00 47.09 262 LEU X O 1
ATOM 4072 N N . LEU B 2 36 ? 17.404 45.942 21.221 1.00 46.57 263 LEU X N 1
ATOM 4073 C CA . LEU B 2 36 ? 17.534 47.126 20.385 1.00 49.70 263 LEU X CA 1
ATOM 4074 C C . LEU B 2 36 ? 18.057 48.311 21.222 1.00 47.20 263 LEU X C 1
ATOM 4075 O O . LEU B 2 36 ? 18.914 49.070 20.771 1.00 46.45 263 LEU X O 1
ATOM 4080 N N . SER B 2 37 ? 17.548 48.454 22.442 1.00 45.08 264 SER X N 1
ATOM 4081 C CA . SER B 2 37 ? 17.981 49.525 23.338 1.00 42.87 264 SER X CA 1
ATOM 4082 C C . SER B 2 37 ? 19.433 49.325 23.755 1.00 39.92 264 SER X C 1
ATOM 4083 O O . SER B 2 37 ? 20.223 50.276 23.783 1.00 37.34 264 SER X O 1
ATOM 4086 N N . LEU B 2 38 ? 19.772 48.081 24.073 1.00 33.71 265 LEU X N 1
ATOM 4087 C CA . LEU B 2 38 ? 21.117 47.725 24.490 1.00 38.45 265 LEU X CA 1
ATOM 4088 C C . LEU B 2 38 ? 22.130 48.050 23.401 1.00 39.73 265 LEU X C 1
ATOM 4089 O O . LEU B 2 38 ? 23.226 48.540 23.683 1.00 48.77 265 LEU X O 1
ATOM 4094 N N . ARG B 2 39 ? 21.766 47.782 22.153 1.00 39.10 266 ARG X N 1
ATOM 4095 C CA . ARG B 2 39 ? 22.659 48.055 21.033 1.00 39.71 266 ARG X CA 1
ATOM 4096 C C . ARG B 2 39 ? 22.790 49.555 20.779 1.00 37.13 266 ARG X C 1
ATOM 4097 O O . ARG B 2 39 ? 23.884 50.052 20.489 1.00 39.39 266 ARG X O 1
ATOM 4105 N N . GLN B 2 40 ? 21.685 50.284 20.875 1.00 28.92 267 GLN X N 1
ATOM 4106 C CA . GLN B 2 40 ? 21.756 51.721 20.656 1.00 30.79 267 GLN X CA 1
ATOM 4107 C C . GLN B 2 40 ? 22.616 52.354 21.743 1.00 34.77 267 GLN X C 1
ATOM 4108 O O . GLN B 2 40 ? 23.528 53.130 21.449 1.00 41.27 267 GLN X O 1
ATOM 4114 N N . VAL B 2 41 ? 22.322 52.017 22.999 1.00 31.95 268 VAL X N 1
ATOM 4115 C CA . VAL B 2 41 ? 23.063 52.550 24.127 1.00 30.94 268 VAL X CA 1
ATOM 4116 C C . VAL B 2 41 ? 24.569 52.251 24.066 1.00 40.17 268 VAL X C 1
ATOM 4117 O O . VAL B 2 41 ? 25.390 53.153 24.262 1.00 40.61 268 VAL X O 1
ATOM 4121 N N . VAL B 2 42 ? 24.942 51.005 23.785 1.00 37.99 269 VAL X N 1
ATOM 4122 C CA . VAL B 2 42 ? 26.361 50.656 23.724 1.00 36.97 269 VAL X CA 1
ATOM 4123 C C . VAL B 2 42 ? 27.115 51.245 22.542 1.00 38.96 269 VAL X C 1
ATOM 4124 O O . VAL B 2 42 ? 28.334 51.422 22.603 1.00 35.80 269 VAL X O 1
ATOM 4128 N N . SER B 2 43 ? 26.403 51.559 21.466 1.00 34.81 270 SER X N 1
ATOM 4129 C CA . SER B 2 43 ? 27.052 52.124 20.291 1.00 31.18 270 SER X CA 1
ATOM 4130 C C . SER B 2 43 ? 27.016 53.650 20.215 1.00 36.53 270 SER X C 1
ATOM 4131 O O . SER B 2 43 ? 28.039 54.282 19.933 1.00 36.64 270 SER X O 1
ATOM 4134 N N . GLY B 2 44 ? 25.854 54.253 20.469 1.00 31.94 271 GLY X N 1
ATOM 4135 C CA . GLY B 2 44 ? 25.768 55.700 20.373 1.00 31.63 271 GLY X CA 1
ATOM 4136 C C . GLY B 2 44 ? 25.540 56.492 21.644 1.00 34.28 271 GLY X C 1
ATOM 4137 O O . GLY B 2 44 ? 25.840 57.685 21.694 1.00 43.20 271 GLY X O 1
ATOM 4138 N N . ASN B 2 45 ? 25.019 55.856 22.682 1.00 36.80 272 ASN X N 1
ATOM 4139 C CA . ASN B 2 45 ? 24.759 56.576 23.918 1.00 31.30 272 ASN X CA 1
ATOM 4140 C C . ASN B 2 45 ? 25.184 55.828 25.167 1.00 30.53 272 ASN X C 1
ATOM 4141 O O . ASN B 2 45 ? 24.364 55.544 26.040 1.00 32.46 272 ASN X O 1
ATOM 4146 N N . PRO B 2 46 ? 26.487 55.530 25.285 1.00 30.38 273 PRO X N 1
ATOM 4147 C CA . PRO B 2 46 ? 27.018 54.809 26.445 1.00 31.84 273 PRO X CA 1
ATOM 4148 C C . PRO B 2 46 ? 26.774 55.509 27.778 1.00 35.96 273 PRO X C 1
ATOM 4149 O O . PRO B 2 46 ? 26.786 54.869 28.836 1.00 40.21 273 PRO X O 1
ATOM 4153 N N . GLU B 2 47 ? 26.533 56.816 27.736 1.00 39.59 274 GLU X N 1
ATOM 4154 C CA . GLU B 2 47 ? 26.260 57.565 28.959 1.00 36.22 274 GLU X CA 1
ATOM 4155 C C . GLU B 2 47 ? 24.938 57.090 29.567 1.00 34.54 274 GLU X C 1
ATOM 4156 O O . GLU B 2 47 ? 24.605 57.428 30.707 1.00 41.03 274 GLU X O 1
ATOM 4162 N N . ALA B 2 48 ? 24.187 56.290 28.815 1.00 32.75 275 ALA X N 1
ATOM 4163 C CA . ALA B 2 48 ? 22.917 55.760 29.317 1.00 32.84 275 ALA X CA 1
ATOM 4164 C C . ALA B 2 48 ? 23.073 54.339 29.881 1.00 34.05 275 ALA X C 1
ATOM 4165 O O . ALA B 2 48 ? 22.089 53.731 30.314 1.00 32.79 275 ALA X O 1
ATOM 4167 N N . LEU B 2 49 ? 24.302 53.815 29.881 1.00 32.90 276 LEU X N 1
ATOM 4168 C CA . LEU B 2 49 ? 24.553 52.474 30.405 1.00 36.40 276 LEU X CA 1
ATOM 4169 C C . LEU B 2 49 ? 24.059 52.256 31.827 1.00 39.18 276 LEU X C 1
ATOM 4170 O O . LEU B 2 49 ? 23.441 51.230 32.119 1.00 45.32 276 LEU X O 1
ATOM 4175 N N . ALA B 2 50 ? 24.316 53.213 32.715 1.00 40.14 277 ALA X N 1
ATOM 4176 C CA . ALA B 2 50 ? 23.895 53.071 34.111 1.00 36.91 277 ALA X CA 1
ATOM 4177 C C . ALA B 2 50 ? 22.392 52.838 34.268 1.00 35.79 277 ALA X C 1
ATOM 4178 O O . ALA B 2 50 ? 21.974 51.812 34.806 1.00 41.85 277 ALA X O 1
ATOM 4180 N N . PRO B 2 51 ? 21.550 53.783 33.812 1.00 37.93 278 PRO X N 1
ATOM 4181 C CA . PRO B 2 51 ? 20.120 53.516 33.982 1.00 32.09 278 PRO X CA 1
ATOM 4182 C C . PRO B 2 51 ? 19.634 52.303 33.189 1.00 34.61 278 PRO X C 1
ATOM 4183 O O . PRO B 2 51 ? 18.721 51.600 33.624 1.00 38.30 278 PRO X O 1
ATOM 4187 N N . LEU B 2 52 ? 20.244 52.045 32.037 1.00 34.47 279 LEU X N 1
ATOM 4188 C CA . LEU B 2 52 ? 19.815 50.919 31.212 1.00 37.65 279 LEU X CA 1
ATOM 4189 C C . LEU B 2 52 ? 20.133 49.560 31.832 1.00 37.25 279 LEU X C 1
ATOM 4190 O O . LEU B 2 52 ? 19.273 48.678 31.859 1.00 37.46 279 LEU X O 1
ATOM 4195 N N . LEU B 2 53 ? 21.355 49.401 32.339 1.00 34.78 280 LEU X N 1
ATOM 4196 C CA . LEU B 2 53 ? 21.770 48.150 32.970 1.00 32.97 280 LEU X CA 1
ATOM 4197 C C . LEU B 2 53 ? 21.093 47.904 34.318 1.00 35.95 280 LEU X C 1
ATOM 4198 O O . LEU B 2 53 ? 20.952 46.759 34.739 1.00 47.42 280 LEU X O 1
ATOM 4203 N N . GLU B 2 54 ? 20.686 48.966 35.008 1.00 37.17 281 GLU X N 1
ATOM 4204 C CA . GLU B 2 54 ? 20.000 48.808 36.289 1.00 35.97 281 GLU X CA 1
ATOM 4205 C C . GLU B 2 54 ? 18.624 48.241 35.991 1.00 39.72 281 GLU X C 1
ATOM 4206 O O . GLU B 2 54 ? 18.088 47.436 36.750 1.00 47.95 281 GLU X O 1
ATOM 4212 N N . ASN B 2 55 ? 18.060 48.681 34.871 1.00 42.85 282 ASN X N 1
ATOM 4213 C CA . ASN B 2 55 ? 16.729 48.264 34.437 1.00 46.57 282 ASN X CA 1
ATOM 4214 C C . ASN B 2 55 ? 16.738 46.815 33.946 1.00 48.39 282 ASN X C 1
ATOM 4215 O O . ASN B 2 55 ? 15.873 46.011 34.304 1.00 45.58 282 ASN X O 1
ATOM 4220 N N . ILE B 2 56 ? 17.737 46.489 33.137 1.00 49.42 283 ILE X N 1
ATOM 4221 C CA . ILE B 2 56 ? 17.860 45.158 32.581 1.00 50.43 283 ILE X CA 1
ATOM 4222 C C . ILE B 2 56 ? 18.278 44.078 33.573 1.00 49.55 283 ILE X C 1
ATOM 4223 O O . ILE B 2 56 ? 17.669 43.014 33.612 1.00 54.01 283 ILE X O 1
ATOM 4228 N N . SER B 2 57 ? 19.300 44.327 34.380 1.00 44.73 284 SER X N 1
ATOM 4229 C CA . SER B 2 57 ? 19.714 43.307 35.335 1.00 48.55 284 SER X CA 1
ATOM 4230 C C . SER B 2 57 ? 18.631 43.032 36.391 1.00 47.91 284 SER X C 1
ATOM 4231 O O . SER B 2 57 ? 18.700 42.045 37.120 1.00 53.37 284 SER X O 1
ATOM 4234 N N . ALA B 2 58 ? 17.627 43.899 36.461 1.00 45.34 285 ALA X N 1
ATOM 4235 C CA . ALA B 2 58 ? 16.543 43.735 37.419 1.00 45.00 285 ALA X CA 1
ATOM 4236 C C . ALA B 2 58 ? 15.440 42.885 36.816 1.00 50.16 285 ALA X C 1
ATOM 4237 O O . ALA B 2 58 ? 14.800 42.098 37.510 1.00 50.73 285 ALA X O 1
ATOM 4239 N N . ARG B 2 59 ? 15.215 43.050 35.517 1.00 49.43 286 ARG X N 1
ATOM 4240 C CA . ARG B 2 59 ? 14.178 42.303 34.830 1.00 48.54 286 ARG X CA 1
ATOM 4241 C C . ARG B 2 59 ? 14.666 40.974 34.274 1.00 49.01 286 ARG X C 1
ATOM 4242 O O . ARG B 2 59 ? 13.861 40.101 33.952 1.00 53.26 286 ARG X O 1
ATOM 4250 N N . TYR B 2 60 ? 15.983 40.827 34.167 1.00 43.69 287 TYR X N 1
ATOM 4251 C CA . TYR B 2 60 ? 16.597 39.606 33.656 1.00 40.97 287 TYR X CA 1
ATOM 4252 C C . TYR B 2 60 ? 17.604 39.027 34.647 1.00 49.55 287 TYR X C 1
ATOM 4253 O O . TYR B 2 60 ? 18.818 39.118 34.427 1.00 50.84 287 TYR X O 1
ATOM 4262 N N . PRO B 2 61 ? 17.119 38.417 35.746 1.00 49.12 288 PRO X N 1
ATOM 4263 C CA . PRO B 2 61 ? 17.980 37.821 36.771 1.00 50.36 288 PRO X CA 1
ATOM 4264 C C . PRO B 2 61 ? 18.995 36.812 36.230 1.00 57.30 288 PRO X C 1
ATOM 4265 O O . PRO B 2 61 ? 20.105 36.701 36.762 1.00 59.31 288 PRO X O 1
ATOM 4269 N N . GLN B 2 62 ? 18.621 36.082 35.178 1.00 58.87 289 GLN X N 1
ATOM 4270 C CA . GLN B 2 62 ? 19.514 35.078 34.593 1.00 60.59 289 GLN X CA 1
ATOM 4271 C C . GLN B 2 62 ? 20.729 35.711 33.927 1.00 62.64 289 GLN X C 1
ATOM 4272 O O . GLN B 2 62 ? 21.731 35.039 33.674 1.00 64.57 289 GLN X O 1
ATOM 4278 N N . LEU B 2 63 ? 20.636 37.003 33.633 1.00 58.83 290 LEU X N 1
ATOM 4279 C CA . LEU B 2 63 ? 21.736 37.701 32.987 1.00 55.81 290 LEU X CA 1
ATOM 4280 C C . LEU B 2 63 ? 23.010 37.561 33.809 1.00 53.93 290 LEU X C 1
ATOM 4281 O O . LEU B 2 63 ? 24.113 37.479 33.261 1.00 53.03 290 LEU X O 1
ATOM 4286 N N . ARG B 2 64 ? 22.847 37.534 35.127 1.00 54.98 291 ARG X N 1
ATOM 4287 C CA . ARG B 2 64 ? 23.966 37.403 36.055 1.00 55.22 291 ARG X CA 1
ATOM 4288 C C . ARG B 2 64 ? 24.861 36.225 35.689 1.00 54.25 291 ARG X C 1
ATOM 4289 O O . ARG B 2 64 ? 26.055 36.398 35.447 1.00 51.76 291 ARG X O 1
ATOM 4297 N N . GLU B 2 65 ? 24.278 35.030 35.634 1.00 60.82 292 GLU X N 1
ATOM 4298 C CA . GLU B 2 65 ? 25.031 33.818 35.311 1.00 63.28 292 GLU X CA 1
ATOM 4299 C C . GLU B 2 65 ? 25.649 33.812 33.914 1.00 59.15 292 GLU X C 1
ATOM 4300 O O . GLU B 2 65 ? 26.801 33.411 33.740 1.00 62.48 292 GLU X O 1
ATOM 4306 N N . HIS B 2 66 ? 24.898 34.262 32.918 1.00 54.51 293 HIS X N 1
ATOM 4307 C CA . HIS B 2 66 ? 25.411 34.275 31.555 1.00 60.82 293 HIS X CA 1
ATOM 4308 C C . HIS B 2 66 ? 26.594 35.225 31.361 1.00 60.34 293 HIS X C 1
ATOM 4309 O O . HIS B 2 66 ? 27.474 34.962 30.541 1.00 62.93 29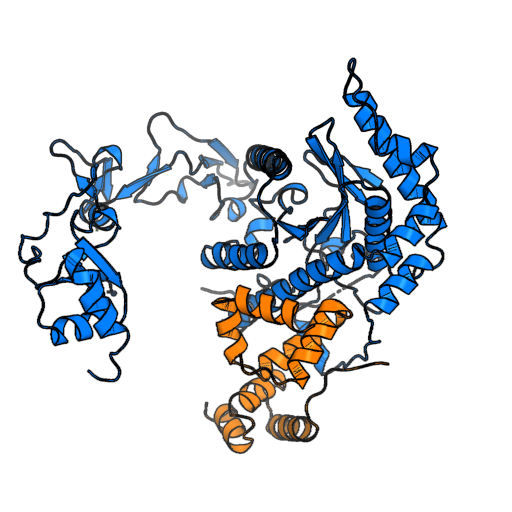3 HIS X O 1
ATOM 4316 N N . ILE B 2 67 ? 26.630 36.315 32.122 1.00 58.32 294 ILE X N 1
ATOM 4317 C CA . ILE B 2 67 ? 27.733 37.264 32.022 1.00 53.54 294 ILE X CA 1
ATOM 4318 C C . ILE B 2 67 ? 28.973 36.719 32.722 1.00 53.76 294 ILE X C 1
ATOM 4319 O O . ILE B 2 67 ? 30.095 36.920 32.268 1.00 54.75 294 ILE X O 1
ATOM 4324 N N . MET B 2 68 ? 28.764 36.032 33.838 1.00 55.80 295 MET X N 1
ATOM 4325 C CA . MET B 2 68 ? 29.865 35.459 34.602 1.00 57.74 295 MET X CA 1
ATOM 4326 C C . MET B 2 68 ? 30.455 34.257 33.868 1.00 59.31 295 MET X C 1
ATOM 4327 O O . MET B 2 68 ? 31.671 34.127 33.731 1.00 56.81 295 MET X O 1
ATOM 4332 N N . ALA B 2 69 ? 29.575 33.384 33.390 1.00 60.89 296 ALA X N 1
ATOM 4333 C CA . ALA B 2 69 ? 29.980 32.175 32.693 1.00 58.62 296 ALA X CA 1
ATOM 4334 C C . ALA B 2 69 ? 30.446 32.345 31.241 1.00 60.70 296 ALA X C 1
ATOM 4335 O O . ALA B 2 69 ? 31.540 31.902 30.890 1.00 64.94 296 ALA X O 1
ATOM 4337 N N . ASN B 2 70 ? 29.627 32.982 30.402 1.00 62.50 297 ASN X N 1
ATOM 4338 C CA . ASN B 2 70 ? 29.967 33.155 28.983 1.00 62.73 297 ASN X CA 1
ATOM 4339 C C . ASN B 2 70 ? 29.815 34.585 28.465 1.00 58.87 297 ASN X C 1
ATOM 4340 O O . ASN B 2 70 ? 28.887 34.890 27.718 1.00 59.56 297 ASN X O 1
ATOM 4345 N N . PRO B 2 71 ? 30.734 35.477 28.845 1.00 56.93 298 PRO X N 1
ATOM 4346 C CA . PRO B 2 71 ? 30.663 36.866 28.393 1.00 54.33 298 PRO X CA 1
ATOM 4347 C C . PRO B 2 71 ? 30.847 37.019 26.886 1.00 56.28 298 PRO X C 1
ATOM 4348 O O . PRO B 2 71 ? 30.331 37.970 26.300 1.00 59.80 298 PRO X O 1
ATOM 4352 N N . GLU B 2 72 ? 31.581 36.090 26.265 1.00 58.07 299 GLU X N 1
ATOM 4353 C CA . GLU B 2 72 ? 31.830 36.134 24.817 1.00 55.72 299 GLU X CA 1
ATOM 4354 C C . GLU B 2 72 ? 30.556 35.925 24.004 1.00 50.67 299 GLU X C 1
ATOM 4355 O O . GLU B 2 72 ? 30.488 36.316 22.845 1.00 52.85 299 GLU X O 1
ATOM 4361 N N . VAL B 2 73 ? 29.550 35.299 24.599 1.00 46.36 300 VAL X N 1
ATOM 4362 C CA . VAL B 2 73 ? 28.296 35.113 23.883 1.00 51.91 300 VAL X CA 1
ATOM 4363 C C . VAL B 2 73 ? 27.544 36.444 23.898 1.00 55.41 300 VAL X C 1
ATOM 4364 O O . VAL B 2 73 ? 27.052 36.900 22.870 1.00 60.54 300 VAL X O 1
ATOM 4368 N N . PHE B 2 74 ? 27.470 37.061 25.074 1.00 57.39 301 PHE X N 1
ATOM 4369 C CA . PHE 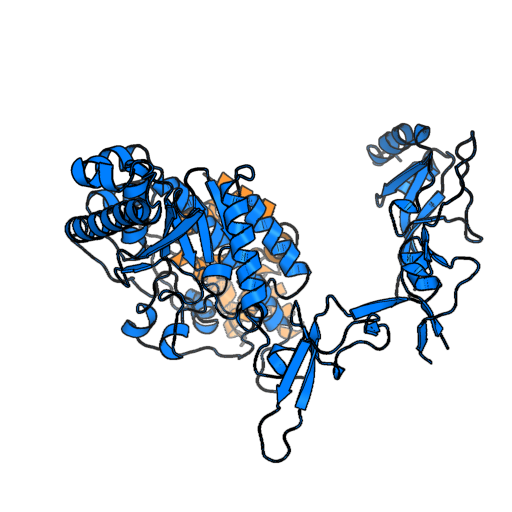B 2 74 ? 26.802 38.350 25.245 1.00 48.91 301 PHE X CA 1
ATOM 4370 C C . PHE B 2 74 ? 27.465 39.384 24.335 1.00 47.65 301 PHE X C 1
ATOM 4371 O O . PHE B 2 74 ? 26.799 40.227 23.740 1.00 52.22 301 PHE X O 1
ATOM 4379 N N . VAL B 2 75 ? 28.783 39.307 24.218 1.00 45.16 302 VAL X N 1
ATOM 4380 C CA . VAL B 2 75 ? 29.526 40.216 23.356 1.00 43.91 302 VAL X CA 1
ATOM 4381 C C . VAL B 2 75 ? 29.178 40.067 21.868 1.00 49.32 302 VAL X C 1
ATOM 4382 O O . VAL B 2 75 ? 29.023 41.062 21.155 1.00 52.20 302 VAL X O 1
ATOM 4386 N N . SER B 2 76 ? 29.080 38.830 21.389 1.00 53.07 303 SER X N 1
ATOM 4387 C CA . SER B 2 76 ? 28.764 38.610 19.982 1.00 54.70 303 SER X CA 1
ATOM 4388 C C . SER B 2 76 ? 27.360 39.120 19.717 1.00 51.92 303 SER X C 1
ATOM 4389 O O . SER B 2 76 ? 27.111 39.776 18.707 1.00 55.12 303 SER X O 1
ATOM 4392 N N . MET B 2 77 ? 26.449 38.821 20.636 1.00 46.64 304 MET X N 1
ATOM 4393 C CA . MET B 2 77 ? 25.063 39.257 20.522 1.00 50.01 304 MET X CA 1
ATOM 4394 C C . MET B 2 77 ? 24.973 40.769 20.335 1.00 52.66 304 MET X C 1
ATOM 4395 O O . MET B 2 77 ? 24.098 41.263 19.630 1.00 57.48 304 MET X O 1
ATOM 4400 N N . LEU B 2 78 ? 25.869 41.504 20.987 1.00 53.83 305 LEU X N 1
ATOM 4401 C CA . LEU B 2 78 ? 25.875 42.955 20.879 1.00 52.68 305 LEU X CA 1
ATOM 4402 C C . LEU B 2 78 ? 26.504 43.404 19.562 1.00 49.66 305 LEU X C 1
ATOM 4403 O O . LEU B 2 78 ? 26.038 44.349 18.936 1.00 49.02 305 LEU X O 1
ATOM 4408 N N . LEU B 2 79 ? 27.567 42.732 19.141 1.00 52.62 306 LEU X N 1
ATOM 4409 C CA . LEU B 2 79 ? 28.212 43.095 17.888 1.00 55.62 306 LEU X CA 1
ATOM 4410 C C . LEU B 2 79 ? 27.354 42.618 16.726 1.00 64.44 306 LEU X C 1
ATOM 4411 O O . LEU B 2 79 ? 27.506 43.079 15.595 1.00 64.27 306 LEU X O 1
ATOM 4416 N N . GLU B 2 80 ? 26.444 41.693 17.022 1.00 75.45 307 GLU X N 1
ATOM 4417 C CA . GLU B 2 80 ? 25.548 41.126 16.018 1.00 85.21 307 GLU X CA 1
ATOM 4418 C C . GLU B 2 80 ? 24.308 41.994 15.817 1.00 90.52 307 GLU X C 1
ATOM 4419 O O . GLU B 2 80 ? 23.990 42.366 14.687 1.00 93.13 307 GLU X O 1
ATOM 4425 N N . ALA B 2 81 ? 23.625 42.304 16.922 1.00 94.45 308 ALA X N 1
ATOM 4426 C CA . ALA B 2 81 ? 22.407 43.118 16.933 1.00 98.26 308 ALA X CA 1
ATOM 4427 C C . ALA B 2 81 ? 22.196 43.934 15.653 1.00 104.11 308 ALA X C 1
ATOM 4428 O O . ALA B 2 81 ? 21.108 43.911 15.068 1.00 106.12 308 ALA X O 1
ATOM 4430 N N . VAL B 2 82 ? 23.228 44.656 15.221 1.00 106.81 309 VAL X N 1
ATOM 4431 C CA . VAL B 2 82 ? 23.148 45.445 13.991 1.00 110.01 309 VAL X CA 1
ATOM 4432 C C . VAL B 2 82 ? 24.497 45.442 13.270 1.00 109.71 309 VAL X C 1
ATOM 4433 O O . VAL B 2 82 ? 25.258 44.479 13.381 1.00 108.32 309 VAL X O 1
ATOM 4437 N N . GLY B 2 120 ? 13.522 62.370 18.721 1.00 61.88 347 GLY X N 1
ATOM 4438 C CA . GLY B 2 120 ? 14.849 61.804 18.525 1.00 62.21 347 GLY X CA 1
ATOM 4439 C C . GLY B 2 120 ? 15.569 61.601 19.845 1.00 59.71 347 GLY X C 1
ATOM 4440 O O . GLY B 2 120 ? 16.796 61.624 19.916 1.00 62.40 347 GLY X O 1
ATOM 4441 N N . SER B 2 121 ? 14.786 61.385 20.892 1.00 54.87 348 SER X N 1
ATOM 4442 C CA . SER B 2 121 ? 15.301 61.196 22.239 1.00 53.83 348 SER X CA 1
ATOM 4443 C C . SER B 2 121 ? 14.744 59.898 22.819 1.00 48.76 348 SER X C 1
ATOM 4444 O O . SER B 2 121 ? 13.813 59.320 22.270 1.00 52.83 348 SER X O 1
ATOM 4447 N N . PHE B 2 122 ? 15.332 59.424 23.912 1.00 43.04 349 PHE X N 1
ATOM 4448 C CA . PHE B 2 122 ? 14.834 58.219 24.561 1.00 41.62 349 PHE X CA 1
ATOM 4449 C C . PHE B 2 122 ? 15.125 58.264 26.055 1.00 35.82 349 PHE X C 1
ATOM 4450 O O . PHE B 2 122 ? 15.858 59.127 26.526 1.00 43.62 349 PHE X O 1
ATOM 4458 N N . GLN B 2 123 ? 14.512 57.358 26.802 1.00 33.82 350 GLN X N 1
ATOM 4459 C CA . GLN B 2 123 ? 14.694 57.287 28.241 1.00 34.33 350 GLN X CA 1
ATOM 4460 C C . GLN B 2 123 ? 14.425 55.848 28.645 1.00 41.22 350 GLN X C 1
ATOM 4461 O O . GLN B 2 123 ? 13.809 55.097 27.891 1.00 42.12 350 GLN X O 1
ATOM 4467 N N . VAL B 2 124 ? 14.911 55.447 29.813 1.00 41.75 351 VAL X N 1
ATOM 4468 C CA . VAL B 2 124 ? 14.674 54.086 30.258 1.00 42.07 351 VAL X CA 1
ATOM 4469 C C . VAL B 2 124 ? 13.588 54.127 31.333 1.00 42.77 351 VAL X C 1
ATOM 4470 O O . VAL B 2 124 ? 13.765 54.695 32.414 1.00 46.90 351 VAL X O 1
ATOM 4474 N N . ASP B 2 125 ? 12.435 53.558 30.995 1.00 48.19 352 ASP X N 1
ATOM 4475 C CA . ASP B 2 125 ? 11.291 53.526 31.900 1.00 50.09 352 ASP X CA 1
ATOM 4476 C C . ASP B 2 125 ? 10.873 52.101 32.191 1.00 49.09 352 ASP X C 1
ATOM 4477 O O . ASP B 2 125 ? 11.265 51.169 31.493 1.00 46.28 352 ASP X O 1
ATOM 4482 N N . TYR B 2 126 ? 10.065 51.954 33.231 1.00 49.99 353 TYR X N 1
ATOM 4483 C CA . TYR B 2 126 ? 9.495 50.672 33.597 1.00 51.12 353 TYR X CA 1
ATOM 4484 C C . TYR B 2 126 ? 8.092 50.803 33.012 1.00 52.09 353 TYR X C 1
ATOM 4485 O O . TYR B 2 126 ? 7.613 51.922 32.798 1.00 56.36 353 TYR X O 1
ATOM 4494 N N . THR B 2 127 ? 7.447 49.679 32.722 1.00 48.61 354 THR X N 1
ATOM 4495 C CA . THR B 2 127 ? 6.094 49.711 32.181 1.00 50.62 354 THR X CA 1
ATOM 4496 C C . THR B 2 127 ? 5.186 50.438 33.174 1.00 52.57 354 THR X C 1
ATOM 4497 O O . THR B 2 127 ? 5.433 50.413 34.377 1.00 52.62 354 THR X O 1
ATOM 4501 N N . PRO B 2 128 ? 4.149 51.132 32.679 1.00 53.89 355 PRO X N 1
ATOM 4502 C CA . PRO B 2 128 ? 3.242 51.833 33.595 1.00 53.00 355 PRO X CA 1
ATOM 4503 C C . PRO B 2 128 ? 2.592 50.827 34.551 1.00 55.85 355 PRO X C 1
ATOM 4504 O O . PRO B 2 128 ? 2.280 51.138 35.700 1.00 57.45 355 PRO X O 1
ATOM 4508 N N . GLU B 2 129 ? 2.395 49.612 34.059 1.00 60.61 356 GLU X N 1
ATOM 4509 C CA . GLU B 2 129 ? 1.811 48.539 34.849 1.00 61.64 356 GLU X CA 1
ATOM 4510 C C . GLU B 2 129 ? 2.762 48.144 35.980 1.00 60.75 356 GLU X C 1
ATOM 4511 O O . GLU B 2 129 ? 2.334 47.945 37.118 1.00 58.51 356 GLU X O 1
ATOM 4517 N N . ASP B 2 130 ? 4.053 48.034 35.654 1.00 59.45 357 ASP X N 1
ATOM 4518 C CA . ASP B 2 130 ? 5.080 47.659 36.627 1.00 54.52 357 ASP X CA 1
ATOM 4519 C C . ASP B 2 130 ? 5.396 48.785 37.614 1.00 56.66 357 ASP X C 1
ATOM 4520 O O . ASP B 2 130 ? 5.595 48.525 38.801 1.00 55.02 357 ASP X O 1
ATOM 4525 N N . ASP B 2 131 ? 5.450 50.025 37.121 1.00 52.43 358 ASP X N 1
ATOM 4526 C CA . ASP B 2 131 ? 5.717 51.196 37.960 1.00 47.93 358 ASP X CA 1
ATOM 4527 C C . ASP B 2 131 ? 4.701 51.275 39.102 1.00 48.73 358 ASP X C 1
ATOM 4528 O O . ASP B 2 131 ? 5.052 51.437 40.275 1.00 46.45 358 ASP X O 1
ATOM 4533 N N . GLN B 2 132 ? 3.430 51.168 38.746 1.00 49.07 359 GLN X N 1
ATOM 4534 C CA . GLN B 2 132 ? 2.361 51.241 39.723 1.00 49.32 359 GLN X CA 1
ATOM 4535 C C . GLN B 2 132 ? 2.397 50.089 40.726 1.00 52.07 359 GLN X C 1
ATOM 4536 O O . GLN B 2 132 ? 2.195 50.298 41.926 1.00 50.84 359 GLN X O 1
ATOM 4542 N N . ALA B 2 133 ? 2.662 48.879 40.240 1.00 50.88 360 ALA X N 1
ATOM 4543 C CA . ALA B 2 133 ? 2.743 47.710 41.115 1.00 50.52 360 ALA X CA 1
ATOM 4544 C C . ALA B 2 133 ? 3.928 47.855 42.069 1.00 53.35 360 ALA X C 1
ATOM 4545 O O . ALA B 2 133 ? 3.812 47.604 43.274 1.00 54.51 360 ALA X O 1
ATOM 4547 N N . ILE B 2 134 ? 5.073 48.252 41.524 1.00 49.57 361 ILE X N 1
ATOM 4548 C CA . ILE B 2 134 ? 6.269 48.432 42.333 1.00 49.18 361 ILE X CA 1
ATOM 4549 C C . ILE B 2 134 ? 6.057 49.435 43.463 1.00 50.06 361 ILE X C 1
ATOM 4550 O O . ILE B 2 134 ? 6.439 49.173 44.598 1.00 55.26 361 ILE X O 1
ATOM 4555 N N . SER B 2 135 ? 5.444 50.576 43.159 1.00 50.80 362 SER X N 1
ATOM 4556 C CA . SER B 2 135 ? 5.212 51.605 44.173 1.00 55.31 362 SER X CA 1
ATOM 4557 C C . SER B 2 135 ? 4.125 51.166 45.151 1.00 51.37 362 SER X C 1
ATOM 4558 O O . SER B 2 135 ? 4.118 51.556 46.321 1.00 52.46 362 SER X O 1
ATOM 4561 N N . ARG B 2 136 ? 3.206 50.348 44.663 1.00 52.10 363 ARG X N 1
ATOM 4562 C CA . ARG B 2 136 ? 2.125 49.837 45.489 1.00 50.63 363 ARG X CA 1
ATOM 4563 C C . ARG B 2 136 ? 2.735 48.944 46.568 1.00 49.42 363 ARG X C 1
ATOM 4564 O O . ARG B 2 136 ? 2.271 48.918 47.700 1.00 55.08 363 ARG X O 1
ATOM 4572 N N . LEU B 2 137 ? 3.785 48.216 46.207 1.00 50.52 364 LEU X N 1
ATOM 4573 C CA . LEU B 2 137 ? 4.471 47.333 47.142 1.00 51.39 364 LEU X CA 1
ATOM 4574 C C . LEU B 2 137 ? 5.312 48.144 48.112 1.00 58.00 364 LEU X C 1
ATOM 4575 O O . LEU B 2 137 ? 5.457 47.781 49.279 1.00 59.28 364 LEU X O 1
ATOM 4580 N N . CYS B 2 138 ? 5.876 49.240 47.622 1.00 60.06 365 CYS X N 1
ATOM 4581 C CA . CYS B 2 138 ? 6.709 50.085 48.461 1.00 59.23 365 CYS X CA 1
ATOM 4582 C C . CYS B 2 138 ? 5.927 50.693 49.607 1.00 57.06 365 CYS X C 1
ATOM 4583 O O . CYS B 2 138 ? 6.466 50.863 50.696 1.00 62.79 365 CYS X O 1
ATOM 4586 N N . GLU B 2 139 ? 4.660 51.016 49.371 1.00 61.82 366 GLU X N 1
ATOM 4587 C CA . GLU B 2 139 ? 3.843 51.616 50.421 1.00 70.36 366 GLU X CA 1
ATOM 4588 C C . GLU B 2 139 ? 3.629 50.644 51.577 1.00 68.72 366 GLU X C 1
ATOM 4589 O O . GLU B 2 139 ? 3.056 51.008 52.602 1.00 72.28 366 GLU X O 1
ATOM 4595 N N . LEU B 2 140 ? 4.086 49.409 51.403 1.00 68.06 367 LEU X N 1
ATOM 4596 C CA . LEU B 2 140 ? 3.986 48.403 52.454 1.00 69.34 367 LEU X CA 1
ATOM 4597 C C . LEU B 2 140 ? 5.218 48.583 53.336 1.00 72.13 367 LEU X C 1
ATOM 4598 O O . LEU B 2 140 ? 5.472 47.793 54.248 1.00 72.88 367 LEU X O 1
ATOM 4603 N N . GLY B 2 141 ? 5.987 49.626 53.032 1.00 71.45 368 GLY X N 1
ATOM 4604 C CA . GLY B 2 141 ? 7.184 49.935 53.789 1.00 66.30 368 GLY X CA 1
ATOM 4605 C C . GLY B 2 141 ? 8.432 49.166 53.407 1.00 67.25 368 GLY X C 1
ATOM 4606 O O . GLY B 2 141 ? 9.052 48.542 54.265 1.00 69.15 368 GLY X O 1
ATOM 4607 N N . PHE B 2 142 ? 8.820 49.202 52.135 1.00 68.93 369 PHE X N 1
ATOM 4608 C CA . PHE B 2 142 ? 10.025 48.498 51.703 1.00 64.78 369 PHE X CA 1
ATOM 4609 C C . PHE B 2 142 ? 10.910 49.372 50.830 1.00 65.97 369 PHE X C 1
ATOM 4610 O O . PHE B 2 142 ? 10.430 50.292 50.167 1.00 69.79 369 PHE X O 1
ATOM 4618 N N . GLU B 2 143 ? 12.208 49.081 50.836 1.00 67.78 370 GLU X N 1
ATOM 4619 C CA . GLU B 2 143 ? 13.162 49.832 50.028 1.00 70.51 370 GLU X CA 1
ATOM 4620 C C . GLU B 2 143 ? 12.832 49.575 48.562 1.00 67.44 370 GLU X C 1
ATOM 4621 O O . GLU B 2 143 ? 12.692 48.427 48.149 1.00 68.17 370 GLU X O 1
ATOM 4627 N N . ARG B 2 144 ? 12.711 50.640 47.776 1.00 64.72 371 ARG X N 1
ATOM 4628 C CA . ARG B 2 144 ? 12.376 50.494 46.365 1.00 58.96 371 ARG X CA 1
ATOM 4629 C C . ARG B 2 144 ? 13.337 49.585 45.606 1.00 57.81 371 ARG X C 1
ATOM 4630 O O . ARG B 2 144 ? 12.906 48.805 44.760 1.00 56.91 371 ARG X O 1
ATOM 4638 N N . ASP B 2 145 ? 14.630 49.672 45.896 1.00 55.06 372 ASP X N 1
ATOM 4639 C CA . ASP B 2 145 ? 15.588 48.826 45.193 1.00 61.75 372 ASP X CA 1
ATOM 4640 C C . ASP B 2 145 ? 15.397 47.350 45.533 1.00 60.19 372 ASP X C 1
ATOM 4641 O O . ASP B 2 145 ? 15.808 46.481 44.768 1.00 62.76 372 ASP X O 1
ATOM 4646 N N . LEU B 2 146 ? 14.781 47.071 46.679 1.00 57.50 373 LEU X N 1
ATOM 4647 C CA . LEU B 2 146 ? 14.525 45.695 47.099 1.00 54.01 373 LEU X CA 1
ATOM 4648 C C . LEU B 2 146 ? 13.292 45.228 46.337 1.00 52.16 373 LEU X C 1
ATOM 4649 O O . LEU B 2 146 ? 13.335 44.227 45.627 1.00 54.17 373 LEU X O 1
ATOM 4654 N N . VAL B 2 147 ? 12.194 45.967 46.489 1.00 48.74 374 VAL X N 1
ATOM 4655 C CA . VAL B 2 147 ? 10.931 45.650 45.822 1.00 47.63 374 VAL X CA 1
ATOM 4656 C C . VAL B 2 147 ? 11.073 45.396 44.325 1.00 47.13 374 VAL X C 1
ATOM 4657 O O . VAL B 2 147 ? 10.417 44.513 43.778 1.00 51.54 374 VAL X O 1
ATOM 4661 N N . ILE B 2 148 ? 11.912 46.182 43.663 1.00 49.18 375 ILE X N 1
ATOM 4662 C CA . ILE B 2 148 ? 12.133 46.021 42.236 1.00 50.80 375 ILE X CA 1
ATOM 4663 C C . ILE B 2 148 ? 12.796 44.669 41.969 1.00 55.03 375 ILE X C 1
ATOM 4664 O O . ILE B 2 148 ? 12.481 44.001 40.985 1.00 55.74 375 ILE X O 1
ATOM 4669 N N . GLN B 2 149 ? 13.703 44.263 42.853 1.00 59.36 376 GLN X N 1
ATOM 4670 C CA . GLN B 2 149 ? 14.382 42.978 42.706 1.00 59.16 376 GLN X CA 1
ATOM 4671 C C . GLN B 2 149 ? 13.403 41.819 42.793 1.00 59.55 376 GLN X C 1
ATOM 4672 O O . GLN B 2 149 ? 13.274 41.043 41.846 1.00 60.91 376 GLN X O 1
ATOM 4678 N N . VAL B 2 150 ? 12.718 41.702 43.930 1.00 54.22 377 VAL X N 1
ATOM 4679 C CA . VAL B 2 150 ? 11.775 40.608 44.131 1.00 56.83 377 VAL X CA 1
ATOM 4680 C C . VAL B 2 150 ? 10.610 40.604 43.152 1.00 56.19 377 VAL X C 1
ATOM 4681 O O . VAL B 2 150 ? 10.191 39.543 42.703 1.00 66.64 377 VAL X O 1
ATOM 4685 N N . TYR B 2 151 ? 10.090 41.780 42.818 1.00 56.04 378 TYR X N 1
ATOM 4686 C CA . TYR B 2 151 ? 8.961 41.873 41.893 1.00 57.22 378 TYR X CA 1
ATOM 4687 C C . TYR B 2 151 ? 9.245 41.166 40.569 1.00 58.33 378 TYR X C 1
ATOM 4688 O O . TYR B 2 151 ? 8.440 40.370 40.095 1.00 62.44 378 TYR X O 1
ATOM 4697 N N . PHE B 2 152 ? 10.389 41.466 39.969 1.00 58.01 379 PHE X N 1
ATOM 4698 C CA . PHE B 2 152 ? 10.754 40.853 38.701 1.00 59.47 379 PHE X CA 1
ATOM 4699 C C . PHE B 2 152 ? 11.283 39.430 38.862 1.00 61.84 379 PHE X C 1
ATOM 4700 O O . PHE B 2 152 ? 11.478 38.718 37.876 1.00 64.13 379 PHE X O 1
ATOM 4708 N N . ALA B 2 153 ? 11.518 39.019 40.105 1.00 64.16 380 ALA X N 1
ATOM 4709 C CA . ALA B 2 153 ? 11.992 37.667 40.379 1.00 65.96 380 ALA X CA 1
ATOM 4710 C C . ALA B 2 153 ? 10.768 36.760 40.493 1.00 68.42 380 ALA X C 1
ATOM 4711 O O . ALA B 2 153 ? 10.824 35.587 40.133 1.00 75.25 380 ALA X O 1
ATOM 4713 N N . CYS B 2 154 ? 9.664 37.319 40.991 1.00 70.51 381 CYS X N 1
ATOM 4714 C CA . CYS B 2 154 ? 8.401 36.593 41.144 1.00 68.09 381 CYS X CA 1
ATOM 4715 C C . CYS B 2 154 ? 7.628 36.679 39.843 1.00 71.22 381 CYS X C 1
ATOM 4716 O O . CYS B 2 154 ? 6.398 36.698 39.846 1.00 73.48 381 CYS X O 1
ATOM 4719 N N . ASP B 2 155 ? 8.358 36.738 38.736 1.00 73.94 382 ASP X N 1
ATOM 4720 C CA . ASP B 2 155 ? 7.752 36.844 37.420 1.00 77.65 382 ASP X CA 1
ATOM 4721 C C . ASP B 2 155 ? 6.621 37.878 37.448 1.00 77.02 382 ASP X C 1
ATOM 4722 O O . ASP B 2 155 ? 5.499 37.614 37.012 1.00 75.27 382 ASP X O 1
ATOM 4727 N N . LYS B 2 156 ? 6.933 39.052 37.996 1.00 73.93 383 LYS X N 1
ATOM 4728 C CA . LYS B 2 156 ? 5.997 40.171 38.077 1.00 69.16 383 LYS X CA 1
ATOM 4729 C C . LYS B 2 156 ? 4.679 39.847 38.778 1.00 68.42 383 LYS X C 1
ATOM 4730 O O . LYS B 2 156 ? 3.609 40.257 38.325 1.00 63.52 383 LYS X O 1
ATOM 4736 N N . ASN B 2 157 ? 4.761 39.120 39.890 1.00 69.32 384 ASN X N 1
ATOM 4737 C CA . ASN B 2 157 ? 3.567 38.767 40.651 1.00 69.51 384 ASN X CA 1
ATOM 4738 C C . ASN B 2 157 ? 3.514 39.570 41.943 1.00 66.95 384 ASN X C 1
ATOM 4739 O O . ASN B 2 157 ? 4.318 39.363 42.852 1.00 65.02 384 ASN X O 1
ATOM 4744 N N . GLU B 2 158 ? 2.546 40.474 42.021 1.00 64.98 385 GLU X N 1
ATOM 4745 C CA . GLU B 2 158 ? 2.380 41.351 43.171 1.00 69.92 385 GLU X CA 1
ATOM 4746 C C . GLU B 2 158 ? 2.233 40.657 44.523 1.00 74.43 385 GLU X C 1
ATOM 4747 O O . GLU B 2 158 ? 2.948 40.979 45.473 1.00 73.83 385 GLU X O 1
ATOM 4753 N N . GLU B 2 159 ? 1.306 39.710 44.612 1.00 78.20 386 GLU X N 1
ATOM 4754 C CA . GLU B 2 159 ? 1.067 38.977 45.851 1.00 79.58 386 GLU X CA 1
ATOM 4755 C C . GLU B 2 159 ? 2.237 38.078 46.230 1.00 77.62 386 GLU X C 1
ATOM 4756 O O . GLU B 2 159 ? 2.572 37.950 47.412 1.00 79.09 386 GLU X O 1
ATOM 4762 N N . ALA B 2 160 ? 2.859 37.457 45.232 1.00 75.46 387 ALA X N 1
ATOM 4763 C CA . ALA B 2 160 ? 3.999 36.581 45.483 1.00 74.56 387 ALA X CA 1
ATOM 4764 C C . ALA B 2 160 ? 5.178 37.414 45.963 1.00 75.84 387 ALA X C 1
ATOM 4765 O O . ALA B 2 160 ? 5.971 36.960 46.791 1.00 75.31 387 ALA X O 1
ATOM 4767 N N . ALA B 2 161 ? 5.286 38.633 45.436 1.00 73.67 388 ALA X N 1
ATOM 4768 C CA . ALA B 2 161 ? 6.361 39.554 45.802 1.00 68.08 388 ALA X CA 1
ATOM 4769 C C . ALA B 2 161 ? 6.201 40.075 47.234 1.00 63.51 388 ALA X C 1
ATOM 4770 O O . ALA B 2 161 ? 7.188 40.215 47.956 1.00 60.21 388 ALA X O 1
ATOM 4772 N N . ALA B 2 162 ? 4.964 40.363 47.640 1.00 60.32 389 ALA X N 1
ATOM 4773 C CA . ALA B 2 162 ? 4.694 40.851 48.996 1.00 65.66 389 ALA X CA 1
ATOM 4774 C C . ALA B 2 162 ? 5.175 39.821 50.010 1.00 66.41 389 ALA X C 1
ATOM 4775 O O . ALA B 2 162 ? 5.905 40.146 50.947 1.00 63.65 389 ALA X O 1
ATOM 4777 N N . ASN B 2 163 ? 4.754 38.576 49.804 1.00 68.58 390 ASN X N 1
ATOM 4778 C CA . ASN B 2 163 ? 5.131 37.468 50.671 1.00 69.90 390 ASN X CA 1
ATOM 4779 C C . ASN B 2 163 ? 6.645 37.306 50.760 1.00 69.82 390 ASN X C 1
ATOM 4780 O O . ASN B 2 163 ? 7.202 37.225 51.853 1.00 72.66 390 ASN X O 1
ATOM 4785 N N . ILE B 2 164 ? 7.316 37.258 49.614 1.00 69.39 391 ILE X N 1
ATOM 4786 C CA . ILE B 2 164 ? 8.767 37.116 49.613 1.00 69.05 391 ILE X CA 1
ATOM 4787 C C . ILE B 2 164 ? 9.404 38.263 50.398 1.00 69.26 391 ILE X C 1
ATOM 4788 O O . ILE B 2 164 ? 10.463 38.094 50.991 1.00 72.51 391 ILE X O 1
ATOM 4793 N N . LEU B 2 165 ? 8.760 39.427 50.406 1.00 71.59 392 LEU X N 1
ATOM 4794 C CA . LEU B 2 165 ? 9.286 40.581 51.132 1.00 71.78 392 LEU X CA 1
ATOM 4795 C C . LEU B 2 165 ? 9.085 40.396 52.632 1.00 74.00 392 LEU X C 1
ATOM 4796 O O . LEU B 2 165 ? 10.037 40.460 53.413 1.00 71.48 392 LEU X O 1
ATOM 4801 N N . PHE B 2 166 ? 7.841 40.168 53.034 1.00 77.25 393 PHE X N 1
ATOM 4802 C CA . PHE B 2 166 ? 7.537 39.961 54.443 1.00 85.20 393 PHE X CA 1
ATOM 4803 C C . PHE B 2 166 ? 8.191 38.680 54.943 1.00 91.86 393 PHE X C 1
ATOM 4804 O O . PHE B 2 166 ? 9.314 38.703 55.447 1.00 93.09 393 PHE X O 1
ATOM 4812 N N . SER B 2 167 ? 7.484 37.563 54.791 1.00 100.20 394 SER X N 1
ATOM 4813 C CA . SER B 2 167 ? 7.987 36.267 55.234 1.00 108.27 394 SER X CA 1
ATOM 4814 C C . SER B 2 167 ? 9.448 36.032 54.842 1.00 111.54 394 SER X C 1
ATOM 4815 O O . SER B 2 167 ? 10.334 36.075 55.698 1.00 112.71 394 SER X O 1
ATOM 4818 N N . ASP B 2 168 ? 9.700 35.794 53.556 1.00 115.00 395 ASP X N 1
ATOM 4819 C CA . ASP B 2 168 ? 11.061 35.555 53.074 1.00 118.71 395 ASP X CA 1
ATOM 4820 C C . ASP B 2 168 ? 11.999 36.717 53.419 1.00 120.23 395 ASP X C 1
ATOM 4821 O O . ASP B 2 168 ? 11.516 37.726 53.984 1.00 120.23 395 ASP X O 1
#

Foldseek 3Di:
DDDPQFDDPVLLVVLLVQLLVQQLVVQVVLLVLLVLLQDPVLLVLLLVLADPQLLDLCPDDCDPVDLVVSLVSNQVSQLVLLVSLVVQQDAADAPPPLPQFADEPVCVVCCVVVPDDDDDDDSVNLSVCLSNNYYHLLSSQSSSQSSVVSSVFWKKKKFQHHYYFSVDRGPDQDDDDPCLQLQADRIFMWTADPSVLAIKTAHSRRVNDIGRQQQADPRQRDDPSNCSRPPRAFIWIATPQQAIDGQSLRHDNLCQQPNLVRASCVDPVSVVVVVVSNVVRGDDDDDVSNVSSVVSSVVSVVPSDDDADPNSQVSGQWKHWPVPQDPQKDFAPPADFPDWYWQDDPPIDIIGMHTVVRMFGWAFQVVVVLVQKHFDPDFAAPDAVPCGTGTHGPVRIDGHAAAAADPQFAGDAPPVQAQEDNDQRSAHPQKDWDFDPCQVVLCVVVVGHWHFYFHAADCHTDGRHIITGPVCVVSSVVSVVPVVVD/DPADLVLLLVVLCCVPPNVVQVVVSVLLVCQLCVCVVVCCVPPVVVVVVSSVVNPPDDDDDDPPVLVVLLVVLCVVPDDSSQSSNQCSVVVNDSVSSNCVVPVD

Secondary structure (DSSP, 8-state):
---TTB--HHHHHHHHHHHHHHHHHHHHHHHHHHHHHT-HHHHHHHGGGS-HHHHHHTS----SS-THHHHHHHHHHHHHHHHHHHHH--EEPPPSS-TTS---HHHHHHTTTT---EE---HHHHHHHHHHTEE-HHHHHHHHHHHHHHTT--EEEEEEE----TT--BS------HHHHTTS-SEEEEEEETTTTEEEEEESSSS-EEE--SS--TTS--STTTTSS----EEEEE-TT--EEE-HHHH-TTIIIIIGGGSGGGSHHHHHHHHHHHHHH--S---HHHHHHHHHHHHHHHHS---SSTGGGTT-SSEEEGGGS-TTEEEPTT---SEEEE--STT--EEEEEEGGGEEE-B-HHHHHTTTEEE-SS---SEEE---EEEB-GGGEEE--PPPP-TT------TTS-EE-SSGGGS-TTEEEEE-TTHHHHHHHTT---EEEEEEE---EEEEEEEEETTSHHHHHHHHHTGGG-/----HHHHHHHHHHHHT-GGGHHHHHHHHHHH-TTHHHHHHH-HHHHHHHHHH---EE-----HHHHHHHHHHHTTT--HHHHHHHHHHTTT-HHHHHHHHTT-

Solvent-accessible surface area: 30808 Å² total; per-residue (Å²): 280,103,74,230,116,46,14,68,88,134,39,89,102,58,8,51,10,1,0,1,0,13,0,0,0,3,0,0,3,0,6,1,10,1,62,18,3,41,4,159,75,0,37,153,92,1,44,133,57,17,57,119,148,8,69,93,45,10,66,12,124,98,46,151,145,71,56,126,115,0,5,144,81,7,32,46,0,0,120,96,0,21,75,24,2,80,142,27,11,149,86,84,139,147,17,139,63,25,16,18,3,16,17,12,13,69,37,2,73,76,13,40,96,97,112,86,146,12,159,40,46,108,107,56,60,1,18,127,21,0,22,108,0,71,11,34,20,14,20,3,4,2,0,0,0,2,0,0,23,24,5,97,9,40,0,1,0,0,1,2,1,3,0,1,17,11,27,33,63,118,122,57,28,72,79,126,52,78,175,36,12,30,103,28,9,1,2,2,0,0,2,29,0,118,22,39,81,50,12,1,0,0,0,1,25,39,48,96,46,40,19,72,5,110,123,89,5,108,3,8,17,98,46,143,49,6,43,66,26,2,36,16,0,0,0,0,0,1,9,62,127,75,1,2,34,28,0,0,9,7,4,4,72,96,32,14,7,87,13,67,91,62,11,1,14,74,57,108,84,1,77,115,0,0,108,61,0,10,88,20,0,50,97,43,172,134,59,127,39,5,50,66,3,50,96,12,23,131,88,16,33,108,85,23,23,45,4,122,27,45,134,17,1,88,133,4,44,100,30,16,0,76,106,53,32,126,105,48,34,41,52,83,129,91,44,154,45,67,14,138,12,109,48,152,55,205,134,28,131,92,26,71,0,14,7,86,184,32,16,20,83,3,54,10,51,105,71,14,44,77,67,0,39,72,52,96,153,74,31,192,32,101,70,82,26,156,223,115,71,154,0,18,7,111,118,17,4,88,84,50,137,9,73,115,10,52,104,75,0,92,3,85,85,58,127,166,27,22,19,40,6,38,22,115,49,1,35,4,50,38,5,17,44,8,115,44,134,39,0,31,128,0,0,148,120,67,66,38,66,24,0,12,0,4,32,51,70,136,248,154,68,39,84,23,0,0,0,0,0,122,137,27,89,129,46,0,69,97,10,21,121,18,56,134,169,78,62,61,23,60,120,123,14,45,119,40,1,32,36,0,0,4,4,2,9,64,0,0,0,11,7,1,45,12,1,27,17,71,15,58,72,2,80,94,59,0,44,49,67,0,60,80,1,0,56,39,0,36,132,40,138,94,57,47,71,23,77,29,64,100,107,3,52,105,4,0,55,103,4,26,138,82,63,47,123,77,75,68,0,18,94,18,5,14,72,24,125,100,52,49,108,34,0,16,84,72,17,120,97,114

B-factor: mean 56.74, std 18.72, range [15.54, 120.23]

CATH classification: 3.90.260.10 (+3 more: 2.20.20.110, 3.30.60.290, 3.30.70.2460)